Protein AF-0000000080555842 (afdb_homodimer)

Nearest PDB structures (foldseek):
  1mm8-assembly1_A-2  TM=4.479E-01  e=7.242E+00  Escherichia coli
  8h2i-assembly1_bQ  TM=2.595E-01  e=3.268E+00  Paramecium bursaria Chlorella virus 1
  8h2i-assembly1_bQ  TM=3.178E-01  e=3.030E+00  Paramecium bursaria Chlorella virus 1
  1mm8-assembly1_A-2  TM=4.463E-01  e=8.607E+00  Escherichia coli

Solvent-accessible surface area (backbone atoms only — not comparable to full-atom values): 22559 Å² total; per-residue (Å²): 128,82,80,62,69,77,60,73,41,86,70,40,44,77,84,39,88,85,54,68,79,60,83,76,50,80,63,49,80,80,63,62,57,77,89,54,52,70,67,51,39,48,52,50,49,36,51,32,29,26,42,34,75,48,58,54,71,73,66,73,76,49,76,52,40,48,51,63,38,78,50,60,45,87,33,53,86,64,34,86,49,91,89,39,26,24,40,54,50,52,41,52,54,48,47,54,42,48,53,52,41,20,64,74,67,71,51,72,67,38,82,72,47,71,75,48,37,25,31,29,74,40,72,32,33,34,36,31,36,33,28,37,26,36,34,74,89,78,70,42,82,42,55,30,39,34,37,33,38,40,26,92,90,65,42,79,42,80,73,48,60,42,64,74,81,59,64,84,43,87,45,63,70,64,43,54,61,53,49,57,31,45,61,71,57,72,84,65,73,64,26,52,56,58,36,81,50,82,127,82,81,62,73,76,64,74,41,87,69,40,43,76,84,39,89,84,54,67,79,59,82,77,50,82,62,50,80,79,62,62,55,77,88,56,52,72,68,51,38,48,51,50,50,36,51,30,26,24,38,35,76,48,57,56,68,72,65,73,74,48,73,54,40,50,52,63,40,79,50,58,46,88,33,52,86,64,34,87,50,92,90,38,25,24,41,56,49,52,41,54,52,47,48,54,42,47,52,51,44,20,64,74,67,70,51,71,66,38,79,71,47,70,75,49,35,23,32,28,74,40,72,31,35,34,35,30,38,34,28,35,26,38,35,74,87,79,70,42,80,43,55,32,38,34,36,33,37,41,28,91,89,63,42,78,42,77,73,48,59,44,61,75,82,57,64,84,44,88,47,63,69,61,40,54,59,58,47,55,36,46,59,71,40,72,84,64,71,62,24,53,60,60,39,74,68,67

Foldseek 3Di:
DLLLQDAKDFDDDPPDPPDDFDPVAPDDPVNPPQPDDPVVLRVQQRVQCVVVVLFDDDCNNDRTDIQKDWQDFQDCPPPPDPPDGNQNVVQVVVQVVVVVVCVVVVHDDDDDGDDTDMDGDDDWDWDWDKDWDQDPVVRDIFIKIWIWTDDVSRDTDTPDIGRDPDDPPPPPPVVVVVVVVVPVVPPDPCPPVPPVDD/DLLLQDAKDFDDDPPDPPDDFDPVAPDDPVNPPQPDDPVVLSVQQRVQCVVVVLFDDDCNNDRTDIQKDWQDQQDCPPPPDPPDGNQNVVQVVVQVVVVVVCVVVVHDDDDDGDDTDMDGDDDWDWDWDKDWDQDPVVRDIFIKIWIWTDDVSNDTDTPDIGGDPDPPPPPPPVVVVVVVVVPVVPPDPPPPVPPVPD

Radius of gyration: 22.82 Å; Cα contacts (8 Å, |Δi|>4): 708; chains: 2; bounding box: 54×64×50 Å

pLDDT: mean 74.49, std 24.09, range [15.51, 98.44]

Sequence (396 aa):
MARTRVSAILLWKPEDPGYERPAYRDWTEEEDEPKYSPEEELALLDKQILASDGFDIDYTQFRCVFNYHLAYLDSDEFAEEPTETTRDLLERLSRKALDDYNQESRTKFEFVKVVKANFHWCCAYMFLITFEVVDPYDNLIKLFQTRVRHETDIVTEYVFCRRNPIKKWNALELSRKMSRKISRNKGTDIYICKGFYIMARTRVSAILLWKPEDPGYERPAYRDWTEEEDEPKYSPEEELALLDKQILASDGFDIDYTQFRCVFNYHLAYLDSDEFAEEPTETTRDLLERLSRKALDDYNQESRTKFEFVKVVKANFHWCCAYMFLITFEVVDPYDNLIKLFQTRVRHETDIVTEYVFCRRNPIKKWNALELSRKMSRKISRNKGTDIYICKGFYI

Secondary structure (DSSP, 8-state):
----PPPP-EEE-TTSTT----TT----GGGGS-SS-HHHHHHHHHHHHHHHTTS---GGG-SSEESEEE--TTS-TT-SSTT--HHHHHHHHHHHHHHHHHHHHT---EEEEEEEEEEEEEEEEEEEEEEEEE-TTT--EEEEEEEEEEETTTEEEEEEEESS-------HHHHHHHHHHHHH--SS----S-TT--/----PPPP-EEE-TTSTT----TT----GGGGS-SS-HHHHHHHHHHHHHHHTTS---GGG-SSEESEEE--TTS-TT-SSTT--HHHHHHHHHHHHHHHHHHHHT---EEEEEEEEEEEEEEEEEEEEEEEEE-TTT--EEEEEEEEEEETTTEEEEEEEESS--S----HHHHHHHHHHHHH--SS----S-GGG-

InterPro domains:
  IPR006525 Cystatin-related, plant [TIGR01638] (76-150)
  IPR046350 Cystatin superfamily [SSF54403] (88-149)

Organism: Arabidopsis lyrata subsp. lyrata (NCBI:txid81972)

Structure (mmCIF, N/CA/C/O backbone):
data_AF-0000000080555842-model_v1
#
loop_
_entity.id
_entity.type
_entity.pdbx_description
1 polymer 'Cystatin domain-containing protein'
#
loop_
_atom_site.group_PDB
_atom_site.id
_atom_site.type_symbol
_atom_site.label_atom_id
_atom_site.label_alt_id
_atom_site.label_comp_id
_atom_site.label_asym_id
_atom_site.label_entity_id
_atom_site.label_seq_id
_atom_site.pdbx_PDB_ins_code
_atom_site.Cartn_x
_atom_site.Cartn_y
_atom_site.Cartn_z
_atom_site.occupancy
_atom_site.B_iso_or_equiv
_atom_site.auth_seq_id
_atom_site.auth_comp_id
_atom_site.auth_asym_id
_atom_site.auth_atom_id
_atom_site.pdbx_PDB_model_num
ATOM 1 N N . MET A 1 1 ? -15.922 -3.191 -11.547 1 25.14 1 MET A N 1
ATOM 2 C CA . MET A 1 1 ? -15.008 -3.871 -10.633 1 25.14 1 MET A CA 1
ATOM 3 C C . MET A 1 1 ? -13.555 -3.561 -10.977 1 25.14 1 MET A C 1
ATOM 5 O O . MET A 1 1 ? -13.078 -3.932 -12.047 1 25.14 1 MET A O 1
ATOM 9 N N . ALA A 1 2 ? -13.062 -2.465 -10.742 1 30.78 2 ALA A N 1
ATOM 10 C CA . ALA A 1 2 ? -11.883 -1.817 -11.32 1 30.78 2 ALA A CA 1
ATOM 11 C C . ALA A 1 2 ? -10.656 -2.709 -11.195 1 30.78 2 ALA A C 1
ATOM 13 O O . ALA A 1 2 ? -10.297 -3.143 -10.102 1 30.78 2 ALA A O 1
ATOM 14 N N . ARG A 1 3 ? -10.445 -3.605 -12.195 1 40.91 3 ARG A N 1
ATOM 15 C CA . ARG A 1 3 ? -9.352 -4.551 -12.383 1 40.91 3 ARG A CA 1
ATOM 16 C C . ARG A 1 3 ? -8 -3.877 -12.172 1 40.91 3 ARG A C 1
ATOM 18 O O . ARG A 1 3 ? -7.625 -2.979 -12.93 1 40.91 3 ARG A O 1
ATOM 25 N N . THR A 1 4 ? -7.59 -3.553 -10.828 1 50.97 4 THR A N 1
ATOM 26 C CA . THR A 1 4 ? -6.438 -2.799 -10.344 1 50.97 4 THR A CA 1
ATOM 27 C C . THR A 1 4 ? -5.137 -3.535 -10.664 1 50.97 4 THR A C 1
ATOM 29 O O . THR A 1 4 ? -4.484 -4.062 -9.758 1 50.97 4 THR A O 1
ATOM 32 N N . ARG A 1 5 ? -5.102 -3.879 -12.07 1 56.38 5 ARG A N 1
ATOM 33 C CA . ARG A 1 5 ? -3.842 -4.484 -12.484 1 56.38 5 ARG A CA 1
ATOM 34 C C . ARG A 1 5 ? -2.715 -3.457 -12.484 1 56.38 5 ARG A C 1
ATOM 36 O O . ARG A 1 5 ? -2.896 -2.332 -12.961 1 56.38 5 ARG A O 1
ATOM 43 N N . VAL A 1 6 ? -1.748 -3.826 -11.797 1 65.38 6 VAL A N 1
ATOM 44 C CA . VAL A 1 6 ? -0.556 -2.984 -11.781 1 65.38 6 VAL A CA 1
ATOM 45 C C . VAL A 1 6 ? 0.355 -3.357 -12.945 1 65.38 6 VAL A C 1
ATOM 47 O O . VAL A 1 6 ? 0.569 -4.539 -13.219 1 65.38 6 VAL A O 1
ATOM 50 N N . SER A 1 7 ? 0.761 -2.375 -13.672 1 69.12 7 SER A N 1
ATOM 51 C CA . SER A 1 7 ? 1.672 -2.594 -14.789 1 69.12 7 SER A CA 1
ATOM 52 C C . SER A 1 7 ? 3.072 -2.947 -14.305 1 69.12 7 SER A C 1
ATOM 54 O O . SER A 1 7 ? 3.42 -2.682 -13.148 1 69.12 7 SER A O 1
ATOM 56 N N . ALA A 1 8 ? 3.781 -3.57 -15.336 1 78.81 8 ALA A N 1
ATOM 57 C CA . ALA A 1 8 ? 5.176 -3.893 -15.039 1 78.81 8 ALA A CA 1
ATOM 58 C C . ALA A 1 8 ? 6.016 -2.625 -14.914 1 78.81 8 ALA A C 1
ATOM 60 O O . ALA A 1 8 ? 5.797 -1.653 -15.641 1 78.81 8 ALA A O 1
ATOM 61 N N . ILE A 1 9 ? 6.891 -2.744 -13.984 1 75.12 9 ILE A N 1
ATOM 62 C CA . ILE A 1 9 ? 7.852 -1.665 -13.781 1 75.12 9 ILE A CA 1
ATOM 63 C C . ILE A 1 9 ? 9.258 -2.24 -13.672 1 75.12 9 ILE A C 1
ATOM 65 O O . ILE A 1 9 ? 9.492 -3.199 -12.93 1 75.12 9 ILE A O 1
ATOM 69 N N . LEU A 1 10 ? 10.164 -1.682 -14.492 1 79.12 10 LEU A N 1
ATOM 70 C CA . LEU A 1 10 ? 11.562 -2.086 -14.398 1 79.12 10 LEU A CA 1
ATOM 71 C C . LEU A 1 10 ? 12.219 -1.49 -13.156 1 79.12 10 LEU A C 1
ATOM 73 O O . LEU A 1 10 ? 12.219 -0.271 -12.969 1 79.12 10 LEU 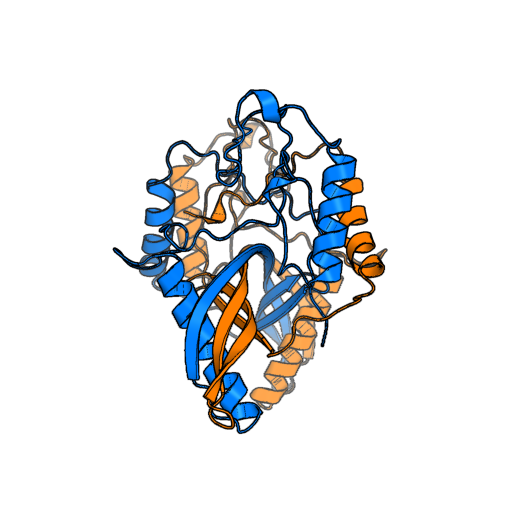A O 1
ATOM 77 N N . LEU A 1 11 ? 12.797 -2.387 -12.359 1 73.19 11 LEU A N 1
ATOM 78 C CA . LEU A 1 11 ? 13.398 -1.924 -11.117 1 73.19 11 LEU A CA 1
ATOM 79 C C . LEU A 1 11 ? 14.922 -1.924 -11.219 1 73.19 11 LEU A C 1
ATOM 81 O O . LEU A 1 11 ? 15.57 -0.95 -10.836 1 73.19 11 LEU A O 1
ATOM 85 N N . TRP A 1 12 ? 15.484 -3.092 -11.672 1 76.19 12 TRP A N 1
ATOM 86 C CA . TRP A 1 12 ? 16.938 -3.209 -11.766 1 76.19 12 TRP A CA 1
ATOM 87 C C . TRP A 1 12 ? 17.344 -3.943 -13.039 1 76.19 12 TRP A C 1
ATOM 89 O O . TRP A 1 12 ? 16.703 -4.922 -13.43 1 76.19 12 TRP A O 1
ATOM 99 N N . LYS A 1 13 ? 18.469 -3.381 -13.562 1 80.81 13 LYS A N 1
ATOM 100 C CA . LYS A 1 13 ? 19.188 -4.074 -14.633 1 80.81 13 LYS A CA 1
ATOM 101 C C . LYS A 1 13 ? 20.469 -4.73 -14.109 1 80.81 13 LYS A C 1
ATOM 103 O O . LYS A 1 13 ? 21.016 -4.305 -13.086 1 80.81 13 LYS A O 1
ATOM 108 N N . PRO A 1 14 ? 20.828 -5.719 -14.852 1 81.19 14 PRO A N 1
ATOM 109 C CA . PRO A 1 14 ? 22.031 -6.406 -14.383 1 81.19 14 PRO A CA 1
ATOM 110 C C . PRO A 1 14 ? 23.219 -5.465 -14.219 1 81.19 14 PRO A C 1
ATOM 112 O O . PRO A 1 14 ? 24.094 -5.695 -13.367 1 81.19 14 PRO A O 1
ATOM 115 N N . GLU A 1 15 ? 23.25 -4.398 -14.875 1 82.38 15 GLU A N 1
ATOM 116 C CA . GLU A 1 15 ? 24.391 -3.48 -14.836 1 82.38 15 GLU A CA 1
ATOM 117 C C . GLU A 1 15 ? 24.219 -2.447 -13.727 1 82.38 15 GLU A C 1
ATOM 119 O O . GLU A 1 15 ? 25.156 -1.699 -13.422 1 82.38 15 GLU A O 1
ATOM 124 N N . ASP A 1 16 ? 23.141 -2.434 -13.172 1 71.38 16 ASP A N 1
ATOM 125 C CA . ASP A 1 16 ? 22.875 -1.429 -12.141 1 71.38 16 ASP A CA 1
ATOM 126 C C . ASP A 1 16 ? 23.594 -1.769 -10.844 1 71.38 16 ASP A C 1
ATOM 128 O O . ASP A 1 16 ? 23.75 -2.943 -10.5 1 71.38 16 ASP A O 1
ATOM 132 N N . PRO A 1 17 ? 24.078 -0.793 -10.211 1 71.19 17 PRO A N 1
ATOM 133 C CA . PRO A 1 17 ? 24.656 -1.047 -8.891 1 71.19 17 PRO A CA 1
ATOM 134 C C . PRO A 1 17 ? 23.672 -1.684 -7.918 1 71.19 17 PRO A C 1
ATOM 136 O O . PRO A 1 17 ? 22.5 -1.284 -7.871 1 71.19 17 PRO A O 1
ATOM 139 N N . GLY A 1 18 ? 24.109 -2.773 -7.234 1 60.88 18 GLY A N 1
ATOM 140 C CA . GLY A 1 18 ? 23.25 -3.406 -6.242 1 60.88 18 GLY A CA 1
ATOM 141 C C . GLY A 1 18 ? 22.391 -4.516 -6.82 1 60.88 18 GLY A C 1
ATOM 142 O O . GLY A 1 18 ? 21.625 -5.156 -6.094 1 60.88 18 GLY A O 1
ATOM 143 N N . TYR A 1 19 ? 22.594 -4.648 -8.148 1 72.94 19 TYR A N 1
ATOM 144 C CA . TYR A 1 19 ? 21.844 -5.727 -8.789 1 72.94 19 TYR A CA 1
ATOM 145 C C . TYR A 1 19 ? 22.188 -7.074 -8.164 1 72.94 19 TYR A C 1
ATOM 147 O O . TYR A 1 19 ? 23.359 -7.387 -7.957 1 72.94 19 TYR A O 1
ATOM 155 N N . GLU A 1 20 ? 21 -7.746 -7.75 1 67.44 20 GLU A N 1
ATOM 156 C CA . GLU A 1 20 ? 21.109 -9.141 -7.34 1 67.44 20 GLU A CA 1
ATOM 157 C C . GLU A 1 20 ? 20.312 -10.055 -8.273 1 67.44 20 GLU A C 1
ATOM 159 O O . GLU A 1 20 ? 19.141 -9.789 -8.57 1 67.44 20 GLU A O 1
ATOM 164 N N . ARG A 1 21 ? 20.984 -10.984 -8.602 1 69.44 21 ARG A N 1
ATOM 165 C CA . ARG A 1 21 ? 20.328 -11.938 -9.492 1 69.44 21 ARG A CA 1
ATOM 166 C C . ARG A 1 21 ? 19.125 -12.586 -8.812 1 69.44 21 ARG A C 1
ATOM 168 O O . ARG A 1 21 ? 19.234 -13.039 -7.672 1 69.44 21 ARG A O 1
ATOM 175 N N . PRO A 1 22 ? 18.047 -12.516 -9.523 1 67.12 22 PRO A N 1
ATOM 176 C CA . PRO A 1 22 ? 16.875 -13.156 -8.922 1 67.12 22 PRO A CA 1
ATOM 177 C C . PRO A 1 22 ? 17.062 -14.664 -8.742 1 67.12 22 PRO A C 1
ATOM 179 O O . PRO A 1 22 ? 17.688 -15.32 -9.578 1 67.12 22 PRO A O 1
ATOM 182 N N . ALA A 1 23 ? 16.625 -15.148 -7.688 1 61.31 23 ALA A N 1
ATOM 183 C CA . ALA A 1 23 ? 16.812 -16.547 -7.289 1 61.31 23 ALA A CA 1
ATOM 184 C C . ALA A 1 23 ? 16.141 -17.484 -8.281 1 61.31 23 ALA A C 1
ATOM 186 O O . ALA A 1 23 ? 16.438 -18.688 -8.305 1 61.31 23 ALA A O 1
ATOM 187 N N . TYR A 1 24 ? 15.281 -17.031 -8.992 1 57.94 24 TYR A N 1
ATOM 188 C CA . TYR A 1 24 ? 14.539 -17.953 -9.836 1 57.94 24 TYR A CA 1
ATOM 189 C C . TYR A 1 24 ? 15.367 -18.375 -11.047 1 57.94 24 TYR A C 1
ATOM 191 O O . TYR A 1 24 ? 14.914 -19.188 -11.859 1 57.94 24 TYR A O 1
ATOM 199 N N . ARG A 1 25 ? 16.547 -17.828 -11.227 1 55.03 25 ARG A N 1
ATOM 200 C CA . ARG A 1 25 ? 17.281 -18.141 -12.445 1 55.03 25 ARG A CA 1
ATOM 201 C C . ARG A 1 25 ? 18.453 -19.078 -12.148 1 55.03 25 ARG A C 1
ATOM 203 O O . ARG A 1 25 ? 19.312 -18.766 -11.328 1 55.03 25 ARG A O 1
ATOM 210 N N . ASP A 1 26 ? 18.234 -20.297 -12.203 1 53.03 26 ASP A N 1
ATOM 211 C CA . ASP A 1 26 ? 19.344 -21.25 -12.219 1 53.03 26 ASP A CA 1
ATOM 212 C C . ASP A 1 26 ? 20.219 -21.031 -13.445 1 53.03 26 ASP A C 1
ATOM 214 O O . ASP A 1 26 ? 20.797 -22 -13.977 1 53.03 26 ASP A O 1
ATOM 218 N N . TRP A 1 27 ? 20.375 -19.828 -13.852 1 51.59 27 TRP A N 1
ATOM 219 C CA . TRP A 1 27 ? 21.047 -19.828 -15.156 1 51.59 27 TRP A CA 1
ATOM 220 C C . TRP A 1 27 ? 22.531 -20.172 -15.008 1 51.59 27 TRP A C 1
ATOM 222 O O . TRP A 1 27 ? 23.188 -19.688 -14.094 1 51.59 27 TRP A O 1
ATOM 232 N N . THR A 1 28 ? 22.844 -21.141 -15.648 1 51.12 28 THR A N 1
ATOM 233 C CA . THR A 1 28 ? 24.266 -21.391 -15.875 1 51.12 28 THR A CA 1
ATOM 234 C C . THR A 1 28 ? 24.938 -20.188 -16.516 1 51.12 28 THR A C 1
ATOM 236 O O . THR A 1 28 ? 24.281 -19.328 -17.094 1 51.12 28 THR A O 1
ATOM 239 N N . GLU A 1 29 ? 26.156 -19.969 -16.234 1 53.34 29 GLU A N 1
ATOM 240 C CA . GLU A 1 29 ? 27.016 -18.938 -16.812 1 53.34 29 GLU A CA 1
ATOM 241 C C . GLU A 1 29 ? 26.703 -18.734 -18.297 1 53.34 29 GLU A C 1
ATOM 243 O O . GLU A 1 29 ? 26.719 -17.609 -18.781 1 53.34 29 GLU A O 1
ATOM 248 N N . GLU A 1 30 ? 26.594 -19.703 -19 1 53.12 30 GLU A N 1
ATOM 249 C CA . GLU A 1 30 ? 26.406 -19.656 -20.438 1 53.12 30 GLU A CA 1
ATOM 250 C C . GLU A 1 30 ? 25.047 -19.062 -20.797 1 53.12 30 GLU A C 1
ATOM 252 O O . GLU A 1 30 ? 24.922 -18.375 -21.828 1 53.12 30 GLU A O 1
ATOM 257 N N . GLU A 1 31 ? 24.125 -19.266 -20 1 55.72 31 GLU A N 1
ATOM 258 C CA . GLU A 1 31 ? 22.766 -18.812 -20.25 1 55.72 31 GLU A CA 1
ATOM 259 C C . GLU A 1 31 ? 22.594 -17.344 -19.844 1 55.72 31 GLU A C 1
ATOM 261 O O . GLU A 1 31 ? 21.516 -16.766 -20 1 55.72 31 GLU A O 1
ATOM 266 N N . ASP A 1 32 ? 23.609 -16.938 -19.375 1 59.25 32 ASP A N 1
ATOM 267 C CA . ASP A 1 32 ? 23.578 -15.562 -18.875 1 59.25 32 ASP A CA 1
ATOM 268 C C . ASP A 1 32 ? 23.656 -14.555 -20.016 1 59.25 32 ASP A C 1
ATOM 270 O O . ASP A 1 32 ? 23.719 -13.344 -19.781 1 59.25 32 ASP A O 1
ATOM 274 N N . GLU A 1 33 ? 23.75 -15.109 -21.234 1 67.06 33 GLU A N 1
ATOM 275 C CA . GLU A 1 33 ? 23.656 -14.109 -22.281 1 67.06 33 GLU A CA 1
ATOM 276 C C . GLU A 1 33 ? 22.25 -13.539 -22.391 1 67.06 33 GLU A C 1
ATOM 278 O O . GLU A 1 33 ? 21.266 -14.281 -22.359 1 67.06 33 GLU A O 1
ATOM 283 N N . PRO A 1 34 ? 22.203 -12.242 -22.453 1 72.56 34 PRO A N 1
ATOM 284 C CA . PRO A 1 34 ? 20.875 -11.617 -22.5 1 72.56 34 PRO A CA 1
ATOM 285 C C . PRO A 1 34 ? 20.094 -11.992 -23.766 1 72.56 34 PRO A C 1
ATOM 287 O O . PRO A 1 34 ? 20.594 -11.82 -24.875 1 72.56 34 PRO A O 1
ATOM 290 N N . LYS A 1 35 ? 19.016 -12.711 -23.625 1 81.31 35 LYS A N 1
ATOM 291 C CA . LYS A 1 35 ? 18.094 -13.008 -24.719 1 81.31 35 LYS A CA 1
ATOM 292 C C . LYS A 1 35 ? 17.312 -11.766 -25.141 1 81.31 35 LYS A C 1
ATOM 294 O O . LYS A 1 35 ? 16.969 -11.609 -26.312 1 81.31 35 LYS A O 1
ATOM 299 N N . TYR A 1 36 ? 17.125 -10.859 -24.219 1 89.31 36 TYR A N 1
ATOM 300 C CA . TYR A 1 36 ? 16.312 -9.664 -24.438 1 89.31 36 TYR A CA 1
ATOM 301 C C . TYR A 1 36 ? 16.984 -8.43 -23.859 1 89.31 36 TYR A C 1
ATOM 303 O O . TYR A 1 36 ? 17.75 -8.539 -22.891 1 89.31 36 TYR A O 1
ATOM 311 N N . SER A 1 37 ? 16.703 -7.355 -24.578 1 91 37 SER A N 1
ATOM 312 C CA . SER A 1 37 ? 17.047 -6.094 -23.938 1 91 37 SER A CA 1
ATOM 313 C C . SER A 1 37 ? 16.109 -5.816 -22.75 1 91 37 SER A C 1
ATOM 315 O O . SER A 1 37 ? 15.055 -6.43 -22.641 1 91 37 SER A O 1
ATOM 317 N N . PRO A 1 38 ? 16.516 -4.934 -21.938 1 87.31 38 PRO A N 1
ATOM 318 C CA . PRO A 1 38 ? 15.633 -4.578 -20.812 1 87.31 38 PRO A CA 1
ATOM 319 C C . PRO A 1 38 ? 14.25 -4.117 -21.281 1 87.31 38 PRO A C 1
ATOM 321 O O . PRO A 1 38 ? 13.242 -4.449 -20.656 1 87.31 38 PRO A O 1
ATOM 324 N N . GLU A 1 39 ? 14.258 -3.414 -22.344 1 89.56 39 GLU A N 1
ATOM 325 C CA . GLU A 1 39 ? 12.984 -2.938 -22.875 1 89.56 39 GLU A CA 1
ATOM 326 C C . GLU A 1 39 ? 12.133 -4.094 -23.391 1 89.56 39 GLU A C 1
ATOM 328 O O . GLU A 1 39 ? 10.906 -4.098 -23.219 1 89.56 39 GLU A O 1
ATOM 333 N N . GLU A 1 40 ? 12.805 -4.938 -23.969 1 93.06 40 GLU A N 1
ATOM 334 C CA . GLU A 1 40 ? 12.094 -6.117 -24.453 1 93.06 40 GLU A CA 1
ATOM 335 C C . GLU A 1 40 ? 11.578 -6.977 -23.312 1 93.06 40 GLU A C 1
ATOM 337 O O . GLU A 1 40 ? 10.492 -7.539 -23.391 1 93.06 40 GLU A O 1
ATOM 342 N N . GLU A 1 41 ? 12.406 -7.125 -22.297 1 91.12 41 GLU A N 1
ATOM 343 C CA . GLU A 1 41 ? 11.961 -7.863 -21.109 1 91.12 41 GLU A CA 1
ATOM 344 C C . GLU A 1 41 ? 10.734 -7.215 -20.484 1 91.12 41 GLU A C 1
ATOM 346 O O . GLU A 1 41 ? 9.805 -7.906 -20.078 1 91.12 41 GLU A O 1
ATOM 351 N N . LEU A 1 42 ? 10.75 -5.969 -20.438 1 89.5 42 LEU A N 1
ATOM 352 C CA . LEU A 1 42 ? 9.609 -5.234 -19.891 1 89.5 42 LEU A CA 1
ATOM 353 C C . LEU A 1 42 ? 8.352 -5.492 -20.703 1 89.5 42 LEU A C 1
ATOM 355 O O . LEU A 1 42 ? 7.281 -5.738 -20.141 1 89.5 42 LEU A O 1
ATOM 359 N N . ALA A 1 43 ? 8.531 -5.395 -21.984 1 89.38 43 ALA A N 1
ATOM 360 C CA . ALA A 1 43 ? 7.402 -5.637 -22.875 1 89.38 43 ALA A CA 1
ATOM 361 C C . ALA A 1 43 ? 6.875 -7.059 -22.719 1 89.38 43 ALA A C 1
ATOM 363 O O . ALA A 1 43 ? 5.66 -7.281 -22.719 1 89.38 43 ALA A O 1
ATOM 364 N N . LEU A 1 44 ? 7.77 -7.938 -22.625 1 90.81 44 LEU A N 1
ATOM 365 C CA . LEU A 1 44 ? 7.395 -9.336 -22.469 1 90.81 44 LEU A CA 1
ATOM 366 C C . LEU A 1 44 ? 6.652 -9.547 -21.141 1 90.81 44 LEU A C 1
ATOM 368 O O . LEU A 1 44 ? 5.648 -10.266 -21.109 1 90.81 44 LEU A O 1
ATOM 372 N N . LEU A 1 45 ? 7.148 -9 -20.156 1 89.69 45 LEU A N 1
ATOM 373 C CA . LEU A 1 45 ? 6.48 -9.102 -18.859 1 89.69 45 LEU A CA 1
ATOM 374 C C . LEU A 1 45 ? 5.074 -8.508 -18.938 1 89.69 45 LEU A C 1
ATOM 376 O O . LEU A 1 45 ? 4.117 -9.117 -18.438 1 89.69 45 LEU A O 1
ATOM 380 N N . ASP A 1 46 ? 4.977 -7.41 -19.5 1 86.06 46 ASP A N 1
ATOM 381 C CA . ASP A 1 46 ? 3.668 -6.773 -19.641 1 86.06 46 ASP A CA 1
ATOM 382 C C . ASP A 1 46 ? 2.693 -7.68 -20.391 1 86.06 46 ASP A C 1
ATOM 384 O O . ASP A 1 46 ? 1.522 -7.781 -20.016 1 86.06 46 ASP A O 1
ATOM 388 N N . LYS A 1 47 ? 3.186 -8.203 -21.406 1 87.81 47 LYS A N 1
ATOM 389 C CA . LYS A 1 47 ? 2.355 -9.125 -22.188 1 87.81 47 LYS A CA 1
ATOM 390 C C . LYS A 1 47 ? 1.852 -10.273 -21.328 1 87.81 47 LYS A C 1
ATOM 392 O O . LYS A 1 47 ? 0.678 -10.641 -21.391 1 87.81 47 LYS A O 1
ATOM 397 N N . GLN A 1 48 ? 2.707 -10.805 -20.531 1 89.5 48 GLN A N 1
ATOM 398 C CA . GLN A 1 48 ? 2.332 -11.922 -19.672 1 89.5 48 GLN A CA 1
ATOM 399 C C . GLN A 1 48 ? 1.358 -11.484 -18.578 1 89.5 48 GLN A C 1
ATOM 401 O O . GLN A 1 48 ? 0.425 -12.211 -18.234 1 89.5 48 GLN A O 1
ATOM 406 N N . ILE A 1 49 ? 1.565 -10.359 -18.016 1 86.19 49 ILE A N 1
ATOM 407 C CA . ILE A 1 49 ? 0.666 -9.812 -17 1 86.19 49 ILE A CA 1
ATOM 408 C C . ILE A 1 49 ? -0.729 -9.633 -17.594 1 86.19 49 ILE A C 1
ATOM 410 O O . ILE A 1 49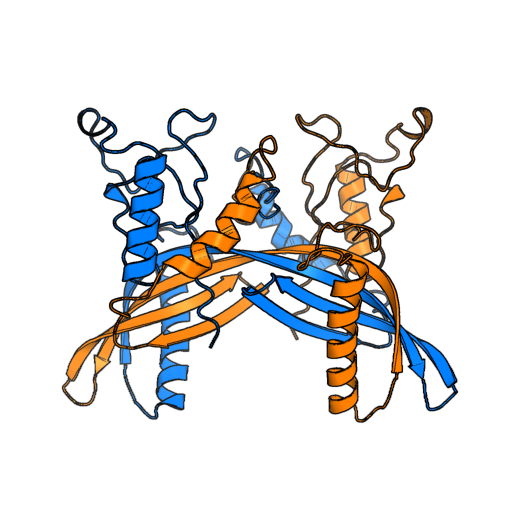 ? -1.725 -10.039 -17 1 86.19 49 ILE A O 1
ATOM 414 N N . LEU A 1 50 ? -0.752 -9.117 -18.75 1 81.69 50 LEU A N 1
ATOM 415 C CA . LEU A 1 50 ? -2.033 -8.852 -19.406 1 81.69 50 LEU A CA 1
ATOM 416 C C . LEU A 1 50 ? -2.756 -10.156 -19.734 1 81.69 50 LEU A C 1
ATOM 418 O O . LEU A 1 50 ? -3.973 -10.258 -19.547 1 81.69 50 LEU A O 1
ATOM 422 N N . ALA A 1 51 ? -2.043 -11.094 -20.203 1 83.62 51 ALA A N 1
ATOM 423 C CA . ALA A 1 51 ? -2.621 -12.359 -20.641 1 83.62 51 ALA A CA 1
ATOM 424 C C . ALA A 1 51 ? -3.166 -13.156 -19.469 1 83.62 51 ALA A C 1
ATOM 426 O O . ALA A 1 51 ? -4.098 -13.953 -19.625 1 83.62 51 ALA A O 1
ATOM 427 N N . SER A 1 52 ? -2.678 -12.922 -18.281 1 87.38 52 SER A N 1
ATOM 428 C CA . SER A 1 52 ? -3.012 -13.82 -17.172 1 87.38 52 SER A CA 1
ATOM 429 C C . SER A 1 52 ? -3.443 -13.039 -15.938 1 87.38 52 SER A C 1
ATOM 431 O O . SER A 1 52 ? -3.607 -13.609 -14.859 1 87.38 52 SER A O 1
ATOM 433 N N . ASP A 1 53 ? -3.463 -11.727 -16.078 1 83.69 53 ASP A N 1
ATOM 434 C CA . ASP A 1 53 ? -3.709 -10.852 -14.938 1 83.69 53 ASP A CA 1
ATOM 435 C C . ASP A 1 53 ? -2.592 -10.961 -13.906 1 83.69 53 ASP A C 1
ATOM 437 O O . ASP A 1 53 ? -2.836 -10.859 -12.703 1 83.69 53 ASP A O 1
ATOM 441 N N . GLY A 1 54 ? -1.455 -11.359 -14.398 1 89.12 54 GLY A N 1
ATOM 442 C CA . GLY A 1 54 ? -0.28 -11.383 -13.539 1 89.12 54 GLY A CA 1
ATOM 443 C C . GLY A 1 54 ? -0.044 -12.727 -12.883 1 89.12 54 GLY A C 1
ATOM 444 O O . GLY A 1 54 ? 0.973 -12.93 -12.219 1 89.12 54 GLY A O 1
ATOM 445 N N . PHE A 1 55 ? -0.89 -13.727 -13.164 1 91.62 55 PHE A N 1
ATOM 446 C CA . PHE A 1 55 ? -0.821 -14.992 -12.438 1 91.62 55 PHE A CA 1
ATOM 447 C C . PHE A 1 55 ? 0.205 -15.922 -13.062 1 91.62 55 PHE A C 1
ATOM 449 O O . PHE A 1 55 ? 0.776 -16.781 -12.383 1 91.62 55 PHE A O 1
ATOM 456 N N . ASP A 1 56 ? 0.378 -15.773 -14.336 1 90.69 56 ASP A N 1
ATOM 457 C CA . ASP A 1 56 ? 1.269 -16.672 -15.062 1 90.69 56 ASP A CA 1
ATOM 458 C C . ASP A 1 56 ? 2.424 -15.914 -15.703 1 90.69 56 ASP A C 1
ATOM 460 O O . ASP A 1 56 ? 2.303 -15.43 -16.828 1 90.69 56 ASP A O 1
ATOM 464 N N . ILE A 1 57 ? 3.498 -15.875 -14.961 1 90.94 57 ILE A N 1
ATOM 465 C CA . ILE A 1 57 ? 4.703 -15.195 -15.422 1 90.94 57 ILE A CA 1
ATOM 466 C C . ILE A 1 57 ? 5.867 -16.188 -15.453 1 90.94 57 ILE A C 1
ATOM 468 O O . ILE A 1 57 ? 6.082 -16.938 -14.5 1 90.94 57 ILE A O 1
ATOM 472 N N . ASP A 1 58 ? 6.504 -16.203 -16.547 1 88.69 58 ASP A N 1
ATOM 473 C CA . ASP A 1 58 ? 7.711 -17.016 -16.672 1 88.69 58 ASP A CA 1
ATOM 474 C C . ASP A 1 58 ? 8.961 -16.203 -16.328 1 88.69 58 ASP A C 1
ATOM 476 O O . ASP A 1 58 ? 9.602 -15.641 -17.219 1 88.69 58 ASP A O 1
ATOM 480 N N . TYR A 1 59 ? 9.32 -16.297 -15.109 1 87.81 59 TYR A N 1
ATOM 481 C CA . TYR A 1 59 ? 10.398 -15.461 -14.594 1 87.81 59 TYR A CA 1
ATOM 482 C C . TYR A 1 59 ? 11.742 -15.883 -15.164 1 87.81 59 TYR A C 1
ATOM 484 O O . TYR A 1 59 ? 12.727 -15.141 -15.086 1 87.81 59 TYR A O 1
ATOM 492 N N . THR A 1 60 ? 11.836 -17.031 -15.695 1 82.81 60 THR A N 1
ATOM 493 C CA . THR A 1 60 ? 13.102 -17.516 -16.234 1 82.81 60 THR A CA 1
ATOM 494 C C . THR A 1 60 ? 13.508 -16.719 -17.469 1 82.81 60 THR A C 1
ATOM 496 O O . THR A 1 60 ? 14.656 -16.781 -17.906 1 82.81 60 THR A O 1
ATOM 499 N N . GLN A 1 61 ? 12.633 -15.906 -17.984 1 85.19 61 GLN A N 1
ATOM 500 C CA . GLN A 1 61 ? 12.891 -15.148 -19.203 1 85.19 61 GLN A CA 1
ATOM 501 C C . GLN A 1 61 ? 13.508 -13.789 -18.875 1 85.19 61 GLN A C 1
ATOM 503 O O . GLN A 1 61 ? 13.891 -13.047 -19.781 1 85.19 61 GLN A O 1
ATOM 508 N N . PHE A 1 62 ? 13.641 -13.516 -17.625 1 86.94 62 PHE A N 1
ATOM 509 C CA . PHE A 1 62 ? 14 -12.148 -17.266 1 86.94 62 PHE A CA 1
ATOM 510 C C . PHE A 1 62 ? 15.312 -12.117 -16.5 1 86.94 62 PHE A C 1
ATOM 512 O O . PHE A 1 62 ? 15.492 -12.867 -15.539 1 86.94 62 PHE A O 1
ATOM 519 N N . ARG A 1 63 ? 16.141 -11.211 -16.906 1 85.88 63 ARG A N 1
ATOM 520 C CA . ARG A 1 63 ? 17.344 -10.906 -16.125 1 85.88 63 ARG A CA 1
ATOM 521 C C . ARG A 1 63 ? 17.125 -9.688 -15.234 1 85.88 63 ARG A C 1
ATOM 523 O O . ARG A 1 63 ? 17.719 -9.586 -14.164 1 85.88 63 ARG A O 1
ATOM 530 N N . CYS A 1 64 ? 16.297 -8.875 -15.773 1 83.62 64 CYS A N 1
ATOM 531 C CA . CYS A 1 64 ? 15.977 -7.664 -15.016 1 83.62 64 CYS A CA 1
ATOM 532 C C . CYS A 1 64 ? 15.062 -7.984 -13.844 1 83.62 64 CYS A C 1
ATOM 534 O O . CYS A 1 64 ? 14.422 -9.039 -13.82 1 83.62 64 CYS A O 1
ATOM 536 N N . VAL A 1 65 ? 15.125 -7.152 -12.891 1 81.19 65 VAL A N 1
ATOM 537 C CA . VAL A 1 65 ? 14.219 -7.223 -11.758 1 81.19 65 VAL A CA 1
ATOM 538 C C . VAL A 1 65 ? 13.055 -6.254 -11.961 1 81.19 65 VAL A C 1
ATOM 540 O O . VAL A 1 65 ? 13.266 -5.082 -12.281 1 81.19 65 VAL A O 1
ATOM 543 N N . PHE A 1 66 ? 11.867 -6.781 -11.805 1 81.75 66 PHE A N 1
ATOM 544 C CA . PHE A 1 66 ? 10.656 -5.98 -11.984 1 81.75 66 PHE A CA 1
ATOM 545 C C . PHE A 1 66 ? 9.828 -5.969 -10.703 1 81.75 66 PHE A C 1
ATOM 547 O O . PHE A 1 66 ? 10.266 -6.465 -9.664 1 81.75 66 PHE A O 1
ATOM 554 N N . ASN A 1 67 ? 8.633 -5.293 -10.781 1 76.88 67 ASN A N 1
ATOM 555 C CA . ASN A 1 67 ? 7.777 -5.156 -9.609 1 76.88 67 ASN A CA 1
ATOM 556 C C . ASN A 1 67 ? 7.008 -6.441 -9.32 1 76.88 67 ASN A C 1
ATOM 558 O O . ASN A 1 67 ? 6.473 -6.621 -8.227 1 76.88 67 ASN A O 1
ATOM 562 N N . TYR A 1 68 ? 6.973 -7.277 -10.305 1 85.94 68 TYR A N 1
ATOM 563 C CA . TYR A 1 68 ? 6.383 -8.586 -10.07 1 85.94 68 TYR A CA 1
ATOM 564 C C . TYR A 1 68 ? 7.449 -9.602 -9.68 1 85.94 68 TYR A C 1
ATOM 566 O O . TYR A 1 68 ? 8.516 -9.664 -10.297 1 85.94 68 TYR A O 1
ATOM 574 N N . HIS A 1 69 ? 7.078 -10.391 -8.633 1 87.44 69 HIS A N 1
ATOM 575 C CA . HIS A 1 69 ? 8.008 -11.398 -8.133 1 87.44 69 HIS A CA 1
ATOM 576 C C . HIS A 1 69 ? 7.301 -12.734 -7.895 1 87.44 69 HIS A C 1
ATOM 578 O O . HIS A 1 69 ? 6.105 -12.758 -7.59 1 87.44 69 HIS A O 1
ATOM 584 N N . LEU A 1 70 ? 8.133 -13.695 -8.078 1 89.62 70 LEU A N 1
ATOM 585 C CA . LEU A 1 70 ? 7.668 -15 -7.645 1 89.62 70 LEU A CA 1
ATOM 586 C C . LEU A 1 70 ? 7.66 -15.102 -6.121 1 89.62 70 LEU A C 1
ATOM 588 O O . LEU A 1 70 ? 8.609 -14.664 -5.465 1 89.62 70 LEU A O 1
ATOM 592 N N . ALA A 1 71 ? 6.594 -15.617 -5.617 1 91.5 71 ALA A N 1
ATOM 593 C CA . ALA A 1 71 ? 6.586 -15.938 -4.195 1 91.5 71 ALA A CA 1
ATOM 594 C C . ALA A 1 71 ? 7.125 -17.344 -3.945 1 91.5 71 ALA A C 1
ATOM 596 O O . ALA A 1 71 ? 6.484 -18.328 -4.305 1 91.5 71 ALA A O 1
ATOM 597 N N . TYR A 1 72 ? 8.242 -17.375 -3.318 1 89.31 72 TYR A N 1
ATOM 598 C CA . TYR A 1 72 ? 8.812 -18.688 -3.008 1 89.31 72 TYR A CA 1
ATOM 599 C C . TYR A 1 72 ? 8.07 -19.328 -1.84 1 89.31 72 TYR A C 1
ATOM 601 O O . TYR A 1 72 ? 8.227 -18.906 -0.691 1 89.31 72 TYR A O 1
ATOM 609 N N . LEU A 1 73 ? 7.387 -20.375 -2.127 1 93.38 73 LEU A N 1
ATOM 610 C CA . LEU A 1 73 ? 6.461 -20.984 -1.17 1 93.38 73 LEU A CA 1
ATOM 611 C C . LEU A 1 73 ? 7.211 -21.562 0.022 1 93.38 73 LEU A C 1
ATOM 613 O O . LEU A 1 73 ? 6.727 -21.516 1.154 1 93.38 73 LEU A O 1
ATOM 617 N N . ASP A 1 74 ? 8.391 -22.016 -0.219 1 90.75 74 ASP A N 1
ATOM 618 C CA . ASP A 1 74 ? 9.117 -22.688 0.849 1 90.75 74 ASP A CA 1
ATOM 619 C C . ASP A 1 74 ? 10.016 -21.719 1.606 1 90.75 74 ASP A C 1
ATOM 621 O O . ASP A 1 74 ? 10.703 -22.094 2.553 1 90.75 74 ASP A O 1
ATOM 625 N N . SER A 1 75 ? 9.922 -20.484 1.27 1 87.25 75 SER A N 1
ATOM 626 C CA . SER A 1 75 ? 10.695 -19.469 1.978 1 87.25 75 SER A CA 1
ATOM 627 C C . SER A 1 75 ? 9.93 -18.922 3.182 1 87.25 75 SER A C 1
ATOM 629 O O . SER A 1 75 ? 8.75 -19.234 3.361 1 87.25 75 SER A O 1
ATOM 631 N N . ASP A 1 76 ? 10.648 -18.188 3.961 1 87.81 76 ASP A N 1
ATOM 632 C CA . ASP A 1 76 ? 10 -17.531 5.09 1 87.81 76 ASP A CA 1
ATOM 633 C C . ASP A 1 76 ? 9.906 -16.016 4.863 1 87.81 76 ASP A C 1
ATOM 635 O O . ASP A 1 76 ? 9.758 -15.25 5.816 1 87.81 76 ASP A O 1
ATOM 639 N N . GLU A 1 77 ? 9.969 -15.688 3.639 1 82.88 77 GLU A N 1
ATOM 640 C CA . GLU A 1 77 ? 10 -14.273 3.266 1 82.88 77 GLU A CA 1
ATOM 641 C C . GLU A 1 77 ? 8.773 -13.539 3.787 1 82.88 77 GLU A C 1
ATOM 643 O O . GLU A 1 77 ? 8.859 -12.383 4.203 1 82.88 77 GLU A O 1
ATOM 648 N N . PHE A 1 78 ? 7.641 -14.242 3.805 1 86.19 78 PHE A N 1
ATOM 649 C CA . PHE A 1 78 ? 6.398 -13.586 4.191 1 86.19 78 PHE A CA 1
ATOM 650 C C . PHE A 1 78 ? 5.844 -14.188 5.477 1 86.19 78 PHE A C 1
ATOM 652 O O . PHE A 1 78 ? 4.668 -14 5.801 1 86.19 78 PHE A O 1
ATOM 659 N N . ALA A 1 79 ? 6.684 -14.93 6.078 1 84.5 79 ALA A N 1
ATOM 660 C CA . ALA A 1 79 ? 6.25 -15.57 7.312 1 84.5 79 ALA A CA 1
ATOM 661 C C . ALA A 1 79 ? 5.906 -14.539 8.383 1 84.5 79 ALA A C 1
ATOM 663 O O . ALA A 1 79 ? 6.613 -13.539 8.539 1 84.5 79 ALA A O 1
ATOM 664 N N . GLU A 1 80 ? 4.836 -14.695 9.102 1 81 80 GLU A N 1
ATOM 665 C CA . GLU A 1 80 ? 4.395 -13.797 10.164 1 81 80 GLU A CA 1
ATOM 666 C C . GLU A 1 80 ? 4.738 -14.359 11.539 1 81 80 GLU A C 1
ATOM 668 O O . GLU A 1 80 ? 4.746 -13.625 12.531 1 81 80 GLU A O 1
ATOM 673 N N . GLU A 1 81 ? 4.828 -15.57 11.633 1 81.19 81 GLU A N 1
ATOM 674 C CA . GLU A 1 81 ? 5.234 -16.266 12.852 1 81.19 81 GLU A CA 1
ATOM 675 C C . GLU A 1 81 ? 6.512 -17.062 12.625 1 81.19 81 GLU A C 1
ATOM 677 O O . GLU A 1 81 ? 6.82 -17.453 11.5 1 81.19 81 GLU A O 1
ATOM 682 N N . PRO A 1 82 ? 7.059 -17.359 13.867 1 82.88 82 PRO A N 1
ATOM 683 C CA . PRO A 1 82 ? 8.25 -18.203 13.727 1 82.88 82 PRO A CA 1
ATOM 684 C C . PRO A 1 82 ? 7.934 -19.594 13.164 1 82.88 82 PRO A C 1
ATOM 686 O O . PRO A 1 82 ? 6.859 -20.141 13.438 1 82.88 82 PRO A O 1
ATOM 689 N N . THR A 1 83 ? 8.5 -20.125 12.219 1 88.31 83 THR A N 1
ATOM 690 C CA . THR A 1 83 ? 8.398 -21.469 11.641 1 88.31 83 THR A CA 1
ATOM 691 C C . THR A 1 83 ? 7.418 -21.469 10.469 1 88.31 83 THR A C 1
ATOM 693 O O . THR A 1 83 ? 7.211 -22.5 9.828 1 88.31 83 THR A O 1
ATOM 696 N N . GLU A 1 84 ? 6.738 -20.359 10.422 1 91.88 84 GLU A N 1
ATOM 697 C CA . GLU A 1 84 ? 5.82 -20.234 9.289 1 91.88 84 GLU A CA 1
ATOM 698 C C . GLU A 1 84 ? 6.574 -20.031 7.98 1 91.88 84 GLU A C 1
ATOM 700 O O . GLU A 1 84 ? 7.637 -19.391 7.969 1 91.88 84 GLU A O 1
ATOM 705 N N . THR A 1 85 ? 5.988 -20.641 6.926 1 94 85 THR A N 1
ATOM 706 C CA . THR A 1 85 ? 6.516 -20.391 5.59 1 94 85 THR A CA 1
ATOM 707 C C . THR A 1 85 ? 5.57 -19.5 4.789 1 94 85 THR A C 1
ATOM 709 O O . THR A 1 85 ? 4.445 -19.234 5.219 1 94 85 THR A O 1
ATOM 712 N N . THR A 1 86 ? 6.055 -19.078 3.715 1 93.81 86 THR A N 1
ATOM 713 C CA . THR A 1 86 ? 5.215 -18.344 2.775 1 93.81 86 THR A CA 1
ATOM 714 C C . THR A 1 86 ? 4.012 -19.188 2.355 1 93.81 86 THR A C 1
ATOM 716 O O . THR A 1 86 ? 2.896 -18.672 2.242 1 93.81 86 THR A O 1
ATOM 719 N N . ARG A 1 87 ? 4.238 -20.406 2.242 1 96.06 87 ARG A N 1
ATOM 720 C CA . ARG A 1 87 ? 3.148 -21.312 1.898 1 96.06 87 ARG A CA 1
ATOM 721 C C . ARG A 1 87 ? 2.041 -21.266 2.945 1 96.06 87 ARG A C 1
ATOM 723 O O . ARG A 1 87 ? 0.86 -21.172 2.604 1 96.06 87 ARG A O 1
ATOM 730 N N . ASP A 1 88 ? 2.441 -21.281 4.148 1 97.19 88 ASP A N 1
ATOM 731 C CA . ASP A 1 88 ? 1.461 -21.266 5.23 1 97.19 88 ASP A CA 1
ATOM 732 C C . ASP A 1 88 ? 0.584 -20.016 5.168 1 97.19 88 ASP A C 1
ATOM 734 O O . ASP A 1 88 ? -0.639 -20.109 5.293 1 97.19 88 ASP A O 1
ATOM 738 N N . LEU A 1 89 ? 1.244 -18.938 4.984 1 96.69 89 LEU A N 1
ATOM 739 C CA . LEU A 1 89 ? 0.496 -17.688 4.887 1 96.69 89 LEU A CA 1
ATOM 740 C C . LEU A 1 89 ? -0.466 -17.734 3.703 1 96.69 89 LEU A C 1
ATOM 742 O O . LEU A 1 89 ? -1.649 -17.406 3.85 1 96.69 89 LEU A O 1
ATOM 746 N N . LEU A 1 90 ? 0.033 -18.141 2.588 1 97.81 90 LEU A N 1
ATOM 747 C CA . LEU A 1 90 ? -0.771 -18.078 1.371 1 97.81 90 LEU A CA 1
ATOM 748 C C . LEU A 1 90 ? -1.903 -19.094 1.417 1 97.81 90 LEU A C 1
ATOM 750 O O . LEU A 1 90 ? -2.98 -18.859 0.864 1 97.81 90 LEU A O 1
ATOM 754 N N . GLU A 1 91 ? -1.668 -20.188 2.076 1 97.94 91 GLU A N 1
ATOM 755 C CA . GLU A 1 91 ? -2.756 -21.141 2.242 1 97.94 91 GLU A CA 1
ATOM 756 C C . GLU A 1 91 ? -3.85 -20.578 3.15 1 97.94 91 GLU A C 1
ATOM 758 O O . GLU A 1 91 ? -5.039 -20.766 2.885 1 97.94 91 GLU A O 1
ATOM 763 N N . ARG A 1 92 ? -3.424 -19.891 4.184 1 97.56 92 ARG A N 1
ATOM 764 C CA . ARG A 1 92 ? -4.406 -19.25 5.059 1 97.56 92 ARG A CA 1
ATOM 765 C C . ARG A 1 92 ? -5.234 -18.219 4.289 1 97.56 92 ARG A C 1
ATOM 767 O O . ARG A 1 92 ? -6.461 -18.203 4.41 1 97.56 92 ARG A O 1
ATOM 774 N N . LEU A 1 93 ? -4.598 -17.484 3.533 1 97.19 93 LEU A N 1
ATOM 775 C CA . LEU A 1 93 ? -5.293 -16.469 2.744 1 97.19 93 LEU A CA 1
ATOM 776 C C . LEU A 1 93 ? -6.215 -17.125 1.72 1 97.19 93 LEU A C 1
ATOM 778 O O . LEU A 1 93 ? -7.348 -16.688 1.522 1 97.19 93 LEU A O 1
ATOM 782 N N . SER A 1 94 ? -5.758 -18.156 1.088 1 97.62 94 SER A N 1
ATOM 783 C CA . SER A 1 94 ? -6.531 -18.859 0.063 1 97.62 94 SER A CA 1
ATOM 784 C C . SER A 1 94 ? -7.77 -19.516 0.657 1 97.62 94 SER A C 1
ATOM 786 O O . SER A 1 94 ? -8.844 -19.484 0.056 1 97.62 94 SER A O 1
ATOM 788 N N . ARG A 1 95 ? -7.617 -20.094 1.797 1 98.44 95 ARG A N 1
ATOM 789 C CA . ARG A 1 95 ? -8.75 -20.734 2.455 1 98.44 95 ARG A CA 1
ATOM 790 C C . ARG A 1 95 ? -9.859 -19.734 2.756 1 98.44 95 ARG A C 1
ATOM 792 O O . ARG A 1 95 ? -11.031 -20 2.498 1 98.44 95 ARG A O 1
ATOM 799 N N . LYS A 1 96 ? -9.398 -18.625 3.279 1 97.94 96 LYS A N 1
ATOM 800 C CA . LYS A 1 96 ? -10.383 -17.594 3.58 1 97.94 96 LYS A CA 1
ATOM 801 C C . LYS A 1 96 ? -11.062 -17.094 2.307 1 97.94 96 LYS A C 1
ATOM 803 O O . LYS A 1 96 ? -12.273 -16.859 2.291 1 97.94 96 LYS A O 1
ATOM 808 N N . ALA A 1 97 ? -10.312 -16.938 1.293 1 95.69 97 ALA A N 1
ATOM 809 C CA . ALA A 1 97 ? -10.867 -16.5 0.014 1 95.69 97 ALA A CA 1
ATOM 810 C C . ALA A 1 97 ? -11.883 -17.516 -0.514 1 95.69 97 ALA A C 1
ATOM 812 O O . ALA A 1 97 ? -12.953 -17.141 -1.003 1 95.69 97 ALA A O 1
ATOM 813 N N . LEU A 1 98 ? -11.531 -18.703 -0.427 1 97.12 98 LEU A N 1
ATOM 814 C CA . LEU A 1 98 ? -12.406 -19.766 -0.913 1 97.12 98 LEU A CA 1
ATOM 815 C C . LEU A 1 98 ? -13.695 -19.828 -0.091 1 97.12 98 LEU A C 1
ATOM 817 O O . LEU A 1 98 ? -14.781 -20.031 -0.64 1 97.12 98 LEU A O 1
ATOM 821 N N . ASP A 1 99 ? -13.531 -19.719 1.227 1 97.62 99 ASP A N 1
ATOM 822 C CA . ASP A 1 99 ? -14.703 -19.703 2.094 1 97.62 99 ASP A CA 1
ATOM 823 C C . ASP A 1 99 ? -15.68 -18.594 1.683 1 97.62 99 ASP A C 1
ATOM 825 O O . ASP A 1 99 ? -16.891 -18.828 1.6 1 97.62 99 ASP A O 1
ATOM 829 N N . ASP A 1 100 ? -15.125 -17.453 1.436 1 94.44 100 ASP A N 1
ATOM 830 C CA . ASP A 1 100 ? -15.961 -16.328 0.999 1 94.44 100 ASP A CA 1
ATOM 831 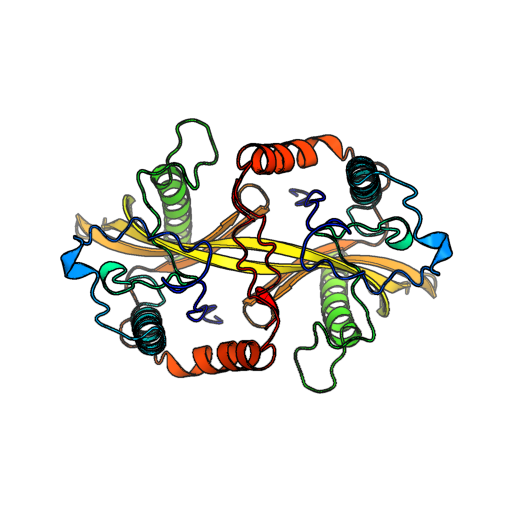C C . ASP A 1 100 ? -16.625 -16.641 -0.342 1 94.44 100 ASP A C 1
ATOM 833 O O . ASP A 1 100 ? -17.812 -16.344 -0.536 1 94.44 100 ASP A O 1
ATOM 837 N N . TYR A 1 101 ? -15.883 -17.203 -1.222 1 92.31 101 TYR A N 1
ATOM 838 C CA . TYR A 1 101 ? -16.422 -17.578 -2.523 1 92.31 101 TYR A CA 1
ATOM 839 C C . TYR A 1 101 ? -17.562 -18.562 -2.371 1 92.31 101 TYR A C 1
ATOM 841 O O . TYR A 1 101 ? -18.625 -18.406 -2.994 1 92.31 101 TYR A O 1
ATOM 849 N N . ASN A 1 102 ? -17.297 -19.547 -1.586 1 96.88 102 ASN A N 1
ATOM 850 C CA . ASN A 1 102 ? -18.312 -20.562 -1.348 1 96.88 102 ASN A CA 1
ATOM 851 C C . ASN A 1 102 ? -19.594 -19.953 -0.786 1 96.88 102 ASN A C 1
ATOM 853 O O . ASN A 1 102 ? -20.688 -20.344 -1.18 1 96.88 102 ASN A O 1
ATOM 857 N N . GLN A 1 103 ? -19.391 -19.125 0.147 1 95.88 103 GLN A N 1
ATOM 858 C CA . GLN A 1 103 ? -20.547 -18.469 0.758 1 95.88 103 GLN A CA 1
ATOM 859 C C . GLN A 1 103 ? -21.312 -17.641 -0.265 1 95.88 103 GLN A C 1
ATOM 861 O O . GLN A 1 103 ? -22.547 -17.734 -0.357 1 95.88 103 GLN A O 1
ATOM 866 N N . GLU A 1 104 ? -20.641 -16.938 -1.02 1 91.75 104 GLU A N 1
ATOM 867 C CA . GLU A 1 104 ? -21.25 -16.031 -1.988 1 91.75 104 GLU A CA 1
ATOM 868 C C . GLU A 1 104 ? -21.891 -16.812 -3.139 1 91.75 104 GLU A C 1
ATOM 870 O O . GLU A 1 104 ? -22.953 -16.438 -3.633 1 91.75 104 GLU A O 1
ATOM 875 N N . SER A 1 105 ? -21.234 -17.859 -3.545 1 92.19 105 SER A N 1
ATOM 876 C CA . SER A 1 105 ? -21.656 -18.594 -4.723 1 92.19 105 SER A CA 1
ATOM 877 C C . SER A 1 105 ? -22.484 -19.828 -4.332 1 92.19 105 SER A C 1
ATOM 879 O O . SER A 1 105 ? -22.953 -20.562 -5.199 1 92.19 105 SER A O 1
ATOM 881 N N . ARG A 1 106 ? -22.641 -19.969 -3.006 1 94.81 106 ARG A N 1
ATOM 882 C CA . ARG A 1 106 ? -23.375 -21.109 -2.494 1 94.81 106 ARG A CA 1
ATOM 883 C C . ARG A 1 106 ? -22.797 -22.422 -3.029 1 94.81 106 ARG A C 1
ATOM 885 O O . ARG A 1 106 ? -23.531 -23.266 -3.545 1 94.81 106 ARG A O 1
ATOM 892 N N . THR A 1 107 ? -21.562 -22.469 -3.061 1 95.88 107 THR A N 1
ATOM 893 C CA . THR A 1 107 ? -20.797 -23.672 -3.43 1 95.88 107 THR A CA 1
ATOM 894 C C . THR A 1 107 ? -20.109 -24.266 -2.213 1 95.88 107 THR A C 1
ATOM 896 O O . THR A 1 107 ? -20.203 -23.734 -1.106 1 95.88 107 THR A O 1
ATOM 899 N N . LYS A 1 108 ? -19.453 -25.422 -2.383 1 96.5 108 LYS A N 1
ATOM 900 C CA . LYS A 1 108 ? -18.797 -26.094 -1.265 1 96.5 108 LYS A CA 1
ATOM 901 C C . LYS A 1 108 ? -17.438 -26.641 -1.673 1 96.5 108 LYS A C 1
ATOM 903 O O . LYS A 1 108 ? -17.094 -27.781 -1.346 1 96.5 108 LYS A O 1
ATOM 908 N N . PHE A 1 109 ? -16.75 -25.953 -2.479 1 96.69 109 PHE A N 1
ATOM 909 C CA . PHE A 1 109 ? -15.414 -26.359 -2.869 1 96.69 109 PHE A CA 1
ATOM 910 C C . PHE A 1 109 ? -14.523 -26.531 -1.645 1 96.69 109 PHE A C 1
ATOM 912 O O . PHE A 1 109 ? -14.68 -25.812 -0.652 1 96.69 109 PHE A O 1
ATOM 919 N N . GLU A 1 110 ? -13.625 -27.484 -1.732 1 97.75 110 GLU A N 1
ATOM 920 C CA . GLU A 1 110 ? -12.703 -27.734 -0.63 1 97.75 110 GLU A CA 1
ATOM 921 C C . GLU A 1 110 ? -11.266 -27.422 -1.027 1 97.75 110 GLU A C 1
ATOM 923 O O . GLU A 1 110 ? -10.797 -27.844 -2.082 1 97.75 110 GLU A O 1
ATOM 928 N N . PHE A 1 111 ? -10.625 -26.719 -0.131 1 98.31 111 PHE A N 1
ATOM 929 C CA . PHE A 1 111 ? -9.25 -26.312 -0.379 1 98.31 111 PHE A CA 1
ATOM 930 C C . PHE A 1 111 ? -8.312 -27.5 -0.349 1 98.31 111 PHE A C 1
ATOM 932 O O . PHE A 1 111 ? -8.453 -28.391 0.495 1 98.31 111 PHE A O 1
ATOM 939 N N . VAL A 1 112 ? -7.328 -27.516 -1.268 1 97.5 112 VAL A N 1
ATOM 940 C CA . VAL A 1 112 ? -6.332 -28.578 -1.293 1 97.5 112 VAL A CA 1
ATOM 941 C C . VAL A 1 112 ? -4.957 -28.016 -0.96 1 97.5 112 VAL A C 1
ATOM 943 O O . VAL A 1 112 ? -4.43 -28.234 0.132 1 97.5 112 VAL A O 1
ATOM 946 N N . LYS A 1 113 ? -4.371 -27.172 -1.868 1 96.81 113 LYS A N 1
ATOM 947 C CA . LYS A 1 113 ? -3.045 -26.609 -1.659 1 96.81 113 LYS A CA 1
ATOM 948 C C . LYS A 1 113 ? -2.811 -25.406 -2.58 1 96.81 113 LYS A C 1
ATOM 950 O O . LYS A 1 113 ? -3.477 -25.266 -3.609 1 96.81 113 LYS A O 1
ATOM 955 N N . VAL A 1 114 ? -1.847 -24.609 -2.186 1 97.5 114 VAL A N 1
ATOM 956 C CA . VAL A 1 114 ? -1.347 -23.562 -3.072 1 97.5 114 VAL A CA 1
ATOM 957 C C . VAL A 1 114 ? -0.377 -24.172 -4.086 1 97.5 114 VAL A C 1
ATOM 959 O O . VAL A 1 114 ? 0.522 -24.938 -3.719 1 97.5 114 VAL A O 1
ATOM 962 N N . VAL A 1 115 ? -0.579 -23.844 -5.391 1 95.81 115 VAL A N 1
ATOM 963 C CA . VAL A 1 115 ? 0.262 -24.359 -6.465 1 95.81 115 VAL A CA 1
ATOM 964 C C . VAL A 1 115 ? 1.383 -23.359 -6.766 1 95.81 115 VAL A C 1
ATOM 966 O O . VAL A 1 115 ? 2.543 -23.75 -6.91 1 95.81 115 VAL A O 1
ATOM 969 N N . LYS A 1 116 ? 1.055 -22.125 -6.902 1 94.31 116 LYS A N 1
ATOM 970 C CA . LYS A 1 116 ? 2.014 -21.062 -7.207 1 94.31 116 LYS A CA 1
ATOM 971 C C . LYS A 1 116 ? 1.464 -19.703 -6.809 1 94.31 116 LYS A C 1
ATOM 973 O O . LYS A 1 116 ? 0.258 -19.547 -6.609 1 94.31 116 LYS A O 1
ATOM 978 N N . ALA A 1 117 ? 2.395 -18.828 -6.68 1 96 117 ALA A N 1
ATOM 979 C CA . ALA A 1 117 ? 1.979 -17.453 -6.363 1 96 117 ALA A CA 1
ATOM 980 C C . ALA A 1 117 ? 3.014 -16.438 -6.84 1 96 117 ALA A C 1
ATOM 982 O O . ALA A 1 117 ? 4.219 -16.703 -6.801 1 96 117 ALA A O 1
ATOM 983 N N . ASN A 1 118 ? 2.486 -15.367 -7.336 1 93.31 118 ASN A N 1
ATOM 984 C CA . ASN A 1 118 ? 3.256 -14.148 -7.57 1 93.31 118 ASN A CA 1
ATOM 985 C C . ASN A 1 118 ? 2.889 -13.055 -6.574 1 93.31 118 ASN A C 1
ATOM 987 O O . ASN A 1 118 ? 1.896 -13.164 -5.855 1 93.31 118 ASN A O 1
ATOM 991 N N . PHE A 1 119 ? 3.715 -12.078 -6.508 1 89.75 119 PHE A N 1
ATOM 992 C CA . PHE A 1 119 ? 3.332 -10.906 -5.727 1 89.75 119 PHE A CA 1
ATOM 993 C C . PHE A 1 119 ? 3.967 -9.648 -6.293 1 89.75 119 PHE A C 1
ATOM 995 O O . PHE A 1 119 ? 4.957 -9.719 -7.027 1 89.75 119 PHE A O 1
ATOM 1002 N N . HIS A 1 120 ? 3.314 -8.562 -6.074 1 82.75 120 HIS A N 1
ATOM 1003 C CA . HIS A 1 120 ? 3.887 -7.234 -6.285 1 82.75 120 HIS A CA 1
ATOM 1004 C C . HIS A 1 120 ? 3.5 -6.281 -5.156 1 82.75 120 HIS A C 1
ATOM 1006 O O . HIS A 1 120 ? 2.533 -6.531 -4.434 1 82.75 120 HIS A O 1
ATOM 1012 N N . TRP A 1 121 ? 4.258 -5.398 -5.031 1 76.38 121 TRP A N 1
ATOM 1013 C CA . TRP A 1 121 ? 3.984 -4.402 -3.996 1 76.38 121 TRP A CA 1
ATOM 1014 C C . TRP A 1 121 ? 2.848 -3.48 -4.418 1 76.38 121 TRP A C 1
ATOM 1016 O O . TRP A 1 121 ? 2.67 -3.203 -5.605 1 76.38 121 TRP A O 1
ATOM 1026 N N . CYS A 1 122 ? 2.107 -3.174 -3.562 1 71.38 122 CYS A N 1
ATOM 1027 C CA . CYS A 1 122 ? 1.095 -2.139 -3.736 1 71.38 122 CYS A CA 1
ATOM 1028 C C . CYS A 1 122 ? 1.273 -1.024 -2.711 1 71.38 122 CYS A C 1
ATOM 1030 O O . CYS A 1 122 ? 1.367 -1.288 -1.511 1 71.38 122 CYS A O 1
ATOM 1032 N N . CYS A 1 123 ? 1.556 0.076 -3.332 1 69 123 CYS A N 1
ATOM 1033 C CA . CYS A 1 123 ? 1.793 1.211 -2.447 1 69 123 CYS A CA 1
ATOM 1034 C C . CYS A 1 123 ? 0.66 2.225 -2.545 1 69 123 CYS A C 1
ATOM 1036 O O . CYS A 1 123 ? 0.11 2.445 -3.625 1 69 123 CYS A O 1
ATOM 1038 N N . ALA A 1 124 ? 0.193 2.652 -1.504 1 75.81 124 ALA A N 1
ATOM 1039 C CA . ALA A 1 124 ? -0.765 3.75 -1.397 1 75.81 124 ALA A CA 1
ATOM 1040 C C . ALA A 1 124 ? -0.317 4.77 -0.355 1 75.81 124 ALA A C 1
ATOM 1042 O O . ALA A 1 124 ? 0.745 4.617 0.255 1 75.81 124 ALA A O 1
ATOM 1043 N N . TYR A 1 125 ? -1.04 5.848 -0.439 1 83.81 125 TYR A N 1
ATOM 1044 C CA . TYR A 1 125 ? -0.811 6.867 0.582 1 83.81 125 TYR A CA 1
ATOM 1045 C C . TYR A 1 125 ? -1.863 6.781 1.681 1 83.81 125 TYR A C 1
ATOM 1047 O O . TYR A 1 125 ? -3.047 6.586 1.4 1 83.81 125 TYR A O 1
ATOM 1055 N N . MET A 1 126 ? -1.327 6.801 2.826 1 85.19 126 MET A N 1
ATOM 1056 C CA . MET A 1 126 ? -2.219 7.086 3.947 1 85.19 126 MET A CA 1
ATOM 1057 C C . MET A 1 126 ? -2.244 8.578 4.258 1 85.19 126 MET A C 1
ATOM 1059 O O . MET A 1 126 ? -1.254 9.133 4.738 1 85.19 126 MET A O 1
ATOM 1063 N N . PHE A 1 127 ? -3.389 9.188 3.994 1 93 127 PHE A N 1
ATOM 1064 C CA . PHE A 1 127 ? -3.551 10.602 4.305 1 93 127 PHE A CA 1
ATOM 1065 C C . PHE A 1 127 ? -4.18 10.789 5.684 1 93 127 PHE A C 1
ATOM 1067 O O . PHE A 1 127 ? -5.145 10.102 6.027 1 93 127 PHE A O 1
ATOM 1074 N N . LEU A 1 128 ? -3.568 11.602 6.465 1 93.81 128 LEU A N 1
ATOM 1075 C CA . LEU A 1 128 ? -4.109 12.086 7.73 1 93.81 128 LEU A CA 1
ATOM 1076 C C . LEU A 1 128 ? -4.57 13.531 7.609 1 93.81 128 LEU A C 1
ATOM 1078 O O . LEU A 1 128 ? -3.754 14.453 7.633 1 93.81 128 LEU A O 1
ATOM 1082 N N . ILE A 1 129 ? -5.859 13.711 7.484 1 96.69 129 ILE A N 1
ATOM 1083 C CA . ILE A 1 129 ? -6.406 15 7.066 1 96.69 129 ILE A CA 1
ATOM 1084 C C . ILE A 1 129 ? -7.176 15.633 8.227 1 96.69 129 ILE A C 1
ATOM 1086 O O . ILE A 1 129 ? -7.996 14.977 8.867 1 96.69 129 ILE A O 1
ATOM 1090 N N . THR A 1 130 ? -6.855 16.797 8.562 1 95.38 130 THR A N 1
ATOM 1091 C CA . THR A 1 130 ? -7.645 17.625 9.461 1 95.38 130 THR A CA 1
ATOM 1092 C C . THR A 1 130 ? -8.422 18.688 8.68 1 95.38 130 THR A C 1
ATOM 1094 O O . THR A 1 130 ? -7.852 19.391 7.848 1 95.38 130 THR A O 1
ATOM 1097 N N . PHE A 1 131 ? -9.734 18.703 8.93 1 96.19 131 PHE A N 1
ATOM 1098 C CA . PHE A 1 131 ? -10.547 19.641 8.164 1 96.19 131 PHE A CA 1
ATOM 1099 C C . PHE A 1 131 ? -11.617 20.266 9.047 1 96.19 131 PHE A C 1
ATOM 1101 O O . PHE A 1 131 ? -11.914 19.766 10.133 1 96.19 131 PHE A O 1
ATOM 1108 N N . GLU A 1 132 ? -12.156 21.344 8.617 1 94.88 132 GLU A N 1
ATOM 1109 C CA . GLU A 1 132 ? -13.18 22.109 9.328 1 94.88 132 GLU A CA 1
ATOM 1110 C C . GLU A 1 132 ? -14.578 21.766 8.82 1 94.88 132 GLU A C 1
ATOM 1112 O O . GLU A 1 132 ? -14.773 21.562 7.621 1 94.88 132 GLU A O 1
ATOM 1117 N N . VAL A 1 133 ? -15.453 21.734 9.773 1 96.19 133 VAL A N 1
ATOM 1118 C CA . VAL A 1 133 ? -16.859 21.562 9.445 1 96.19 133 VAL A CA 1
ATOM 1119 C C . VAL A 1 133 ? -17.703 22.594 10.188 1 96.19 133 VAL A C 1
ATOM 1121 O O . VAL A 1 133 ? -17.266 23.156 11.203 1 96.19 133 VAL A O 1
ATOM 1124 N N . VAL A 1 134 ? -18.906 22.875 9.656 1 95.88 134 VAL A N 1
ATOM 1125 C CA . VAL A 1 134 ? -19.906 23.656 10.391 1 95.88 134 VAL A CA 1
ATOM 1126 C C . VAL A 1 134 ? -20.875 22.703 11.094 1 95.88 134 VAL A C 1
ATOM 1128 O O . VAL A 1 134 ? -21.438 21.797 10.469 1 95.88 134 VAL A O 1
ATOM 1131 N N . ASP A 1 135 ? -20.891 22.891 12.391 1 90.19 135 ASP A N 1
ATOM 1132 C CA . ASP A 1 135 ? -21.891 22.172 13.164 1 90.19 135 ASP A CA 1
ATOM 1133 C C . ASP A 1 135 ? -23.266 22.844 13.055 1 90.19 135 ASP A C 1
ATOM 1135 O O . ASP A 1 135 ? -23.438 23.984 13.5 1 90.19 135 ASP A O 1
ATOM 1139 N N . PRO A 1 136 ? -24.203 22.125 12.492 1 92.19 136 PRO A N 1
ATOM 1140 C CA . PRO A 1 136 ? -25.5 22.781 12.289 1 92.19 136 PRO A CA 1
ATOM 1141 C C . PRO A 1 136 ? -26.25 23.016 13.586 1 92.19 136 PRO A C 1
ATOM 1143 O O . PRO A 1 136 ? -27.203 23.797 13.625 1 92.19 136 PRO A O 1
ATOM 1146 N N . TYR A 1 137 ? -25.922 22.328 14.547 1 90.62 137 TYR A N 1
ATOM 1147 C CA . TYR A 1 137 ? -26.656 22.422 15.797 1 90.62 137 TYR A CA 1
ATOM 1148 C C . TYR A 1 137 ? -26.281 23.688 16.562 1 90.62 137 TYR A C 1
ATOM 1150 O O . TYR A 1 137 ? -27.109 24.266 17.281 1 90.62 137 TYR A O 1
ATOM 1158 N N . ASP A 1 138 ? -25.062 24.234 16.516 1 91.44 138 ASP A N 1
ATOM 1159 C CA . ASP A 1 138 ? -24.656 25.453 17.219 1 91.44 138 ASP A CA 1
ATOM 1160 C C . ASP A 1 138 ? -24.016 26.453 16.266 1 91.44 138 ASP A C 1
ATOM 1162 O O . ASP A 1 138 ? -23.641 27.547 16.672 1 91.44 138 ASP A O 1
ATOM 1166 N N . ASN A 1 139 ? -23.875 26.125 15.039 1 92.06 139 ASN A N 1
ATOM 1167 C CA . ASN A 1 139 ? -23.359 26.953 13.961 1 92.06 139 ASN A CA 1
ATOM 1168 C C . ASN A 1 139 ? -21.891 27.312 14.18 1 92.06 139 ASN A C 1
ATOM 1170 O O . ASN A 1 139 ? -21.422 28.359 13.734 1 92.06 139 ASN A O 1
ATOM 1174 N N . LEU A 1 140 ? -21.172 26.5 14.938 1 91.56 140 LEU A N 1
ATOM 1175 C CA . LEU A 1 140 ? -19.766 26.734 15.188 1 91.56 140 LEU A CA 1
ATOM 1176 C C . LEU A 1 140 ? -18.906 25.859 14.273 1 91.56 140 LEU A C 1
ATOM 1178 O O . LEU A 1 140 ? -19.344 24.797 13.82 1 91.56 140 LEU A O 1
ATOM 1182 N N . ILE A 1 141 ? -17.719 26.438 14 1 91.06 141 ILE A N 1
ATOM 1183 C CA . ILE A 1 141 ? -16.75 25.672 13.234 1 91.06 141 ILE A CA 1
ATOM 1184 C C . ILE A 1 141 ? -16.031 24.672 14.156 1 91.06 141 ILE A C 1
ATOM 1186 O O . ILE A 1 141 ? -15.609 25.047 15.258 1 91.06 141 ILE A O 1
ATOM 1190 N N . LYS A 1 142 ? -16 23.391 13.758 1 91.69 142 LYS A N 1
ATOM 1191 C CA . LYS A 1 142 ? -15.32 22.328 14.492 1 91.69 142 LYS A CA 1
ATOM 1192 C C . LYS A 1 142 ? -14.328 21.578 13.602 1 91.69 142 LYS A C 1
ATOM 1194 O O . LYS A 1 142 ? -14.422 21.656 12.375 1 91.69 142 LYS A O 1
ATOM 1199 N N . LEU A 1 143 ? -13.391 20.953 14.312 1 93.5 143 LEU A N 1
ATOM 1200 C CA . LEU A 1 143 ? -12.375 20.203 13.57 1 93.5 143 LEU A CA 1
ATOM 1201 C C . LEU A 1 143 ? -12.719 18.719 13.523 1 93.5 143 LEU A C 1
ATOM 1203 O O . LEU A 1 143 ? -13.156 18.141 14.523 1 93.5 143 LEU A O 1
ATOM 1207 N N . PHE A 1 144 ? -12.586 18.203 12.367 1 95.75 144 PHE A N 1
ATOM 1208 C CA . PHE A 1 144 ? -12.688 16.766 12.141 1 95.75 144 PHE A CA 1
ATOM 1209 C C . PHE A 1 144 ? -11.367 16.219 11.617 1 95.75 144 PHE A C 1
ATOM 1211 O O . PHE A 1 144 ? -10.547 16.969 11.07 1 95.75 144 PHE A O 1
ATOM 1218 N N . GLN A 1 145 ? -11.164 14.961 11.852 1 94.5 145 GLN A N 1
ATOM 1219 C CA . GLN A 1 145 ? -10.031 14.227 11.297 1 94.5 145 GLN A CA 1
ATOM 1220 C C . GLN A 1 145 ? -10.5 12.984 10.547 1 94.5 145 GLN A C 1
ATOM 1222 O O . GLN A 1 145 ? -11.438 12.312 10.961 1 94.5 145 GLN A O 1
ATOM 1227 N N . THR A 1 146 ? -9.828 12.75 9.445 1 95.31 146 THR A N 1
ATOM 1228 C CA . THR A 1 146 ? -10.078 11.5 8.727 1 95.31 146 THR A CA 1
ATOM 1229 C C . THR A 1 146 ? -8.766 10.875 8.266 1 95.31 146 THR A C 1
ATOM 1231 O O . THR A 1 146 ? -7.805 11.578 7.969 1 95.31 146 THR A O 1
ATOM 1234 N N . ARG A 1 147 ? -8.758 9.641 8.344 1 91.06 147 ARG A N 1
ATOM 1235 C CA . ARG A 1 147 ? -7.676 8.828 7.789 1 91.06 147 ARG A CA 1
ATOM 1236 C C . ARG A 1 147 ? -8.141 8.078 6.543 1 91.06 147 ARG A C 1
ATOM 1238 O O . ARG A 1 147 ? -9.133 7.348 6.586 1 91.06 147 ARG A O 1
ATOM 1245 N N . VAL A 1 148 ? -7.391 8.367 5.438 1 92.19 148 VAL A N 1
ATOM 1246 C CA . VAL A 1 148 ? -7.82 7.805 4.164 1 92.19 148 VAL A CA 1
ATOM 1247 C C . VAL A 1 148 ? -6.633 7.152 3.457 1 92.19 148 VAL A C 1
ATOM 1249 O O . VAL A 1 148 ? -5.598 7.789 3.258 1 92.19 148 VAL A O 1
ATOM 1252 N N . ARG A 1 149 ? -6.734 5.91 3.152 1 84.44 149 ARG A N 1
ATOM 1253 C CA . ARG A 1 149 ? -5.793 5.25 2.252 1 84.44 149 ARG A CA 1
ATOM 1254 C C . ARG A 1 149 ? -6.184 5.469 0.795 1 84.44 149 ARG A C 1
ATOM 1256 O O . ARG A 1 149 ? -7.309 5.16 0.395 1 84.44 149 ARG A O 1
ATOM 1263 N N . HIS A 1 150 ? -5.211 6.047 0.039 1 85.88 150 HIS A N 1
ATOM 1264 C CA . HIS A 1 150 ? -5.629 6.434 -1.303 1 85.88 150 HIS A CA 1
ATOM 1265 C C . HIS A 1 150 ? -4.492 6.281 -2.305 1 85.88 150 HIS A C 1
ATOM 1267 O O . HIS A 1 150 ? -3.357 6.684 -2.029 1 85.88 150 HIS A O 1
ATOM 1273 N N . GLU A 1 151 ? -4.758 5.645 -3.297 1 76.31 151 GLU A N 1
ATOM 1274 C CA . GLU A 1 151 ? -3.984 5.66 -4.535 1 76.31 151 GLU A CA 1
ATOM 1275 C C . GLU A 1 151 ? -4.898 5.684 -5.754 1 76.31 151 GLU A C 1
ATOM 1277 O O . GLU A 1 151 ? -5.766 4.82 -5.906 1 76.31 151 GLU A O 1
ATOM 1282 N N . THR A 1 152 ? -4.645 6.738 -6.488 1 73.5 152 THR A N 1
ATOM 1283 C CA . THR A 1 152 ? -5.523 6.969 -7.625 1 73.5 152 THR A CA 1
ATOM 1284 C C . THR A 1 152 ? -5.695 5.691 -8.445 1 73.5 152 THR A C 1
ATOM 1286 O O . THR A 1 152 ? -4.711 5.031 -8.789 1 73.5 152 THR A O 1
ATOM 1289 N N . ASP A 1 153 ? -6.973 5.324 -8.641 1 61.16 153 ASP A N 1
ATOM 1290 C CA . ASP A 1 153 ? -7.406 4.215 -9.484 1 61.16 153 ASP A CA 1
ATOM 1291 C C . ASP A 1 153 ? -6.992 2.873 -8.883 1 61.16 153 ASP A C 1
ATOM 1293 O O . ASP A 1 153 ? -7.062 1.84 -9.547 1 61.16 153 ASP A O 1
ATOM 1297 N N . ILE A 1 154 ? -6.438 2.912 -7.727 1 64.06 154 ILE A N 1
ATOM 1298 C CA . ILE A 1 154 ? -6 1.668 -7.102 1 64.06 154 ILE A CA 1
ATOM 1299 C C . ILE A 1 154 ? -6.828 1.396 -5.852 1 64.06 154 ILE A C 1
ATOM 1301 O O . ILE A 1 154 ? -7.484 0.356 -5.746 1 64.06 154 ILE A O 1
ATOM 1305 N N . VAL A 1 155 ? -6.77 2.262 -5.012 1 69.38 155 VAL A N 1
ATOM 1306 C CA . VAL A 1 155 ? -7.461 2.004 -3.752 1 69.38 155 VAL A CA 1
ATOM 1307 C C . VAL A 1 155 ? -7.871 3.326 -3.107 1 69.38 155 VAL A C 1
ATOM 1309 O O . VAL A 1 155 ? -7.121 4.305 -3.156 1 69.38 155 VAL A O 1
ATOM 1312 N N . THR A 1 156 ? -9.117 3.4 -2.717 1 81.12 156 THR A N 1
ATOM 1313 C CA . THR A 1 156 ? -9.562 4.418 -1.77 1 81.12 156 THR A CA 1
ATOM 1314 C C . THR A 1 156 ? -10.328 3.781 -0.614 1 81.12 156 THR A C 1
ATOM 1316 O O . THR A 1 156 ? -11.352 3.127 -0.828 1 81.12 156 THR A O 1
ATOM 1319 N N . GLU A 1 157 ? -9.711 3.854 0.474 1 79.56 157 GLU A N 1
ATOM 1320 C CA . GLU A 1 157 ? -10.32 3.316 1.687 1 79.56 157 GLU A CA 1
ATOM 1321 C C . GLU A 1 157 ? -10.406 4.379 2.777 1 79.56 157 GLU A C 1
ATOM 1323 O O . GLU A 1 157 ? -9.398 4.973 3.156 1 79.56 157 GLU A O 1
ATOM 1328 N N . TYR A 1 158 ? -11.648 4.625 3.152 1 88.44 158 TYR A N 1
ATOM 1329 C CA . TYR A 1 158 ? -11.883 5.543 4.266 1 88.44 158 TYR A CA 1
ATOM 1330 C C . TYR A 1 158 ? -11.82 4.805 5.598 1 88.44 158 TYR A C 1
ATOM 1332 O O . TYR A 1 158 ? -12.773 4.129 5.984 1 88.44 158 TYR A O 1
ATOM 1340 N N . VAL A 1 159 ? -10.719 5.016 6.305 1 81.62 159 VAL A N 1
ATOM 1341 C CA . VAL A 1 159 ? -10.438 4.246 7.508 1 81.62 159 VAL A CA 1
ATOM 1342 C C . VAL A 1 159 ? -11.32 4.734 8.656 1 81.62 159 VAL A C 1
ATOM 1344 O O . VAL A 1 159 ? -11.969 3.936 9.336 1 81.62 159 VAL A O 1
ATOM 1347 N N . PHE A 1 160 ? -11.273 6.023 8.891 1 84.94 160 PHE A N 1
ATOM 1348 C CA . PHE A 1 160 ? -12.195 6.594 9.859 1 84.94 160 PHE A CA 1
ATOM 1349 C C . PHE A 1 160 ? -12.414 8.078 9.602 1 84.94 160 PHE A C 1
ATOM 1351 O O . PHE A 1 160 ? -11.68 8.688 8.82 1 84.94 160 PHE A O 1
ATOM 1358 N N . CYS A 1 161 ? -13.391 8.617 10.133 1 93.31 161 CYS A N 1
ATOM 1359 C CA . CYS A 1 161 ? -13.688 10.039 10.266 1 93.31 161 CYS A CA 1
ATOM 1360 C C . CYS A 1 161 ? -14.18 10.367 11.672 1 93.31 161 CYS A C 1
ATOM 1362 O O . CYS A 1 161 ? -15.078 9.703 12.195 1 93.31 161 CYS A O 1
ATOM 1364 N N . ARG A 1 162 ? -13.461 11.328 12.289 1 91.81 162 ARG A N 1
ATOM 1365 C CA . ARG A 1 162 ? -13.82 11.562 13.68 1 91.81 162 ARG A CA 1
ATOM 1366 C C . ARG A 1 162 ? -13.805 13.055 14.008 1 91.81 162 ARG A C 1
ATOM 1368 O O . ARG A 1 162 ? -13.102 13.828 13.367 1 91.81 162 ARG A O 1
ATOM 1375 N N . ARG A 1 163 ? -14.609 13.484 14.938 1 85.25 163 ARG A N 1
ATOM 1376 C CA . ARG A 1 163 ? -14.703 14.859 15.406 1 85.25 163 ARG A CA 1
ATOM 1377 C C . ARG A 1 163 ? -13.516 15.234 16.281 1 85.25 163 ARG A C 1
ATOM 1379 O O . ARG A 1 163 ? -13.016 16.359 16.219 1 85.25 163 ARG A O 1
ATOM 1386 N N . ASN A 1 164 ? -13.086 14.266 17.391 1 63.94 164 ASN A N 1
ATOM 1387 C CA . ASN A 1 164 ? -12.211 14.641 18.5 1 63.94 164 ASN A CA 1
ATOM 1388 C C . ASN A 1 164 ? -10.859 13.945 18.406 1 63.94 164 ASN A C 1
ATOM 1390 O O . ASN A 1 164 ? -10.766 12.734 18.609 1 63.94 164 ASN A O 1
ATOM 1394 N N . PRO A 1 165 ? -9.875 14.602 17.797 1 59.72 165 PRO A N 1
ATOM 1395 C CA . PRO A 1 165 ? -8.516 14.039 17.75 1 59.72 165 PRO A CA 1
ATOM 1396 C C . PRO A 1 165 ? -8.078 13.477 19.094 1 59.72 165 PRO A C 1
ATOM 1398 O O . PRO A 1 165 ? -8.469 13.984 20.156 1 59.72 165 PRO A O 1
ATOM 1401 N N . ILE A 1 166 ? -7.66 12.055 19.141 1 52.66 166 ILE A N 1
ATOM 1402 C CA . ILE A 1 166 ? -7.219 11.297 20.312 1 52.66 166 ILE A CA 1
ATOM 1403 C C . ILE A 1 166 ? -6.18 12.102 21.094 1 52.66 166 ILE A C 1
ATOM 1405 O O . ILE A 1 166 ? -5.273 12.688 20.5 1 52.66 166 ILE A O 1
ATOM 1409 N N . LYS A 1 167 ? -6.438 12.523 22.453 1 46.72 167 LYS A N 1
ATOM 1410 C CA . LYS A 1 167 ? -5.371 12.844 23.391 1 46.72 167 LYS A CA 1
ATOM 1411 C C . LYS A 1 167 ? -4.332 11.727 23.438 1 46.72 167 LYS A C 1
ATOM 1413 O O . LYS A 1 167 ? -4.43 10.742 22.703 1 46.72 167 LYS A O 1
ATOM 1418 N N . LYS A 1 168 ? -4 11.07 24.688 1 37.31 168 LYS A N 1
ATOM 1419 C CA . LYS A 1 168 ? -2.814 10.375 25.188 1 37.31 168 LYS A CA 1
ATOM 1420 C C . LYS A 1 168 ? -2.754 8.945 24.656 1 37.31 168 LYS A C 1
ATOM 1422 O O . LYS A 1 168 ? -3.5 8.078 25.125 1 37.31 168 LYS A O 1
ATOM 1427 N N . TRP A 1 169 ? -2.68 8.719 23.5 1 33.53 169 TRP A N 1
ATOM 1428 C CA . TRP A 1 169 ? -2.697 7.289 23.203 1 33.53 169 TRP A CA 1
ATOM 1429 C C . TRP A 1 169 ? -1.38 6.633 23.609 1 33.53 169 TRP A C 1
ATOM 1431 O O . TRP A 1 169 ? -0.317 7.25 23.5 1 33.53 169 TRP A O 1
ATOM 1441 N N . ASN A 1 170 ? -1.429 5.625 24.391 1 29.97 170 ASN A N 1
ATOM 1442 C CA . ASN A 1 170 ? -0.315 4.762 24.766 1 29.97 170 ASN A CA 1
ATOM 1443 C C . ASN A 1 170 ? 0.395 4.195 23.531 1 29.97 170 ASN A C 1
ATOM 1445 O O . ASN A 1 170 ? -0.141 3.32 22.859 1 29.97 170 ASN A O 1
ATOM 1449 N N . ALA A 1 171 ? 1.119 4.914 22.812 1 29.75 171 ALA A N 1
ATOM 1450 C CA . ALA A 1 171 ? 1.993 4.844 21.641 1 29.75 171 ALA A CA 1
ATOM 1451 C C . ALA A 1 171 ? 2.9 3.617 21.703 1 29.75 171 ALA A C 1
ATOM 1453 O O . ALA A 1 171 ? 3.531 3.25 20.719 1 29.75 171 ALA A O 1
ATOM 1454 N N . LEU A 1 172 ? 3.236 3.129 22.797 1 28.19 172 LEU A N 1
ATOM 1455 C CA . LEU A 1 172 ? 4.371 2.242 23.047 1 28.19 172 LEU A CA 1
ATOM 1456 C C . LEU A 1 172 ? 4.203 0.927 22.297 1 28.19 172 LEU A C 1
ATOM 1458 O O . LEU A 1 172 ? 5.172 0.387 21.75 1 28.19 172 LEU A O 1
ATOM 1462 N N . GLU A 1 173 ? 3.092 0.362 22.344 1 30.83 173 GLU A N 1
ATOM 1463 C CA . GLU A 1 173 ? 3.098 -1.053 21.984 1 30.83 173 GLU A CA 1
ATOM 1464 C C . GLU A 1 173 ? 3.318 -1.241 20.484 1 30.83 173 GLU A C 1
ATOM 1466 O O . GLU A 1 173 ? 4.008 -2.174 20.062 1 30.83 173 GLU A O 1
ATOM 1471 N N . LEU A 1 174 ? 2.854 -0.387 19.688 1 28.28 174 LEU A N 1
ATOM 1472 C CA . LEU A 1 174 ? 2.904 -0.662 18.25 1 28.28 174 LEU A CA 1
ATOM 1473 C C . LEU A 1 174 ? 4.301 -0.399 17.703 1 28.28 174 LEU A C 1
ATOM 1475 O O . LEU A 1 174 ? 4.75 -1.094 16.781 1 28.28 174 LEU A O 1
ATOM 1479 N N . SER A 1 175 ? 5.016 0.59 18.203 1 29.92 175 SER A N 1
ATOM 1480 C CA . SER A 1 175 ? 6.375 0.896 17.781 1 29.92 175 SER A CA 1
ATOM 1481 C C . SER A 1 175 ? 7.27 -0.337 17.859 1 29.92 175 SER A C 1
ATOM 1483 O O . SER A 1 175 ? 8.172 -0.509 17.031 1 29.92 175 SER A O 1
ATOM 1485 N N . ARG A 1 176 ? 7.098 -1.055 18.969 1 30.12 176 ARG A N 1
ATOM 1486 C CA . ARG A 1 176 ? 8.008 -2.174 19.188 1 30.12 176 ARG A CA 1
ATOM 1487 C C . ARG A 1 176 ? 7.969 -3.158 18.031 1 30.12 176 ARG A C 1
ATOM 1489 O O . ARG A 1 176 ? 8.984 -3.768 17.688 1 30.12 176 ARG A O 1
ATOM 1496 N N . LYS A 1 177 ? 6.84 -3.387 17.594 1 30.48 177 LYS A N 1
ATOM 1497 C CA . LYS A 1 177 ? 6.805 -4.496 16.641 1 30.48 177 LYS A CA 1
ATOM 1498 C C . LYS A 1 177 ? 7.426 -4.094 15.305 1 30.48 177 LYS A C 1
ATOM 1500 O O . LYS A 1 177 ? 8.125 -4.887 14.672 1 30.48 177 LYS A O 1
ATOM 1505 N N . MET A 1 178 ? 7.266 -2.869 14.938 1 28.83 178 MET A N 1
ATOM 1506 C CA . MET A 1 178 ? 7.816 -2.463 13.648 1 28.83 178 MET A CA 1
ATOM 1507 C C . MET A 1 178 ? 9.336 -2.344 13.719 1 28.83 178 MET A C 1
ATOM 1509 O O . MET A 1 178 ? 10.031 -2.674 12.758 1 28.83 178 MET A O 1
ATOM 1513 N N . SER A 1 179 ? 9.914 -1.897 14.906 1 30.27 179 SER A N 1
ATOM 1514 C CA . SER A 1 179 ? 11.367 -1.791 15.039 1 30.27 179 SER A CA 1
ATOM 1515 C C . SER A 1 179 ? 12.039 -3.146 14.844 1 30.27 179 SER A C 1
ATOM 1517 O O . SER A 1 179 ? 13.164 -3.221 14.336 1 30.27 179 SER A O 1
ATOM 1519 N N . ARG A 1 180 ? 11.531 -4.145 15.5 1 30.16 180 ARG A N 1
ATOM 1520 C CA . ARG A 1 180 ? 12.219 -5.43 15.43 1 30.16 180 ARG A CA 1
ATOM 1521 C C . ARG A 1 180 ? 12.391 -5.875 13.977 1 30.16 180 ARG A C 1
ATOM 1523 O O . ARG A 1 180 ? 13.398 -6.5 13.633 1 30.16 180 ARG A O 1
ATOM 1530 N N . LYS A 1 181 ? 11.383 -5.602 13.344 1 30 181 LYS A N 1
ATOM 1531 C CA . LYS A 1 181 ? 11.547 -6.102 11.977 1 30 181 LYS A CA 1
ATOM 1532 C C . LYS A 1 181 ? 12.594 -5.301 11.219 1 30 181 LYS A C 1
ATOM 1534 O O . LYS A 1 181 ? 13.336 -5.855 10.406 1 30 181 LYS A O 1
ATOM 1539 N N . ILE A 1 182 ? 12.789 -3.977 11.578 1 29.17 182 ILE A N 1
ATOM 1540 C CA . ILE A 1 182 ? 13.805 -3.191 10.883 1 29.17 182 ILE A CA 1
ATOM 1541 C C . ILE A 1 182 ? 15.195 -3.635 11.336 1 29.17 182 ILE A C 1
ATOM 1543 O O . ILE A 1 182 ? 16.141 -3.643 10.539 1 29.17 182 ILE A O 1
ATOM 1547 N N . SER A 1 183 ? 15.453 -3.984 12.641 1 26.38 183 SER A N 1
ATOM 1548 C CA . SER A 1 183 ? 16.812 -4.305 13.078 1 26.38 183 SER A CA 1
ATOM 1549 C C . SER A 1 183 ? 17.359 -5.5 12.312 1 26.38 183 SER A C 1
ATOM 1551 O O . SER A 1 183 ? 18.578 -5.648 12.195 1 26.38 183 SER A O 1
ATOM 1553 N N . ARG A 1 184 ? 16.703 -6.48 12.172 1 29.47 184 ARG A N 1
ATOM 1554 C CA . ARG A 1 184 ? 17.422 -7.621 11.625 1 29.47 184 ARG A CA 1
ATOM 1555 C C . ARG A 1 184 ? 18.031 -7.281 10.273 1 29.47 184 ARG A C 1
ATOM 1557 O O . ARG A 1 184 ? 18.891 -8.016 9.773 1 29.47 184 ARG A O 1
ATOM 1564 N N . ASN A 1 185 ? 17.344 -6.645 9.375 1 26.09 185 ASN A N 1
ATOM 1565 C CA . ASN A 1 185 ? 18.031 -6.496 8.102 1 26.09 185 ASN A CA 1
ATOM 1566 C C . ASN A 1 185 ? 19 -5.309 8.117 1 26.09 185 ASN A C 1
ATOM 1568 O O . ASN A 1 185 ? 18.578 -4.164 7.961 1 26.09 185 ASN A O 1
ATOM 1572 N N . LYS A 1 186 ? 20.125 -5.227 8.906 1 29.56 186 LYS A N 1
ATOM 1573 C CA . LYS A 1 186 ? 21.312 -4.379 8.867 1 29.56 186 LYS A CA 1
ATOM 1574 C C . LYS A 1 186 ? 21.578 -3.885 7.453 1 29.56 186 LYS A C 1
ATOM 1576 O O . LYS A 1 186 ? 21.906 -2.711 7.25 1 29.56 186 LYS A O 1
ATOM 1581 N N . GLY A 1 187 ? 22.281 -4.68 6.602 1 24.89 187 GLY A N 1
ATOM 1582 C CA . GLY A 1 187 ? 23 -4.324 5.383 1 24.89 187 GLY A CA 1
ATOM 1583 C C . GLY A 1 187 ? 22.094 -3.701 4.332 1 24.89 187 GLY A C 1
ATOM 1584 O O . GLY A 1 187 ? 22.562 -3.336 3.25 1 24.89 187 GLY A O 1
ATOM 1585 N N . THR A 1 188 ? 20.859 -4.172 4.207 1 26.38 188 THR A N 1
ATOM 1586 C CA . THR A 1 188 ? 20.156 -3.846 2.971 1 26.38 188 THR A CA 1
ATOM 1587 C C . THR A 1 188 ? 19.516 -2.465 3.061 1 26.38 188 THR A C 1
ATOM 1589 O O . THR A 1 188 ? 18.984 -2.088 4.109 1 26.38 188 THR A O 1
ATOM 1592 N N . ASP A 1 189 ? 20.094 -1.461 2.379 1 25.61 189 ASP A N 1
ATOM 1593 C CA . ASP A 1 189 ? 19.719 -0.088 2.059 1 25.61 189 ASP A CA 1
ATOM 1594 C C . ASP A 1 189 ? 18.203 0.057 1.951 1 25.61 189 ASP A C 1
ATOM 1596 O O . ASP A 1 189 ? 17.531 -0.775 1.333 1 25.61 189 ASP A O 1
ATOM 1600 N N . ILE A 1 190 ? 17.703 0.448 2.959 1 25.73 190 ILE A N 1
ATOM 1601 C CA . ILE A 1 190 ? 16.297 0.864 3.014 1 25.73 190 ILE A CA 1
ATOM 1602 C C . ILE A 1 190 ? 15.945 1.645 1.75 1 25.73 190 ILE A C 1
ATOM 1604 O O . ILE A 1 190 ? 16.516 2.703 1.484 1 25.73 190 ILE A O 1
ATOM 1608 N N . TYR A 1 191 ? 15.891 0.992 0.708 1 26.09 191 TYR A N 1
ATOM 1609 C CA . TYR A 1 191 ? 15.398 1.713 -0.46 1 26.09 191 TYR A CA 1
ATOM 1610 C C . TYR A 1 191 ? 13.969 2.199 -0.239 1 26.09 191 TYR A C 1
ATOM 1612 O O . TYR A 1 191 ? 13.086 1.415 0.116 1 26.09 191 TYR A O 1
ATOM 1620 N N . ILE A 1 192 ? 13.852 3.145 0.588 1 26.03 192 ILE A N 1
ATOM 1621 C CA . ILE A 1 192 ? 12.625 3.922 0.725 1 26.03 192 ILE A CA 1
ATOM 1622 C C . ILE A 1 192 ? 11.945 4.055 -0.636 1 26.03 192 ILE A C 1
ATOM 1624 O O . ILE A 1 192 ? 12.617 4.242 -1.655 1 26.03 192 ILE A O 1
ATOM 1628 N N . CYS A 1 193 ? 10.68 3.514 -0.574 1 25.31 193 CYS A N 1
ATOM 1629 C CA . CYS A 1 193 ? 9.758 3.625 -1.703 1 25.31 193 CYS A CA 1
ATOM 1630 C C . CYS A 1 193 ? 9.75 5.043 -2.264 1 25.31 193 CYS A C 1
ATOM 1632 O O . CYS A 1 193 ? 9.086 5.926 -1.717 1 25.31 193 CYS A O 1
ATOM 1634 N N . LYS A 1 194 ? 10.789 5.727 -2.301 1 25.53 194 LYS A N 1
ATOM 1635 C CA . LYS A 1 194 ? 10.703 6.969 -3.061 1 25.53 194 LYS A CA 1
ATOM 1636 C C . LYS A 1 194 ? 9.898 6.781 -4.34 1 25.53 194 LYS A C 1
ATOM 1638 O O . LYS A 1 194 ? 9.336 7.742 -4.871 1 25.53 194 LYS A O 1
ATOM 1643 N N . GLY A 1 195 ? 10.172 5.695 -5.094 1 24.19 195 GLY A N 1
ATOM 1644 C CA . GLY A 1 195 ? 9.758 5.602 -6.484 1 24.19 195 GLY A CA 1
ATOM 1645 C C . GLY A 1 195 ? 8.258 5.488 -6.652 1 24.19 195 GLY A C 1
ATOM 1646 O O . GLY A 1 195 ? 7.77 5.168 -7.738 1 24.19 195 GLY A O 1
ATOM 1647 N N . PHE A 1 196 ? 7.512 5.227 -5.727 1 23.02 196 PHE A N 1
ATOM 1648 C CA . PHE A 1 196 ? 6.133 5.234 -6.195 1 23.02 196 PHE A CA 1
ATOM 1649 C C . PHE A 1 196 ? 5.715 6.637 -6.621 1 23.02 196 PHE A C 1
ATOM 1651 O O . PHE A 1 196 ? 4.523 6.91 -6.793 1 23.02 196 PHE A O 1
ATOM 1658 N N . TYR A 1 197 ? 6.48 7.727 -6.551 1 19.69 197 TYR A N 1
ATOM 1659 C CA . TYR A 1 197 ? 5.926 8.883 -7.25 1 19.69 197 TYR A CA 1
ATOM 1660 C C . TYR A 1 197 ? 5.715 8.578 -8.727 1 19.69 197 TYR A C 1
ATOM 1662 O O . TYR A 1 197 ? 6.309 7.637 -9.266 1 19.69 197 TYR A O 1
ATOM 1670 N N . ILE A 1 198 ? 5.215 9.688 -9.602 1 15.51 198 ILE A N 1
ATOM 1671 C CA . ILE A 1 198 ? 5.871 10.289 -10.758 1 15.51 198 ILE A CA 1
ATOM 1672 C C . ILE A 1 198 ? 7.348 10.523 -10.453 1 15.51 198 ILE A C 1
ATOM 1674 O O . ILE A 1 198 ? 7.695 10.977 -9.359 1 15.51 198 ILE A O 1
ATOM 1678 N N . MET B 1 1 ? -10.969 -2.582 16.281 1 25.28 1 MET B N 1
ATOM 1679 C CA . MET B 1 1 ? -10.734 -1.717 15.125 1 25.28 1 MET B CA 1
ATOM 1680 C C . MET B 1 1 ? -9.25 -1.41 14.961 1 25.28 1 MET B C 1
ATOM 1682 O O . MET B 1 1 ? -8.648 -0.773 15.828 1 25.28 1 MET B O 1
ATOM 1686 N N . ALA B 1 2 ? -8.477 -2.264 14.523 1 31.39 2 ALA B N 1
ATOM 1687 C CA . ALA B 1 2 ? -7.027 -2.365 14.656 1 31.39 2 ALA B CA 1
ATOM 1688 C C . ALA B 1 2 ? -6.344 -1.078 14.203 1 31.39 2 ALA B C 1
ATOM 1690 O O . ALA B 1 2 ? -6.586 -0.596 13.094 1 31.39 2 ALA B O 1
ATOM 1691 N N . ARG B 1 3 ? -6.117 -0.146 15.156 1 40.59 3 ARG B N 1
ATOM 1692 C CA . ARG B 1 3 ? -5.461 1.152 15.039 1 40.59 3 ARG B CA 1
ATOM 1693 C C . ARG B 1 3 ? -4.156 1.037 14.258 1 40.59 3 ARG B C 1
ATOM 1695 O O . ARG B 1 3 ? -3.236 0.327 14.672 1 40.59 3 ARG B O 1
ATOM 1702 N N . THR B 1 4 ? -4.23 0.942 12.812 1 51.25 4 THR B N 1
ATOM 1703 C CA . THR B 1 4 ? -3.211 0.71 11.797 1 51.25 4 THR B CA 1
ATOM 1704 C C . THR B 1 4 ? -2.219 1.869 11.758 1 51.25 4 THR B C 1
ATOM 1706 O O . THR B 1 4 ? -1.93 2.404 10.688 1 51.25 4 THR B O 1
ATOM 1709 N N . ARG B 1 5 ? -1.792 2.211 13.094 1 56.59 5 ARG B N 1
ATOM 1710 C CA . ARG B 1 5 ? -0.785 3.268 13.117 1 56.59 5 ARG B CA 1
ATOM 1711 C C . ARG B 1 5 ? 0.573 2.738 12.664 1 56.59 5 ARG B C 1
ATOM 1713 O O . ARG B 1 5 ? 0.989 1.653 13.078 1 56.59 5 ARG B O 1
ATOM 1720 N N . VAL B 1 6 ? 1.047 3.396 11.719 1 65.69 6 VAL B N 1
ATOM 1721 C CA . VAL B 1 6 ? 2.389 3.07 11.242 1 65.69 6 VAL B CA 1
ATOM 1722 C C . VAL B 1 6 ? 3.426 3.836 12.062 1 65.69 6 VAL B C 1
ATOM 1724 O O . VAL B 1 6 ? 3.264 5.031 12.32 1 65.69 6 VAL B O 1
ATOM 1727 N N . SER B 1 7 ? 4.383 3.131 12.547 1 70.31 7 SER B N 1
ATOM 1728 C CA . SER B 1 7 ? 5.461 3.75 13.312 1 70.31 7 SER B CA 1
ATOM 1729 C C . SER B 1 7 ? 6.379 4.566 12.406 1 70.31 7 SER B C 1
ATOM 1731 O O . SER B 1 7 ? 6.395 4.371 11.188 1 70.31 7 SER B O 1
ATOM 1733 N N . ALA B 1 8 ? 7.113 5.477 13.172 1 79.69 8 ALA B N 1
ATOM 1734 C CA . ALA B 1 8 ? 8.102 6.273 12.453 1 79.69 8 ALA B CA 1
ATOM 1735 C C . ALA B 1 8 ? 9.258 5.406 11.969 1 79.69 8 ALA B C 1
ATOM 1737 O O . ALA B 1 8 ? 9.672 4.473 12.656 1 79.69 8 ALA B O 1
ATOM 1738 N N . ILE B 1 9 ? 9.648 5.781 10.797 1 75.56 9 ILE B N 1
ATOM 1739 C CA . ILE B 1 9 ? 10.812 5.129 10.203 1 75.56 9 ILE B CA 1
ATOM 1740 C C . ILE B 1 9 ? 11.781 6.18 9.672 1 75.56 9 ILE B C 1
ATOM 1742 O O . ILE B 1 9 ? 11.375 7.109 8.977 1 75.56 9 ILE B O 1
ATOM 1746 N N . LEU B 1 10 ? 13.047 6.043 10.094 1 80 10 LEU B N 1
ATOM 1747 C CA . LEU B 1 10 ? 14.078 6.934 9.562 1 80 10 LEU B CA 1
ATOM 1748 C C . LEU B 1 10 ? 14.445 6.547 8.133 1 80 10 LEU B C 1
ATOM 1750 O O . LEU B 1 10 ? 14.836 5.406 7.879 1 80 10 LEU B O 1
ATOM 1754 N N . LEU B 1 11 ? 14.336 7.543 7.242 1 73.62 11 LEU B N 1
ATOM 1755 C CA . LEU B 1 11 ? 14.617 7.262 5.84 1 73.62 11 LEU B CA 1
ATOM 1756 C C . LEU B 1 11 ? 15.969 7.832 5.43 1 73.62 11 LEU B C 1
ATOM 1758 O O . LEU B 1 11 ? 16.781 7.137 4.816 1 73.62 11 LEU B O 1
ATOM 1762 N N . TRP B 1 12 ? 16.156 9.172 5.738 1 76 12 TRP B N 1
ATOM 1763 C CA . TRP B 1 12 ? 17.422 9.812 5.359 1 76 12 TRP B CA 1
ATOM 1764 C C . TRP B 1 12 ? 17.922 10.734 6.469 1 76 12 TRP B C 1
ATOM 1766 O O . TRP B 1 12 ? 17.125 11.445 7.098 1 76 12 TRP B O 1
ATOM 1776 N N . LYS B 1 13 ? 19.281 10.68 6.551 1 81.44 13 LYS B N 1
ATOM 1777 C CA . LYS B 1 13 ? 20 11.664 7.352 1 81.44 13 LYS B CA 1
ATOM 1778 C C . LYS B 1 13 ? 20.672 12.711 6.465 1 81.44 13 LYS B C 1
ATOM 1780 O O . LYS B 1 13 ? 20.953 12.461 5.293 1 81.44 13 LYS B O 1
ATOM 1785 N N . PRO B 1 14 ? 20.875 13.797 7.098 1 81.62 14 PRO B N 1
ATOM 1786 C CA . PRO B 1 14 ? 21.5 14.852 6.289 1 81.62 14 PRO B CA 1
ATOM 1787 C C . PRO B 1 14 ? 22.828 14.414 5.668 1 81.62 14 PRO B C 1
ATOM 1789 O O . PRO B 1 14 ? 23.188 14.891 4.59 1 81.62 14 PRO B O 1
ATOM 1792 N N . GLU B 1 15 ? 23.469 13.484 6.207 1 82.62 15 GLU B N 1
ATOM 1793 C CA . GLU B 1 15 ? 24.781 13.055 5.727 1 82.62 15 GLU B CA 1
ATOM 1794 C C . GLU B 1 15 ? 24.641 11.969 4.664 1 82.62 15 GLU B C 1
ATOM 1796 O O . GLU B 1 15 ? 25.625 11.602 4.012 1 82.62 15 GLU B O 1
ATOM 1801 N N . ASP B 1 16 ? 23.516 11.516 4.516 1 71.5 16 ASP B N 1
ATOM 1802 C CA . ASP B 1 16 ? 23.328 10.422 3.572 1 71.5 16 ASP B CA 1
ATOM 1803 C C . ASP B 1 16 ? 23.391 10.914 2.129 1 71.5 16 ASP B C 1
ATOM 1805 O O . ASP B 1 16 ? 22.969 12.031 1.832 1 71.5 16 ASP B O 1
ATOM 1809 N N . PRO B 1 17 ? 23.969 10.148 1.321 1 71.5 17 PRO B N 1
ATOM 1810 C CA . PRO B 1 17 ? 23.953 10.516 -0.097 1 71.5 17 PRO B CA 1
ATOM 1811 C C . PRO B 1 17 ? 22.531 10.664 -0.641 1 71.5 17 PRO B C 1
ATOM 1813 O O . PRO B 1 17 ? 21.656 9.852 -0.333 1 71.5 17 PRO B O 1
ATOM 1816 N N . GLY B 1 18 ? 22.266 11.789 -1.349 1 60.53 18 GLY B N 1
ATOM 1817 C CA . GLY B 1 18 ? 20.953 11.977 -1.952 1 60.53 18 GLY B CA 1
ATOM 1818 C C . GLY B 1 18 ? 19.984 12.719 -1.05 1 60.53 18 GLY B C 1
ATOM 1819 O O . GLY B 1 18 ? 18.844 12.977 -1.436 1 60.53 18 GLY B O 1
ATOM 1820 N N . TYR B 1 19 ? 20.547 13 0.13 1 73.19 19 TYR B N 1
ATOM 1821 C CA . TYR B 1 19 ? 19.703 13.75 1.055 1 73.19 19 TYR B CA 1
ATOM 1822 C C . TYR B 1 19 ? 19.281 15.086 0.446 1 73.19 19 TYR B C 1
ATOM 1824 O O . TYR B 1 19 ? 20.109 15.805 -0.124 1 73.19 19 TYR B O 1
ATOM 1832 N N . GLU B 1 20 ? 17.859 15.219 0.498 1 67.75 20 GLU B N 1
ATOM 1833 C CA . GLU B 1 20 ? 17.281 16.516 0.163 1 67.75 20 GLU B CA 1
ATOM 1834 C C . GLU B 1 20 ? 16.578 17.141 1.366 1 67.75 20 GLU B C 1
ATOM 1836 O O . GLU B 1 20 ? 15.773 16.484 2.025 1 67.75 20 GLU B O 1
ATOM 1841 N N . ARG B 1 21 ? 16.938 18.281 1.5 1 69.81 21 ARG B N 1
ATOM 1842 C CA . ARG B 1 21 ? 16.312 18.984 2.619 1 69.81 21 ARG B CA 1
ATOM 1843 C C . ARG B 1 21 ? 14.812 19.078 2.438 1 69.81 21 ARG B C 1
ATOM 1845 O O . ARG B 1 21 ? 14.328 19.453 1.363 1 69.81 21 ARG B O 1
ATOM 1852 N N . PRO B 1 22 ? 14.148 18.672 3.479 1 67.44 22 PRO B N 1
ATOM 1853 C CA . PRO B 1 22 ? 12.695 18.766 3.365 1 67.44 22 PRO B CA 1
ATOM 1854 C C . PRO B 1 22 ? 12.219 20.219 3.23 1 67.44 22 PRO B C 1
ATOM 1856 O O . PRO B 1 22 ? 12.805 21.125 3.836 1 67.44 22 PRO B O 1
ATOM 1859 N N . ALA B 1 23 ? 11.289 20.422 2.426 1 61.81 23 ALA B N 1
ATOM 1860 C CA . ALA B 1 23 ? 10.789 21.75 2.076 1 61.81 23 ALA B CA 1
ATOM 1861 C C . ALA B 1 23 ? 10.195 22.453 3.295 1 61.81 23 ALA B C 1
ATOM 1863 O O . ALA B 1 23 ? 10.031 23.672 3.295 1 61.81 23 ALA B O 1
ATOM 1864 N N . TYR B 1 24 ? 9.883 21.75 4.242 1 58.84 24 TYR B N 1
ATOM 1865 C CA . TYR B 1 24 ? 9.188 22.375 5.355 1 58.84 24 TYR B CA 1
ATOM 1866 C C . TYR B 1 24 ? 10.164 23.156 6.238 1 58.84 24 TYR B C 1
ATOM 1868 O O . TYR B 1 24 ? 9.758 23.781 7.215 1 58.84 24 TYR B O 1
ATOM 1876 N N . ARG B 1 25 ? 11.438 23.078 5.953 1 55.94 25 ARG B N 1
ATOM 1877 C CA . ARG B 1 25 ? 12.383 23.734 6.852 1 55.94 25 ARG B CA 1
ATOM 1878 C C . ARG B 1 25 ? 12.93 25.016 6.238 1 55.94 25 ARG B C 1
ATOM 1880 O O . ARG B 1 25 ? 13.477 25 5.129 1 55.94 25 ARG B O 1
ATOM 1887 N N . ASP B 1 26 ? 12.328 26.078 6.5 1 54.53 26 ASP B N 1
ATOM 1888 C CA . ASP B 1 26 ? 12.898 27.375 6.168 1 54.53 26 ASP B CA 1
ATOM 1889 C C . ASP B 1 26 ? 14.164 27.641 6.98 1 54.53 26 ASP B C 1
ATOM 1891 O O . ASP B 1 26 ? 14.562 28.797 7.16 1 54.53 26 ASP B O 1
ATOM 1895 N N . TRP B 1 27 ? 14.875 26.594 7.27 1 52.59 27 TRP B N 1
ATOM 1896 C CA . TRP B 1 27 ? 15.898 26.953 8.25 1 52.59 27 TRP B CA 1
ATOM 1897 C C . TRP B 1 27 ? 17.016 27.75 7.598 1 52.59 27 TRP B C 1
ATOM 1899 O O . TRP B 1 27 ? 17.453 27.438 6.488 1 52.59 27 TRP B O 1
ATOM 1909 N N . THR B 1 28 ? 17.219 28.828 8.141 1 52.16 28 THR B N 1
ATOM 1910 C CA . THR B 1 28 ? 18.422 29.578 7.848 1 52.16 28 THR B CA 1
ATOM 1911 C C . THR B 1 28 ? 19.672 28.734 8.133 1 52.16 28 THR B C 1
ATOM 1913 O O . THR B 1 28 ? 19.594 27.734 8.844 1 52.16 28 THR B O 1
ATOM 1916 N N . GLU B 1 29 ? 20.719 28.938 7.449 1 54.09 29 GLU B N 1
ATOM 1917 C CA . GLU B 1 29 ? 22.031 28.328 7.648 1 54.09 29 GLU B CA 1
ATOM 1918 C C . GLU B 1 29 ? 22.328 28.141 9.133 1 54.09 29 GLU B C 1
ATOM 1920 O O . GLU B 1 29 ? 22.891 27.125 9.531 1 54.09 29 GLU B O 1
ATOM 1925 N N . GLU B 1 30 ? 22.109 29.078 9.891 1 53.94 30 GLU B N 1
ATOM 1926 C CA . GLU B 1 30 ? 22.438 29.062 11.32 1 53.94 30 GLU B CA 1
ATOM 1927 C C . GLU B 1 30 ? 21.578 28.062 12.07 1 53.94 30 GLU B C 1
ATOM 1929 O O . GLU B 1 30 ? 22.031 27.453 13.047 1 53.94 30 GLU B O 1
ATOM 1934 N N . GLU B 1 31 ? 20.422 27.891 11.641 1 56.25 31 GLU B N 1
ATOM 1935 C CA . GLU B 1 31 ? 19.469 27 12.305 1 56.25 31 GLU B CA 1
ATOM 1936 C C . GLU B 1 31 ? 19.703 25.547 11.898 1 56.25 31 GLU B C 1
ATOM 1938 O O . GLU B 1 31 ? 19.031 24.641 12.414 1 56.25 31 GLU B O 1
ATOM 1943 N N . ASP B 1 32 ? 20.578 25.484 11.062 1 60.09 32 ASP B N 1
ATOM 1944 C CA . ASP B 1 32 ? 20.859 24.156 10.539 1 60.09 32 ASP B CA 1
ATOM 1945 C C . ASP B 1 32 ? 21.703 23.344 11.523 1 60.09 32 ASP B C 1
ATOM 1947 O O . ASP B 1 32 ? 22.141 22.234 11.211 1 60.09 32 ASP B O 1
ATOM 1951 N N . GLU B 1 33 ? 21.969 24 12.664 1 67.44 33 GLU B N 1
ATOM 1952 C CA . GLU B 1 33 ? 22.641 23.125 13.625 1 67.44 33 GLU B CA 1
ATOM 1953 C C . GLU B 1 33 ? 21.672 22.078 14.164 1 67.44 33 GLU B C 1
ATOM 1955 O O . GLU B 1 33 ? 20.531 22.375 14.508 1 67.44 33 GLU B O 1
ATOM 1960 N N . PRO B 1 34 ? 22.172 20.875 14.18 1 72.5 34 PRO B N 1
ATOM 1961 C CA . PRO B 1 34 ? 21.281 19.797 14.633 1 72.5 34 PRO B CA 1
ATOM 1962 C C . PRO B 1 34 ? 20.891 19.938 16.109 1 72.5 34 PRO B C 1
ATOM 1964 O O . PRO B 1 34 ? 21.766 20.047 16.969 1 72.5 34 PRO B O 1
ATOM 1967 N N . LYS B 1 35 ? 19.641 20.172 16.391 1 81.25 35 LYS B N 1
ATOM 1968 C CA . LYS B 1 35 ? 19.109 20.188 17.75 1 81.25 35 LYS B CA 1
ATOM 1969 C C .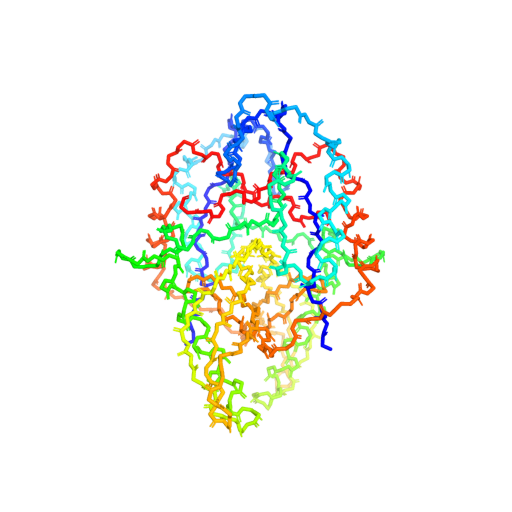 LYS B 1 35 ? 19.047 18.781 18.328 1 81.25 35 LYS B C 1
ATOM 1971 O O . LYS B 1 35 ? 19.203 18.594 19.531 1 81.25 35 LYS B O 1
ATOM 1976 N N . TYR B 1 36 ? 18.906 17.812 17.469 1 89.31 36 TYR B N 1
ATOM 1977 C CA . TYR B 1 36 ? 18.734 16.422 17.875 1 89.31 36 TYR B CA 1
ATOM 1978 C C . TYR B 1 36 ? 19.578 15.484 17.016 1 89.31 36 TYR B C 1
ATOM 1980 O O . TYR B 1 36 ? 19.859 15.797 15.852 1 89.31 36 TYR B O 1
ATOM 1988 N N . SER B 1 37 ? 19.984 14.445 17.719 1 91.25 37 SER B N 1
ATOM 1989 C CA . SER B 1 37 ? 20.531 13.352 16.922 1 91.25 37 SER B CA 1
ATOM 1990 C C . SER B 1 37 ? 19.438 12.664 16.109 1 91.25 37 SER B C 1
ATOM 1992 O O . SER B 1 37 ? 18.25 12.828 16.406 1 91.25 37 SER B O 1
ATOM 1994 N N . PRO B 1 38 ? 19.828 11.953 15.133 1 87.94 38 PRO B N 1
ATOM 1995 C CA . PRO B 1 38 ? 18.828 11.211 14.367 1 87.94 38 PRO B CA 1
ATOM 1996 C C . PRO B 1 38 ? 17.969 10.297 15.242 1 87.94 38 PRO B C 1
ATOM 1998 O O . PRO B 1 38 ? 16.766 10.18 15.016 1 87.94 38 PRO B O 1
ATOM 2001 N N . GLU B 1 39 ? 18.609 9.719 16.172 1 90.25 39 GLU B N 1
ATOM 2002 C CA . GLU B 1 39 ? 17.859 8.836 17.078 1 90.25 39 GLU B CA 1
ATOM 2003 C C . GLU B 1 39 ? 16.875 9.625 17.922 1 90.25 39 GLU B C 1
ATOM 2005 O O . GLU B 1 39 ? 15.758 9.156 18.172 1 90.25 39 GLU B O 1
ATOM 2010 N N . GLU B 1 40 ? 17.328 10.688 18.297 1 93.5 40 GLU B N 1
ATOM 2011 C CA . GLU B 1 40 ? 16.438 11.547 19.078 1 93.5 40 GLU B CA 1
ATOM 2012 C C . GLU B 1 40 ? 15.289 12.07 18.234 1 93.5 40 GLU B C 1
ATOM 2014 O O . GLU B 1 40 ? 14.164 12.188 18.719 1 93.5 40 GLU B O 1
ATOM 2019 N N . GLU B 1 41 ? 15.602 12.453 17.016 1 91.56 41 GLU B N 1
ATOM 2020 C CA . GLU B 1 41 ? 14.539 12.891 16.109 1 91.56 41 GLU B CA 1
ATOM 2021 C C . GLU B 1 41 ? 13.508 11.789 15.891 1 91.56 41 GLU B C 1
ATOM 2023 O O . GLU B 1 41 ? 12.305 12.047 15.867 1 91.56 41 GLU B O 1
ATOM 2028 N N . LEU B 1 42 ? 13.969 10.641 15.75 1 90.06 42 LEU B N 1
ATOM 2029 C CA . LEU B 1 42 ? 13.078 9.5 15.57 1 90.06 42 LEU B CA 1
ATOM 2030 C C . LEU B 1 42 ? 12.172 9.32 16.781 1 90.06 42 LEU B C 1
ATOM 2032 O O . LEU B 1 42 ? 10.961 9.109 16.641 1 90.06 42 LEU B O 1
ATOM 2036 N N . ALA B 1 43 ? 12.797 9.391 17.906 1 90.31 43 ALA B N 1
ATOM 2037 C CA . ALA B 1 43 ? 12.031 9.25 19.156 1 90.31 43 ALA B CA 1
ATOM 2038 C C . ALA B 1 43 ? 10.992 10.352 19.281 1 90.31 43 ALA B C 1
ATOM 2040 O O . ALA B 1 43 ? 9.859 10.109 19.703 1 90.31 43 ALA B O 1
ATOM 2041 N N . LEU B 1 44 ? 11.398 11.492 18.953 1 91.44 44 LEU B N 1
ATOM 2042 C CA . LEU B 1 44 ? 10.492 12.641 19.016 1 91.44 44 LEU B CA 1
ATOM 2043 C C . LEU B 1 44 ? 9.328 12.469 18.047 1 91.44 44 LEU B C 1
ATOM 2045 O O . LEU B 1 44 ? 8.18 12.758 18.391 1 91.44 44 LEU B O 1
ATOM 2049 N N . LEU B 1 45 ? 9.625 12.078 16.906 1 89.94 45 LEU B N 1
ATOM 2050 C CA . LEU B 1 45 ? 8.578 11.836 15.922 1 89.94 45 LEU B CA 1
ATOM 2051 C C . LEU B 1 45 ? 7.605 10.766 16.422 1 89.94 45 LEU B C 1
ATOM 2053 O O . LEU B 1 45 ? 6.391 10.938 16.328 1 89.94 45 LEU B O 1
ATOM 2057 N N . ASP B 1 46 ? 8.117 9.75 16.922 1 86.62 46 ASP B N 1
ATOM 2058 C CA . ASP B 1 46 ? 7.273 8.68 17.438 1 86.62 46 ASP B CA 1
ATOM 2059 C C . ASP B 1 46 ? 6.348 9.203 18.531 1 86.62 46 ASP B C 1
ATOM 2061 O O . ASP B 1 46 ? 5.172 8.836 18.594 1 86.62 46 ASP B O 1
ATOM 2065 N N . LYS B 1 47 ? 6.93 9.953 19.375 1 88.44 47 LYS B N 1
ATOM 2066 C CA . LYS B 1 47 ? 6.129 10.539 20.438 1 88.44 47 LYS B CA 1
ATOM 2067 C C . LYS B 1 47 ? 4.973 11.359 19.875 1 88.44 47 LYS B C 1
ATOM 2069 O O . LYS B 1 47 ? 3.846 11.266 20.359 1 88.44 47 LYS B O 1
ATOM 2074 N N . GLN B 1 48 ? 5.242 12.117 18.875 1 89.75 48 GLN B N 1
ATOM 2075 C CA . GLN B 1 48 ? 4.211 12.953 18.266 1 89.75 48 GLN B CA 1
ATOM 2076 C C . GLN B 1 48 ? 3.168 12.102 17.547 1 89.75 48 GLN B C 1
ATOM 2078 O O . GLN B 1 48 ? 1.973 12.406 17.594 1 89.75 48 GLN B O 1
ATOM 2083 N N . ILE B 1 49 ? 3.566 11.102 16.875 1 86.62 49 ILE B N 1
ATOM 2084 C CA . ILE B 1 49 ? 2.654 10.188 16.203 1 86.62 49 ILE B CA 1
ATOM 2085 C C . ILE B 1 49 ? 1.719 9.547 17.219 1 86.62 49 ILE B C 1
ATOM 2087 O O . ILE B 1 49 ? 0.502 9.508 17.016 1 86.62 49 ILE B O 1
ATOM 2091 N N . LEU B 1 50 ? 2.289 9.133 18.266 1 82.12 50 LEU B N 1
ATOM 2092 C CA . LEU B 1 50 ? 1.504 8.453 19.297 1 82.12 50 LEU B CA 1
ATOM 2093 C C . LEU B 1 50 ? 0.503 9.406 19.938 1 82.12 50 LEU B C 1
ATOM 2095 O O . LEU B 1 50 ? -0.642 9.031 20.203 1 82.12 50 LEU B O 1
ATOM 2099 N N . ALA B 1 51 ? 0.933 10.57 20.188 1 83.81 51 ALA B N 1
ATOM 2100 C CA . ALA B 1 51 ? 0.11 11.555 20.891 1 83.81 51 ALA B CA 1
ATOM 2101 C C . ALA B 1 51 ? -1.062 12 20.031 1 83.81 51 ALA B C 1
ATOM 2103 O O . ALA B 1 51 ? -2.113 12.391 20.547 1 83.81 51 ALA B O 1
ATOM 2104 N N . SER B 1 52 ? -0.964 11.898 18.734 1 87.69 52 SER B N 1
ATOM 2105 C CA . SER B 1 52 ? -1.966 12.516 17.875 1 87.69 52 SER B CA 1
ATOM 2106 C C . SER B 1 52 ? -2.459 11.547 16.797 1 87.69 52 SER B C 1
ATOM 2108 O O . SER B 1 52 ? -3.182 11.945 15.883 1 87.69 52 SER B O 1
ATOM 2110 N N . ASP B 1 53 ? -1.94 10.344 16.859 1 83.81 53 ASP B N 1
ATOM 2111 C CA . ASP B 1 53 ? -2.203 9.359 15.805 1 83.81 53 ASP B CA 1
ATOM 2112 C C . ASP B 1 53 ? -1.626 9.812 14.469 1 83.81 53 ASP B C 1
ATOM 2114 O O . ASP B 1 53 ? -2.199 9.531 13.414 1 83.81 53 ASP B O 1
ATOM 2118 N N . GLY B 1 54 ? -0.63 10.641 14.57 1 89.25 54 GLY B N 1
ATOM 2119 C CA . GLY B 1 54 ? 0.088 11.039 13.375 1 89.25 54 GLY B CA 1
ATOM 2120 C C . GLY B 1 54 ? -0.439 12.328 12.766 1 89.25 54 GLY B C 1
ATOM 2121 O O . GLY B 1 54 ? 0.136 12.852 11.805 1 89.25 54 GLY B O 1
ATOM 2122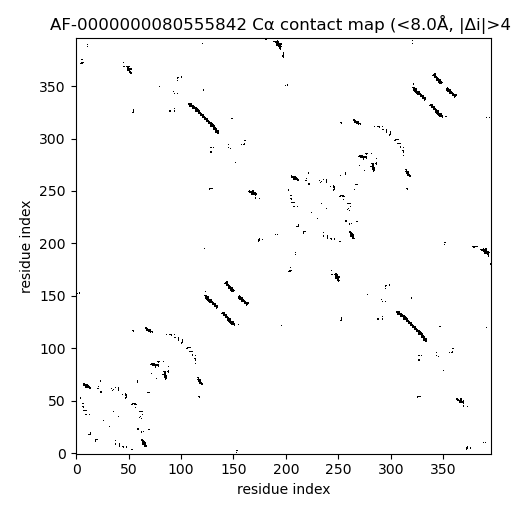 N N . PHE B 1 55 ? -1.45 12.961 13.391 1 91.75 55 PHE B N 1
ATOM 2123 C CA . PHE B 1 55 ? -2.107 14.102 12.766 1 91.75 55 PHE B CA 1
ATOM 2124 C C . PHE B 1 55 ? -1.356 15.391 13.078 1 91.75 55 PHE B C 1
ATOM 2126 O O . PHE B 1 55 ? -1.405 16.344 12.297 1 91.75 55 PHE B O 1
ATOM 2133 N N . ASP B 1 56 ? -0.725 15.406 14.195 1 90.69 56 ASP B N 1
ATOM 2134 C CA . ASP B 1 56 ? -0.052 16.625 14.641 1 90.69 56 ASP B CA 1
ATOM 2135 C C . ASP B 1 56 ? 1.449 16.391 14.797 1 90.69 56 ASP B C 1
ATOM 2137 O O . ASP B 1 56 ? 1.906 15.961 15.859 1 90.69 56 ASP B O 1
ATOM 2141 N N . ILE B 1 57 ? 2.139 16.719 13.734 1 91.06 57 ILE B N 1
ATOM 2142 C CA . ILE B 1 57 ? 3.592 16.578 13.711 1 91.06 57 ILE B CA 1
ATOM 2143 C C . ILE B 1 57 ? 4.238 17.922 13.422 1 91.06 57 ILE B C 1
ATOM 2145 O O . ILE B 1 57 ? 3.814 18.641 12.516 1 91.06 57 ILE B O 1
ATOM 2149 N N . ASP B 1 58 ? 5.145 18.25 14.219 1 88.69 58 ASP B N 1
ATOM 2150 C CA . ASP B 1 58 ? 5.926 19.469 14 1 88.69 58 ASP B CA 1
ATOM 2151 C C . ASP B 1 58 ? 7.191 19.156 13.195 1 88.69 58 ASP B C 1
ATOM 2153 O O . ASP B 1 58 ? 8.258 18.938 13.773 1 88.69 58 ASP B O 1
ATOM 2157 N N . TYR B 1 59 ? 7.062 19.297 11.938 1 87.69 59 TYR B N 1
ATOM 2158 C CA . TYR B 1 59 ? 8.133 18.891 11.031 1 87.69 59 TYR B CA 1
ATOM 2159 C C . TYR B 1 59 ? 9.328 19.828 11.141 1 87.69 59 TYR B C 1
ATOM 2161 O O . TYR B 1 59 ? 10.43 19.5 10.688 1 87.69 59 TYR B O 1
ATOM 2169 N N . THR B 1 60 ? 9.164 20.953 11.688 1 82.62 60 THR B N 1
ATOM 2170 C CA . THR B 1 60 ? 10.258 21.922 11.805 1 82.62 60 THR B CA 1
ATOM 2171 C C . THR B 1 60 ? 11.328 21.406 12.773 1 82.62 60 THR B C 1
ATOM 2173 O O . THR B 1 60 ? 12.445 21.922 12.805 1 82.62 60 THR B O 1
ATOM 2176 N N . GLN B 1 61 ? 11.039 20.359 13.484 1 85.12 61 GLN B N 1
ATOM 2177 C CA . GLN B 1 61 ? 11.961 19.844 14.492 1 85.12 61 GLN B CA 1
ATOM 2178 C C . GLN B 1 61 ? 12.883 18.781 13.891 1 85.12 61 GLN B C 1
ATOM 2180 O O . GLN B 1 61 ? 13.805 18.312 14.562 1 85.12 61 GLN B O 1
ATOM 2185 N N . PHE B 1 62 ? 12.68 18.5 12.641 1 87.06 62 PHE B N 1
ATOM 2186 C CA . PHE B 1 62 ? 13.383 17.344 12.094 1 87.06 62 PHE B CA 1
ATOM 2187 C C . PHE B 1 62 ? 14.266 17.766 10.922 1 87.06 62 PHE B C 1
ATOM 2189 O O . PHE B 1 62 ? 13.812 18.453 10 1 87.06 62 PHE B O 1
ATOM 2196 N N . ARG B 1 63 ? 15.453 17.266 10.977 1 86.19 63 ARG B N 1
ATOM 2197 C CA . ARG B 1 63 ? 16.344 17.391 9.828 1 86.19 63 ARG B CA 1
ATOM 2198 C C . ARG B 1 63 ? 16.312 16.125 8.977 1 86.19 63 ARG B C 1
ATOM 2200 O O . ARG B 1 63 ? 16.516 16.172 7.766 1 86.19 63 ARG B O 1
ATOM 2207 N N . CYS B 1 64 ? 16.078 15.086 9.695 1 84.06 64 CYS B N 1
ATOM 2208 C CA . CYS B 1 64 ? 16 13.805 9.016 1 84.06 64 CYS B CA 1
ATOM 2209 C C . CYS B 1 64 ? 14.703 13.672 8.242 1 84.06 64 CYS B C 1
ATOM 2211 O O . CYS B 1 64 ? 13.742 14.406 8.5 1 84.06 64 CYS B O 1
ATOM 2213 N N . VAL B 1 65 ? 14.758 12.875 7.266 1 81.5 65 VAL B N 1
ATOM 2214 C CA . VAL B 1 65 ? 13.562 12.516 6.508 1 81.5 65 VAL B CA 1
ATOM 2215 C C . VAL B 1 65 ? 12.984 11.203 7.027 1 81.5 65 VAL B C 1
ATOM 2217 O O . VAL B 1 65 ? 13.711 10.219 7.168 1 81.5 65 VAL B O 1
ATOM 2220 N N . PHE B 1 66 ? 11.703 11.242 7.34 1 82.06 66 PHE B N 1
ATOM 2221 C CA . PHE B 1 66 ? 11.016 10.07 7.859 1 82.06 66 PHE B CA 1
ATOM 2222 C C . PHE B 1 66 ? 9.875 9.656 6.941 1 82.06 66 PHE B C 1
ATOM 2224 O O . PHE B 1 66 ? 9.719 10.203 5.848 1 82.06 66 PHE B O 1
ATOM 2231 N N . ASN B 1 67 ? 9.125 8.586 7.379 1 77 67 ASN B N 1
ATOM 2232 C CA . ASN B 1 67 ? 8.039 8.062 6.555 1 77 67 ASN B CA 1
ATOM 2233 C C . ASN B 1 67 ? 6.797 8.945 6.629 1 77 67 ASN B C 1
ATOM 2235 O O . ASN B 1 67 ? 5.902 8.836 5.789 1 77 67 ASN B O 1
ATOM 2239 N N . TYR B 1 68 ? 6.781 9.773 7.613 1 85.94 68 TYR B N 1
ATOM 2240 C CA . TYR B 1 68 ? 5.699 10.75 7.684 1 85.94 68 TYR B CA 1
ATOM 2241 C C . TYR B 1 68 ? 6.109 12.062 7.027 1 85.94 68 TYR B C 1
ATOM 2243 O O . TYR B 1 68 ? 7.219 12.562 7.254 1 85.94 68 TYR B O 1
ATOM 2251 N N . HIS B 1 69 ? 5.137 12.586 6.215 1 87.38 69 HIS B N 1
ATOM 2252 C CA . HIS B 1 69 ? 5.395 13.828 5.504 1 87.38 69 HIS B CA 1
ATOM 2253 C C . HIS B 1 69 ? 4.207 14.773 5.602 1 87.38 69 HIS B C 1
ATOM 2255 O O . HIS B 1 69 ? 3.061 14.336 5.719 1 87.38 69 HIS B O 1
ATOM 2261 N N . LEU B 1 70 ? 4.633 15.984 5.566 1 89.69 70 LEU B N 1
ATOM 2262 C CA . LEU B 1 70 ? 3.594 17 5.402 1 89.69 70 LEU B CA 1
ATOM 2263 C C . LEU B 1 70 ? 3.039 16.969 3.982 1 89.69 70 LEU B C 1
ATOM 2265 O O . LEU B 1 70 ? 3.799 16.875 3.016 1 89.69 70 LEU B O 1
ATOM 2269 N N . ALA B 1 71 ? 1.751 17.016 3.908 1 91.44 71 ALA B N 1
ATOM 2270 C CA . ALA B 1 71 ? 1.146 17.219 2.594 1 91.44 71 ALA B CA 1
ATOM 2271 C C . ALA B 1 71 ? 1.005 18.703 2.275 1 91.44 71 ALA B C 1
ATOM 2273 O O . ALA B 1 71 ? 0.205 19.406 2.898 1 91.44 71 ALA B O 1
ATOM 2274 N N . TYR B 1 72 ? 1.743 19.125 1.306 1 89.31 72 TYR B N 1
ATOM 2275 C CA . TYR B 1 72 ? 1.636 20.516 0.912 1 89.31 72 TYR B CA 1
ATOM 2276 C C . TYR B 1 72 ? 0.363 20.766 0.11 1 89.31 72 TYR B C 1
ATOM 2278 O O . TYR B 1 72 ? 0.268 20.375 -1.053 1 89.31 72 TYR B O 1
ATOM 2286 N N . LEU B 1 73 ? -0.53 21.484 0.695 1 93.25 73 LEU B N 1
ATOM 2287 C CA . LEU B 1 73 ? -1.876 21.625 0.151 1 93.25 73 LEU B CA 1
ATOM 2288 C C . LEU B 1 73 ? -1.851 22.359 -1.181 1 93.25 73 LEU B C 1
ATOM 2290 O O . LEU B 1 73 ? -2.637 22.062 -2.08 1 93.25 73 LEU B O 1
ATOM 2294 N N . ASP B 1 74 ? -0.922 23.234 -1.324 1 90.75 74 ASP B N 1
ATOM 2295 C CA . ASP B 1 74 ? -0.905 24.062 -2.527 1 90.75 74 ASP B CA 1
ATOM 2296 C C . ASP B 1 74 ? -0.031 23.438 -3.611 1 90.75 74 ASP B C 1
ATOM 2298 O O . ASP B 1 74 ? 0.089 23.984 -4.711 1 90.75 74 ASP B O 1
ATOM 2302 N N . SER B 1 75 ? 0.477 22.297 -3.342 1 87 75 SER B N 1
ATOM 2303 C CA . SER B 1 75 ? 1.282 21.594 -4.34 1 87 75 SER B CA 1
ATOM 2304 C C . SER B 1 75 ? 0.412 20.75 -5.254 1 87 75 SER B C 1
ATOM 2306 O O . SER B 1 75 ? -0.783 20.578 -5.004 1 87 75 SER B O 1
ATOM 2308 N N . ASP B 1 76 ? 1.041 20.281 -6.289 1 87.88 76 ASP B N 1
ATOM 2309 C CA . ASP B 1 76 ? 0.352 19.344 -7.18 1 87.88 76 ASP B CA 1
ATOM 2310 C C . ASP B 1 76 ? 0.918 17.938 -7.047 1 87.88 76 ASP B C 1
ATOM 2312 O O . ASP B 1 76 ? 0.748 17.109 -7.945 1 87.88 76 ASP B O 1
ATOM 2316 N N . GLU B 1 77 ? 1.506 17.734 -5.93 1 82.69 77 GLU B N 1
ATOM 2317 C CA . GLU B 1 77 ? 2.191 16.469 -5.691 1 82.69 77 GLU B CA 1
ATOM 2318 C C . GLU B 1 77 ? 1.229 15.281 -5.816 1 82.69 77 GLU B C 1
ATOM 2320 O O . GLU B 1 77 ? 1.603 14.219 -6.324 1 82.69 77 GLU B O 1
ATOM 2325 N N . PHE B 1 78 ? -0.009 15.5 -5.398 1 85.81 78 PHE B N 1
ATOM 2326 C CA . PHE B 1 78 ? -0.964 14.398 -5.383 1 85.81 78 PHE B CA 1
ATOM 2327 C C . PHE B 1 78 ? -2.104 14.648 -6.359 1 85.81 78 PHE B C 1
ATOM 2329 O O . PHE B 1 78 ? -3.15 14.008 -6.285 1 85.81 78 PHE B O 1
ATOM 2336 N N . ALA B 1 79 ? -1.86 15.617 -7.152 1 84.06 79 ALA B N 1
ATOM 2337 C CA . ALA B 1 79 ? -2.895 15.961 -8.125 1 84.06 79 ALA B CA 1
ATOM 2338 C C . ALA B 1 79 ? -3.166 14.805 -9.078 1 84.06 79 ALA B C 1
ATOM 2340 O O . ALA B 1 79 ? -2.234 14.133 -9.531 1 84.06 79 ALA B O 1
ATOM 2341 N N . GLU B 1 80 ? -4.395 14.492 -9.367 1 80.94 80 GLU B N 1
ATOM 2342 C CA . GLU B 1 80 ? -4.797 13.422 -10.273 1 80.94 80 GLU B CA 1
ATOM 2343 C C . GLU B 1 80 ? -5.18 13.969 -11.648 1 80.94 80 GLU B C 1
ATOM 2345 O O . GLU B 1 80 ? -5.238 13.227 -12.625 1 80.94 80 GLU B O 1
ATOM 2350 N N . GLU B 1 81 ? -5.586 15.125 -11.688 1 80.75 81 GLU B N 1
ATOM 2351 C CA . GLU B 1 81 ? -5.906 15.836 -12.914 1 80.75 81 GLU B CA 1
ATOM 2352 C C . GLU B 1 81 ? -5.023 17.062 -13.094 1 80.75 81 GLU B C 1
ATOM 2354 O O . GLU B 1 81 ? -4.516 17.609 -12.109 1 80.75 81 GLU B O 1
ATOM 2359 N N . PRO B 1 82 ? -5.105 17.469 -14.422 1 82.69 82 PRO B N 1
ATOM 2360 C CA . PRO B 1 82 ? -4.34 18.688 -14.648 1 82.69 82 PRO B CA 1
ATOM 2361 C C . PRO B 1 82 ? -4.934 19.906 -13.922 1 82.69 82 PRO B C 1
ATOM 2363 O O . PRO B 1 82 ? -6.156 20 -13.781 1 82.69 82 PRO B O 1
ATOM 2366 N N . THR B 1 83 ? -4.328 20.656 -13.172 1 88.38 83 THR B N 1
ATOM 2367 C CA . THR B 1 83 ? -4.715 21.891 -12.508 1 88.38 83 THR B CA 1
ATOM 2368 C C . THR B 1 83 ? -5.164 21.625 -11.07 1 88.38 83 THR B C 1
ATOM 2370 O O . THR B 1 83 ? -5.508 22.547 -10.336 1 88.38 83 THR B O 1
ATOM 2373 N N . GLU B 1 84 ? -5.309 20.328 -10.875 1 91.81 84 GLU B N 1
ATOM 2374 C CA . GLU B 1 84 ? -5.684 19.969 -9.508 1 91.81 84 GLU B CA 1
ATOM 2375 C C . GLU B 1 84 ? -4.508 20.141 -8.555 1 91.81 84 GLU B C 1
ATOM 2377 O O . GLU B 1 84 ? -3.354 19.953 -8.938 1 91.81 84 GLU B O 1
ATOM 2382 N N . THR B 1 85 ? -4.895 20.578 -7.344 1 94.12 85 THR B N 1
ATOM 2383 C CA . THR B 1 85 ? -3.898 20.641 -6.281 1 94.12 85 THR B CA 1
ATOM 2384 C C . THR B 1 85 ? -4.109 19.516 -5.27 1 94.12 85 THR B C 1
ATOM 2386 O O . THR B 1 85 ? -5.125 18.812 -5.312 1 94.12 85 THR B O 1
ATOM 2389 N N . THR B 1 86 ? -3.164 19.391 -4.449 1 93.69 86 THR B N 1
ATOM 2390 C CA . THR B 1 86 ? -3.297 18.453 -3.332 1 93.69 86 THR B CA 1
ATOM 2391 C C . THR B 1 86 ? -4.508 18.812 -2.477 1 93.69 86 THR B C 1
ATOM 2393 O O . THR B 1 86 ? -5.238 17.922 -2.027 1 93.69 86 THR B O 1
ATOM 2396 N N . ARG B 1 87 ? -4.738 20.031 -2.365 1 96.06 87 ARG B N 1
ATOM 2397 C CA . ARG B 1 87 ? -5.906 20.484 -1.611 1 96.06 87 ARG B CA 1
ATOM 2398 C C . ARG B 1 87 ? -7.195 19.953 -2.223 1 96.06 87 ARG B C 1
ATOM 2400 O O . ARG B 1 87 ? -8.062 19.438 -1.51 1 96.06 87 ARG B O 1
ATOM 2407 N N . ASP B 1 88 ? -7.262 20.031 -3.492 1 97.19 88 ASP B N 1
ATOM 2408 C CA . ASP B 1 88 ? -8.469 19.578 -4.176 1 97.19 88 ASP B CA 1
ATOM 2409 C C . ASP B 1 88 ? -8.734 18.094 -3.906 1 97.19 88 ASP B C 1
ATOM 2411 O O . ASP B 1 88 ? -9.867 17.703 -3.604 1 97.19 88 ASP B O 1
ATOM 2415 N N . LEU B 1 89 ? -7.695 17.359 -4.027 1 96.62 89 LEU B N 1
ATOM 2416 C CA . LEU B 1 89 ? -7.84 15.938 -3.768 1 96.62 89 LEU B CA 1
ATOM 2417 C C . LEU B 1 89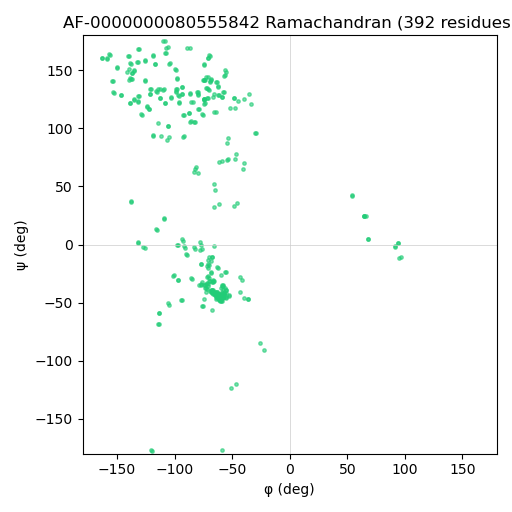 ? -8.281 15.688 -2.33 1 96.62 89 LEU B C 1
ATOM 2419 O O . LEU B 1 89 ? -9.242 14.945 -2.09 1 96.62 89 LEU B O 1
ATOM 2423 N N . LEU B 1 90 ? -7.629 16.328 -1.417 1 97.69 90 LEU B N 1
ATOM 2424 C CA . LEU B 1 90 ? -7.891 16.062 -0.008 1 97.69 90 LEU B CA 1
ATOM 2425 C C . LEU B 1 90 ? -9.266 16.562 0.399 1 97.69 90 LEU B C 1
ATOM 2427 O O . LEU B 1 90 ? -9.922 15.984 1.266 1 97.69 90 LEU B O 1
ATOM 2431 N N . GLU B 1 91 ? -9.695 17.609 -0.231 1 97.88 91 GLU B N 1
ATOM 2432 C CA . GLU B 1 91 ? -11.047 18.078 0.047 1 97.88 91 GLU B CA 1
ATOM 2433 C C . GLU B 1 91 ? -12.086 17.094 -0.477 1 97.88 91 GLU B C 1
ATOM 2435 O O . GLU B 1 91 ? -13.102 16.844 0.181 1 97.88 91 GLU B O 1
ATOM 2440 N N . ARG B 1 92 ? -11.805 16.531 -1.645 1 97.56 92 ARG B N 1
ATOM 2441 C CA . ARG B 1 92 ? -12.703 15.516 -2.174 1 97.56 92 ARG B CA 1
ATOM 2442 C C . ARG B 1 92 ? -12.781 14.312 -1.244 1 97.56 92 ARG B C 1
ATOM 2444 O O . ARG B 1 92 ? -13.867 13.82 -0.942 1 97.56 92 ARG B O 1
ATOM 2451 N N . LEU B 1 93 ? -11.703 13.914 -0.789 1 97.25 93 LEU B N 1
ATOM 2452 C CA . LEU B 1 93 ? -11.664 12.773 0.119 1 97.25 93 LEU B CA 1
ATOM 2453 C C . LEU B 1 93 ? -12.352 13.102 1.438 1 97.25 93 LEU B C 1
ATOM 2455 O O . LEU B 1 93 ? -13.094 12.281 1.976 1 97.25 93 LEU B O 1
ATOM 2459 N N . SER B 1 94 ? -12.125 14.281 1.942 1 97.62 94 SER B N 1
ATOM 2460 C CA . SER B 1 94 ? -12.711 14.711 3.211 1 97.62 94 SER B CA 1
ATOM 2461 C C . SER B 1 94 ? -14.227 14.812 3.117 1 97.62 94 SER B C 1
ATOM 2463 O O . SER B 1 94 ? -14.938 14.422 4.043 1 97.62 94 SER B O 1
ATOM 2465 N N . ARG B 1 95 ? -14.711 15.32 2.035 1 98.44 95 ARG B N 1
ATOM 2466 C CA . ARG B 1 95 ? -16.156 15.445 1.843 1 98.44 95 ARG B CA 1
ATOM 2467 C C . ARG B 1 95 ? -16.828 14.078 1.865 1 98.44 95 ARG B C 1
ATOM 2469 O O . ARG B 1 95 ? -17.859 13.906 2.523 1 98.44 95 ARG B O 1
ATOM 2476 N N . LYS B 1 96 ? -16.203 13.195 1.141 1 98 96 LYS B N 1
ATOM 2477 C CA . LYS B 1 96 ? -16.766 11.852 1.123 1 98 96 LYS B CA 1
ATOM 2478 C C . LYS B 1 96 ? -16.734 11.227 2.512 1 98 96 LYS B C 1
ATOM 2480 O O . LYS B 1 96 ? -17.688 10.555 2.918 1 98 96 LYS B O 1
ATOM 2485 N N . ALA B 1 97 ? -15.68 11.43 3.207 1 95.88 97 ALA B N 1
ATOM 2486 C CA . ALA B 1 97 ? -15.562 10.906 4.566 1 95.88 97 ALA B CA 1
ATOM 2487 C C . ALA B 1 97 ? -16.641 11.5 5.473 1 95.88 97 ALA B C 1
ATOM 2489 O O . ALA B 1 97 ? -17.266 10.781 6.266 1 95.88 97 ALA B O 1
ATOM 2490 N N . LEU B 1 98 ? -16.812 12.727 5.355 1 97.12 98 LEU B N 1
ATOM 2491 C CA . LEU B 1 98 ? -17.797 13.414 6.18 1 97.12 98 LEU B CA 1
ATOM 2492 C C . LEU B 1 98 ? -19.203 12.938 5.844 1 97.12 98 LEU B C 1
ATOM 2494 O O . LEU B 1 98 ? -20.031 12.758 6.738 1 97.12 98 LEU B O 1
ATOM 2498 N N . ASP B 1 99 ? -19.484 12.797 4.539 1 97.56 99 ASP B N 1
ATOM 2499 C CA . ASP B 1 99 ? -20.781 12.281 4.117 1 97.56 99 ASP B CA 1
ATOM 2500 C C . ASP B 1 99 ? -21.078 10.922 4.754 1 97.56 99 ASP B C 1
ATOM 2502 O O . ASP B 1 99 ? -22.172 10.688 5.254 1 97.56 99 ASP B O 1
ATOM 2506 N N . ASP B 1 100 ? -20.094 10.086 4.711 1 94.56 100 ASP B N 1
ATOM 2507 C CA . ASP B 1 100 ? -20.25 8.766 5.32 1 94.56 100 ASP B CA 1
ATOM 2508 C C . ASP B 1 100 ? -20.484 8.883 6.828 1 94.56 100 ASP B C 1
ATOM 2510 O O . ASP B 1 100 ? -21.328 8.188 7.387 1 94.56 100 ASP B O 1
ATOM 2514 N N . TYR B 1 101 ? -19.75 9.734 7.449 1 92.5 101 TYR B N 1
ATOM 2515 C CA . TYR B 1 101 ? -19.906 9.969 8.875 1 92.5 101 TYR B CA 1
ATOM 2516 C C . TYR B 1 101 ? -21.328 10.445 9.195 1 92.5 101 TYR B C 1
ATOM 2518 O O . TYR B 1 101 ? -21.953 9.945 10.117 1 92.5 101 TYR B O 1
ATOM 2526 N N . ASN B 1 102 ? -21.719 11.406 8.43 1 96.88 102 ASN B N 1
ATOM 2527 C CA . ASN B 1 102 ? -23.047 11.953 8.625 1 96.88 102 ASN B CA 1
ATOM 2528 C C . ASN B 1 102 ? -24.125 10.875 8.484 1 96.88 102 ASN B C 1
ATOM 2530 O O . ASN B 1 102 ? -25.094 10.844 9.25 1 96.88 102 ASN B O 1
ATOM 2534 N N . GLN B 1 103 ? -23.969 10.102 7.484 1 96 103 GLN B N 1
ATOM 2535 C CA . GLN B 1 103 ? -24.922 9.023 7.25 1 96 103 GLN B CA 1
ATOM 2536 C C . GLN B 1 103 ? -24.938 8.031 8.414 1 96 103 GLN B C 1
ATOM 2538 O O . GLN B 1 103 ? -26 7.668 8.914 1 96 103 GLN B O 1
ATOM 2543 N N . GLU B 1 104 ? -23.828 7.691 8.844 1 92.12 104 GLU B N 1
ATOM 2544 C CA . GLU B 1 104 ? -23.703 6.688 9.898 1 92.12 104 GLU B CA 1
ATOM 2545 C C . GLU B 1 104 ? -24.141 7.246 11.25 1 92.12 104 GLU B C 1
ATOM 2547 O O . GLU B 1 104 ? -24.766 6.539 12.047 1 92.12 104 GLU B O 1
ATOM 2552 N N . SER B 1 105 ? -23.828 8.469 11.484 1 92.25 105 SER B N 1
ATOM 2553 C CA . SER B 1 105 ? -24.078 9.078 12.789 1 92.25 105 SER B CA 1
ATOM 2554 C C . SER B 1 105 ? -25.375 9.875 12.789 1 92.25 105 SER B C 1
ATOM 2556 O O . SER B 1 105 ? -25.781 10.43 13.82 1 92.25 105 SER B O 1
ATOM 2558 N N . ARG B 1 106 ? -26 9.867 11.609 1 94.94 106 ARG B N 1
ATOM 2559 C CA . ARG B 1 106 ? -27.234 10.617 11.453 1 94.94 106 ARG B CA 1
ATOM 2560 C C . ARG B 1 106 ? -27.047 12.078 11.859 1 94.94 106 ARG B C 1
ATOM 2562 O O . ARG B 1 106 ? -27.828 12.617 12.648 1 94.94 106 ARG B O 1
ATOM 2569 N N . THR B 1 107 ? -26 12.594 11.461 1 95.81 107 THR B N 1
ATOM 2570 C CA . THR B 1 107 ? -25.672 14 11.641 1 95.81 107 THR B CA 1
ATOM 2571 C C . THR B 1 107 ? -25.703 14.742 10.305 1 95.81 107 THR B C 1
ATOM 2573 O O . THR B 1 107 ? -25.953 14.133 9.258 1 95.81 107 THR B O 1
ATOM 2576 N N . LYS B 1 108 ? -25.516 16.062 10.328 1 96.5 108 LYS B N 1
ATOM 2577 C CA . LYS B 1 108 ? -25.578 16.859 9.102 1 96.5 108 LYS B CA 1
ATOM 2578 C C . LYS B 1 108 ? -24.469 17.906 9.07 1 96.5 108 LYS B C 1
ATOM 2580 O O . LYS B 1 108 ? -24.719 19.078 8.742 1 96.5 108 LYS B O 1
ATOM 2585 N N . PHE B 1 109 ? -23.344 17.578 9.539 1 96.62 109 PHE B N 1
ATOM 2586 C CA . PHE B 1 109 ? -22.203 18.484 9.477 1 96.62 109 PHE B CA 1
ATOM 2587 C C . PHE B 1 109 ? -21.906 18.891 8.039 1 96.62 109 PHE B C 1
ATOM 2589 O O . PHE B 1 109 ? -22.125 18.109 7.109 1 96.62 109 PHE B O 1
ATOM 2596 N N . GLU B 1 110 ? -21.469 20.141 7.875 1 97.69 110 GLU B N 1
ATOM 2597 C CA . GLU B 1 110 ? -21.141 20.641 6.547 1 97.69 110 GLU B CA 1
ATOM 2598 C C . GLU B 1 110 ? -19.641 20.906 6.41 1 97.69 110 GLU B C 1
ATOM 2600 O O . GLU B 1 110 ? -19.031 21.562 7.27 1 97.69 110 GLU B O 1
ATOM 2605 N N . PHE B 1 111 ? -19.125 20.438 5.309 1 98.25 111 PHE B N 1
ATOM 2606 C CA . PHE B 1 111 ? -17.703 20.594 5.051 1 98.25 111 PHE B CA 1
ATOM 2607 C C . PHE B 1 111 ? -17.344 22.047 4.781 1 98.25 111 PHE B C 1
ATOM 2609 O O . PHE B 1 111 ? -18.094 22.75 4.094 1 98.25 111 PHE B O 1
ATOM 2616 N N . VAL B 1 112 ? -16.188 22.5 5.324 1 97.19 112 VAL B N 1
ATOM 2617 C CA . VAL B 1 112 ? -15.727 23.859 5.078 1 97.19 112 VAL B CA 1
ATOM 2618 C C . VAL B 1 112 ? -14.438 23.812 4.262 1 97.19 112 VAL B C 1
ATOM 2620 O O . VAL B 1 112 ? -14.438 24.141 3.072 1 97.19 112 VAL B O 1
ATOM 2623 N N . LYS B 1 113 ? -13.32 23.312 4.863 1 96.5 113 LYS B N 1
ATOM 2624 C CA . LYS B 1 113 ? -12.031 23.266 4.18 1 96.5 113 LYS B CA 1
ATOM 2625 C C . LYS B 1 113 ? -11.062 22.312 4.887 1 96.5 113 LYS B C 1
ATOM 2627 O O . LYS B 1 113 ? -11.242 22.016 6.07 1 96.5 113 LYS B O 1
ATOM 2632 N N . VAL B 1 114 ? -10.07 21.922 4.137 1 97.38 114 VAL B N 1
ATOM 2633 C CA . VAL B 1 114 ? -8.945 21.203 4.734 1 97.38 114 VAL B CA 1
ATOM 2634 C C . VAL B 1 114 ? -7.992 22.188 5.395 1 97.38 114 VAL B C 1
ATOM 2636 O O . VAL B 1 114 ? -7.621 23.203 4.793 1 97.38 114 VAL B O 1
ATOM 2639 N N . VAL B 1 115 ? -7.613 21.891 6.66 1 95.69 115 VAL B N 1
ATOM 2640 C CA . VAL B 1 115 ? -6.719 22.766 7.418 1 95.69 115 VAL B CA 1
ATOM 2641 C C . VAL B 1 115 ? -5.277 22.297 7.254 1 95.69 115 VAL B C 1
ATOM 2643 O O . VAL B 1 115 ? -4.375 23.094 7.023 1 95.69 115 VAL B O 1
ATOM 2646 N N . LYS B 1 116 ? -5.055 21.031 7.422 1 94.38 116 LYS B N 1
ATOM 2647 C CA . LYS B 1 116 ? -3.727 20.438 7.312 1 94.38 116 LYS B CA 1
ATOM 2648 C C . LYS B 1 116 ? -3.82 18.938 7.035 1 94.38 116 LYS B C 1
ATOM 2650 O O . LYS B 1 116 ? -4.871 18.328 7.25 1 94.38 116 LYS B O 1
ATOM 2655 N N . ALA B 1 117 ? -2.723 18.469 6.52 1 96.06 117 ALA B N 1
ATOM 2656 C CA . ALA B 1 117 ? -2.676 17.031 6.273 1 96.06 117 ALA B CA 1
ATOM 2657 C C . ALA B 1 117 ? -1.239 16.516 6.305 1 96.06 117 ALA B C 1
ATOM 2659 O O . ALA B 1 117 ? -0.315 17.219 5.875 1 96.06 117 ALA B O 1
ATOM 2660 N N . ASN B 1 118 ? -1.118 15.359 6.887 1 93.44 118 ASN B N 1
ATOM 2661 C CA . ASN B 1 118 ? 0.082 14.539 6.762 1 93.44 118 ASN B CA 1
ATOM 2662 C C . ASN B 1 118 ? -0.159 13.328 5.867 1 93.44 118 ASN B C 1
ATOM 2664 O O . ASN B 1 118 ? -1.303 13.016 5.531 1 93.44 118 ASN B O 1
ATOM 2668 N N . PHE B 1 119 ? 0.899 12.734 5.465 1 89.69 119 PHE B N 1
ATOM 2669 C CA . PHE B 1 119 ? 0.745 11.453 4.781 1 89.69 119 PHE B CA 1
ATOM 2670 C C . PHE B 1 119 ? 1.958 10.562 5.02 1 89.69 119 PHE B C 1
ATOM 2672 O O . PHE B 1 119 ? 3.033 11.055 5.375 1 89.69 119 PHE B O 1
ATOM 2679 N N . HIS B 1 120 ? 1.722 9.305 4.969 1 82.88 120 HIS B N 1
ATOM 2680 C CA . HIS B 1 120 ? 2.781 8.305 4.883 1 82.88 120 HIS B CA 1
ATOM 2681 C C . HIS B 1 120 ? 2.424 7.203 3.893 1 82.88 120 HIS B C 1
ATOM 2683 O O . HIS B 1 120 ? 1.25 7.023 3.555 1 82.88 120 HIS B O 1
ATOM 2689 N N . TRP B 1 121 ? 3.373 6.652 3.445 1 76.12 121 TRP B N 1
ATOM 2690 C CA . TRP B 1 121 ? 3.16 5.559 2.506 1 76.12 121 TRP B CA 1
ATOM 2691 C C . TRP B 1 121 ? 2.662 4.309 3.23 1 76.12 121 TRP B C 1
ATOM 2693 O O . TRP B 1 121 ? 3.006 4.078 4.391 1 76.12 121 TRP B O 1
ATOM 2703 N N . CYS B 1 122 ? 1.849 3.693 2.666 1 71.5 122 CYS B N 1
ATOM 2704 C CA . CYS B 1 122 ? 1.429 2.369 3.109 1 71.5 122 CYS B CA 1
ATOM 2705 C C . CYS B 1 122 ? 1.635 1.335 2.008 1 71.5 122 CYS B C 1
ATOM 2707 O O . CYS B 1 122 ? 1.194 1.532 0.875 1 71.5 122 CYS B O 1
ATOM 2709 N N . CYS B 1 123 ? 2.512 0.466 2.402 1 69.19 123 CYS B N 1
ATOM 2710 C CA . CYS B 1 123 ? 2.84 -0.556 1.415 1 69.19 123 CYS B CA 1
ATOM 2711 C C . CYS B 1 123 ? 2.277 -1.911 1.826 1 69.19 123 CYS B C 1
ATOM 2713 O O . CYS B 1 123 ? 2.25 -2.244 3.012 1 69.19 123 CYS B O 1
ATOM 2715 N N . ALA B 1 124 ? 1.697 -2.561 0.977 1 75.88 124 ALA B N 1
ATOM 2716 C CA . ALA B 1 124 ? 1.249 -3.941 1.129 1 75.88 124 ALA B CA 1
ATOM 2717 C C . ALA B 1 124 ? 1.66 -4.789 -0.073 1 75.88 124 ALA B C 1
ATOM 2719 O O . ALA B 1 124 ? 2.311 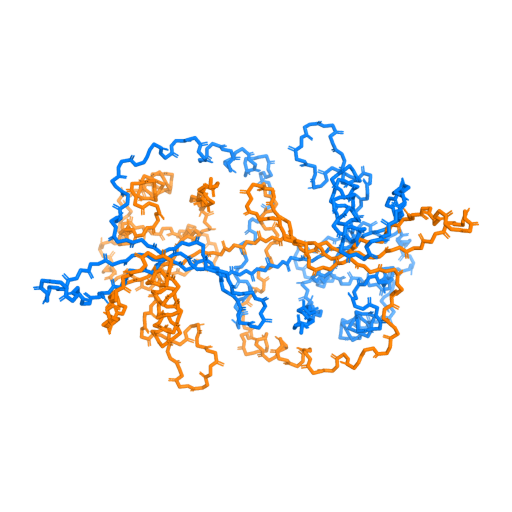-4.293 -0.996 1 75.88 124 ALA B O 1
ATOM 2720 N N . TYR B 1 125 ? 1.472 -6.059 0.174 1 83.81 125 TYR B N 1
ATOM 2721 C CA . TYR B 1 125 ? 1.708 -6.98 -0.93 1 83.81 125 TYR B CA 1
ATOM 2722 C C . TYR B 1 125 ? 0.398 -7.371 -1.603 1 83.81 125 TYR B C 1
ATOM 2724 O O . TYR B 1 125 ? -0.604 -7.625 -0.928 1 83.81 125 TYR B O 1
ATOM 2732 N N . MET B 1 126 ? 0.474 -7.246 -2.869 1 85.19 126 MET B N 1
ATOM 2733 C CA . MET B 1 126 ? -0.566 -7.918 -3.645 1 85.19 126 MET B CA 1
ATOM 2734 C C . MET B 1 126 ? -0.132 -9.328 -4.035 1 85.19 126 MET B C 1
ATOM 2736 O O . MET B 1 126 ? 0.765 -9.5 -4.859 1 85.19 126 MET B O 1
ATOM 2740 N N . PHE B 1 127 ? -0.804 -10.305 -3.439 1 93 127 PHE B N 1
ATOM 2741 C CA . PHE B 1 127 ? -0.518 -11.695 -3.775 1 93 127 PHE B CA 1
ATOM 2742 C C . PHE B 1 127 ? -1.459 -12.195 -4.867 1 93 127 PHE B C 1
ATOM 2744 O O . PHE B 1 127 ? -2.666 -11.945 -4.812 1 93 127 PHE B O 1
ATOM 2751 N N . LEU B 1 128 ? -0.896 -12.773 -5.871 1 93.81 128 LEU B N 1
ATOM 2752 C CA . LEU B 1 128 ? -1.61 -13.508 -6.91 1 93.81 128 LEU B CA 1
ATOM 2753 C C . LEU B 1 128 ? -1.424 -15.008 -6.734 1 93.81 128 LEU B C 1
ATOM 2755 O O . LEU B 1 128 ? -0.38 -15.555 -7.098 1 93.81 128 LEU B O 1
ATOM 2759 N N . ILE B 1 129 ? -2.422 -15.664 -6.195 1 96.62 129 ILE B N 1
ATOM 2760 C CA . ILE B 1 129 ? -2.268 -17.031 -5.707 1 96.62 129 ILE B CA 1
ATOM 2761 C C . ILE B 1 129 ? -3.086 -17.984 -6.574 1 96.62 129 ILE B C 1
ATOM 2763 O O . ILE B 1 129 ? -4.262 -17.734 -6.852 1 96.62 129 ILE B O 1
ATOM 2767 N N . THR B 1 130 ? -2.484 -18.969 -7.082 1 95.5 130 THR B N 1
ATOM 2768 C CA . THR B 1 130 ? -3.158 -20.094 -7.719 1 95.5 130 THR B CA 1
ATOM 2769 C C . THR B 1 130 ? -3.17 -21.312 -6.793 1 95.5 130 THR B C 1
ATOM 2771 O O . THR B 1 130 ? -2.131 -21.688 -6.246 1 95.5 130 THR B O 1
ATOM 2774 N N . PHE B 1 131 ? -4.379 -21.828 -6.574 1 96.38 131 PHE B N 1
ATOM 2775 C CA . PHE B 1 131 ? -4.473 -22.953 -5.648 1 96.38 131 PHE B CA 1
ATOM 2776 C C . PHE B 1 131 ? -5.461 -24 -6.156 1 96.38 131 PHE B C 1
ATOM 2778 O O . PHE B 1 131 ? -6.27 -23.703 -7.043 1 96.38 131 PHE B O 1
ATOM 2785 N N . GLU B 1 132 ? -5.375 -25.172 -5.641 1 95.31 132 GLU B N 1
ATOM 2786 C CA . GLU B 1 132 ? -6.215 -26.297 -6.02 1 95.31 132 GLU B CA 1
ATOM 2787 C C . GLU B 1 132 ? -7.379 -26.469 -5.047 1 95.31 132 GLU B C 1
ATOM 2789 O O . GLU B 1 132 ? -7.223 -26.281 -3.84 1 95.31 132 GLU B O 1
ATOM 2794 N N . VAL B 1 133 ? -8.461 -26.844 -5.645 1 96.44 133 VAL B N 1
ATOM 2795 C CA . VAL B 1 133 ? -9.633 -27.188 -4.848 1 96.44 133 VAL B CA 1
ATOM 2796 C C . VAL B 1 133 ? -10.219 -28.516 -5.34 1 96.44 133 VAL B C 1
ATOM 2798 O O . VAL B 1 133 ? -9.969 -28.922 -6.473 1 96.44 133 VAL B O 1
ATOM 2801 N N . VAL B 1 134 ? -10.969 -29.188 -4.457 1 96.38 134 VAL B N 1
ATOM 2802 C CA . VAL B 1 134 ? -11.789 -30.328 -4.863 1 96.38 134 VAL B CA 1
ATOM 2803 C C . VAL B 1 134 ? -13.219 -29.859 -5.125 1 96.38 134 VAL B C 1
ATOM 2805 O O . VAL B 1 134 ? -13.828 -29.188 -4.289 1 96.38 134 VAL B O 1
ATOM 2808 N N . ASP B 1 135 ? -13.617 -30.141 -6.34 1 90.62 135 ASP B N 1
ATOM 2809 C CA . ASP B 1 135 ? -15.016 -29.906 -6.672 1 90.62 135 ASP B CA 1
ATOM 2810 C C . ASP B 1 135 ? -15.898 -31.031 -6.152 1 90.62 135 ASP B C 1
ATOM 2812 O O . ASP B 1 135 ? -15.773 -32.188 -6.594 1 90.62 135 ASP B O 1
ATOM 2816 N N . PRO B 1 136 ? -16.781 -30.688 -5.258 1 92.38 136 PRO B N 1
ATOM 2817 C CA . PRO B 1 136 ? -17.578 -31.766 -4.664 1 92.38 136 PRO B CA 1
ATOM 2818 C C . PRO B 1 136 ? -18.594 -32.344 -5.645 1 92.38 136 PRO B C 1
ATOM 2820 O O . PRO B 1 136 ? -19.125 -33.438 -5.41 1 92.38 136 PRO B O 1
ATOM 2823 N N . TYR B 1 137 ? -18.875 -31.672 -6.605 1 90.81 137 TYR B N 1
ATOM 2824 C CA . TYR B 1 137 ? -19.906 -32.125 -7.531 1 90.81 137 TYR B CA 1
ATOM 2825 C C . TYR B 1 137 ? -19.359 -33.219 -8.453 1 90.81 137 TYR B C 1
ATOM 2827 O O . TYR B 1 137 ? -20.109 -34.094 -8.883 1 90.81 137 TYR B O 1
ATOM 2835 N N . ASP B 1 138 ? -18.094 -33.25 -8.883 1 91.81 138 ASP B N 1
ATOM 2836 C CA . ASP B 1 138 ? -17.531 -34.281 -9.758 1 91.81 138 ASP B CA 1
ATOM 2837 C C . ASP B 1 138 ? -16.281 -34.906 -9.148 1 91.81 138 ASP B C 1
ATOM 2839 O O . ASP B 1 138 ? -15.672 -35.781 -9.734 1 91.81 138 ASP B O 1
ATOM 2843 N N . ASN B 1 139 ? -15.859 -34.438 -8.047 1 92.5 139 ASN B N 1
ATOM 2844 C CA . ASN B 1 139 ? -14.734 -34.938 -7.273 1 92.5 139 ASN B CA 1
ATOM 2845 C C . ASN B 1 139 ? -13.406 -34.75 -8 1 92.5 139 ASN B C 1
ATOM 2847 O O . ASN B 1 139 ? -12.469 -35.5 -7.82 1 92.5 139 ASN B O 1
ATOM 2851 N N . LEU B 1 140 ? -13.352 -33.781 -8.891 1 92.31 140 LEU B N 1
ATOM 2852 C CA . LEU B 1 140 ? -12.133 -33.469 -9.625 1 92.31 140 LEU B CA 1
ATOM 2853 C C . LEU B 1 140 ? -11.406 -32.281 -9 1 92.31 140 LEU B C 1
ATOM 2855 O O . LEU B 1 140 ? -12.039 -31.438 -8.352 1 92.31 140 LEU B O 1
ATOM 2859 N N . ILE B 1 141 ? -10.102 -32.344 -9.18 1 91.88 141 ILE B N 1
ATOM 2860 C CA . ILE B 1 141 ? -9.289 -31.203 -8.742 1 91.88 141 ILE B CA 1
ATOM 2861 C C . ILE B 1 141 ? -9.359 -30.094 -9.781 1 91.88 141 ILE B C 1
ATOM 2863 O O . ILE B 1 141 ? -9.234 -30.344 -10.984 1 91.88 141 ILE B O 1
ATOM 2867 N N . LYS B 1 142 ? -9.672 -28.859 -9.32 1 92.19 142 LYS B N 1
ATOM 2868 C CA . LYS B 1 142 ? -9.727 -27.672 -10.164 1 92.19 142 LYS B CA 1
ATOM 2869 C C . LYS B 1 142 ? -8.844 -26.547 -9.617 1 92.19 142 LYS B C 1
ATOM 2871 O O . LYS B 1 142 ? -8.484 -26.562 -8.438 1 92.19 142 LYS B O 1
ATOM 2876 N N . LEU B 1 143 ? -8.508 -25.656 -10.547 1 93.81 143 LEU B N 1
ATOM 2877 C CA . LEU B 1 143 ? -7.66 -24.531 -10.148 1 93.81 143 LEU B CA 1
ATOM 2878 C C . LEU B 1 143 ? -8.492 -23.281 -9.891 1 93.81 143 LEU B C 1
ATOM 2880 O O . LEU B 1 143 ? -9.422 -22.984 -10.641 1 93.81 143 LEU B O 1
ATOM 2884 N N . PHE B 1 144 ? -8.18 -22.688 -8.82 1 95.88 144 PHE B N 1
ATOM 2885 C CA . PHE B 1 144 ? -8.727 -21.375 -8.477 1 95.88 144 PHE B CA 1
ATOM 2886 C C . PHE B 1 144 ? -7.617 -20.344 -8.383 1 95.88 144 PHE B C 1
ATOM 2888 O O . PHE B 1 144 ? -6.449 -20.688 -8.203 1 95.88 144 PHE B O 1
ATOM 2895 N N . GLN B 1 145 ? -8.008 -19.109 -8.594 1 94.44 145 GLN B N 1
ATOM 2896 C CA . GLN B 1 145 ? -7.113 -17.969 -8.406 1 94.44 145 GLN B CA 1
ATOM 2897 C C . GLN B 1 145 ? -7.727 -16.953 -7.453 1 94.44 145 GLN B C 1
ATOM 2899 O O . GLN B 1 145 ? -8.938 -16.703 -7.484 1 94.44 145 GLN B O 1
ATOM 2904 N N . THR B 1 146 ? -6.871 -16.391 -6.641 1 95.19 146 THR B N 1
ATOM 2905 C CA . THR B 1 146 ? -7.32 -15.289 -5.801 1 95.19 146 THR B CA 1
ATOM 2906 C C . THR B 1 146 ? -6.27 -14.188 -5.758 1 95.19 146 THR B C 1
ATOM 2908 O O . THR B 1 146 ? -5.07 -14.453 -5.848 1 95.19 146 THR B O 1
ATOM 2911 N N . ARG B 1 147 ? -6.746 -13.047 -5.742 1 90.62 147 ARG B N 1
ATOM 2912 C CA . ARG B 1 147 ? -5.938 -11.852 -5.531 1 90.62 147 ARG B CA 1
ATOM 2913 C C . ARG B 1 147 ? -6.191 -11.25 -4.156 1 90.62 147 ARG B C 1
ATOM 2915 O O . ARG B 1 147 ? -7.336 -10.945 -3.809 1 90.62 147 ARG B O 1
ATOM 2922 N N . VAL B 1 148 ? -5.066 -11.156 -3.396 1 92 148 VAL B N 1
ATOM 2923 C CA . VAL B 1 148 ? -5.219 -10.711 -2.016 1 92 148 VAL B CA 1
ATOM 2924 C C . VAL B 1 148 ? -4.195 -9.617 -1.709 1 92 148 VAL B C 1
ATOM 2926 O O . VAL B 1 148 ? -2.994 -9.805 -1.92 1 92 148 VAL B O 1
ATOM 2929 N N . ARG B 1 149 ? -4.637 -8.484 -1.277 1 84.25 149 ARG B N 1
ATOM 2930 C CA . ARG B 1 149 ? -3.766 -7.461 -0.708 1 84.25 149 ARG B CA 1
ATOM 2931 C C . ARG B 1 149 ? -3.529 -7.707 0.778 1 84.25 149 ARG B C 1
ATOM 2933 O O . ARG B 1 149 ? -4.48 -7.812 1.555 1 84.25 149 ARG B O 1
ATOM 2940 N N . HIS B 1 150 ? -2.211 -7.828 1.114 1 85.94 150 HIS B N 1
ATOM 2941 C CA . HIS B 1 150 ? -1.978 -8.25 2.49 1 85.94 150 HIS B CA 1
ATOM 2942 C C . HIS B 1 150 ? -0.711 -7.613 3.055 1 85.94 150 HIS B C 1
ATOM 2944 O O . HIS B 1 150 ? 0.325 -7.586 2.387 1 85.94 150 HIS B O 1
ATOM 2950 N N . GLU B 1 151 ? -0.836 -7.062 4.121 1 76.44 151 GLU B N 1
ATOM 2951 C CA . GLU B 1 151 ? 0.256 -6.707 5.023 1 76.44 151 GLU B CA 1
ATOM 2952 C C . GLU B 1 151 ? -0.114 -6.992 6.477 1 76.44 151 GLU B C 1
ATOM 2954 O O . GLU B 1 151 ? -1.132 -6.5 6.969 1 76.44 151 GLU B O 1
ATOM 2959 N N . THR B 1 152 ? 0.745 -7.816 6.992 1 73.88 152 THR B N 1
ATOM 2960 C CA . THR B 1 152 ? 0.453 -8.273 8.344 1 73.88 152 THR B CA 1
ATOM 2961 C C . THR B 1 152 ? 0.112 -7.098 9.258 1 73.88 152 THR B C 1
ATOM 2963 O O . THR B 1 152 ? 0.837 -6.102 9.289 1 73.88 152 THR B O 1
ATOM 2966 N N . ASP B 1 153 ? -1.065 -7.207 9.906 1 61.81 153 ASP B N 1
ATOM 2967 C CA . ASP B 1 153 ? -1.568 -6.281 10.914 1 61.81 153 ASP B CA 1
ATOM 2968 C C . ASP B 1 153 ? -1.908 -4.926 10.297 1 61.81 153 ASP B C 1
ATOM 2970 O O . ASP B 1 153 ? -2.119 -3.945 11.008 1 61.81 153 ASP B O 1
ATOM 2974 N N . ILE B 1 154 ? -1.794 -4.844 9.008 1 64.31 154 ILE B N 1
ATOM 2975 C CA . ILE B 1 154 ? -2.088 -3.576 8.352 1 64.31 154 ILE B CA 1
ATOM 2976 C C . ILE B 1 154 ? -3.334 -3.723 7.48 1 64.31 154 ILE B C 1
ATOM 2978 O O . ILE B 1 154 ? -4.32 -3.01 7.672 1 64.31 154 ILE B O 1
ATOM 2982 N N . VAL B 1 155 ? -3.258 -4.559 6.617 1 69.56 155 VAL B N 1
ATOM 2983 C CA . VAL B 1 155 ? -4.383 -4.672 5.691 1 69.56 155 VAL B CA 1
ATOM 2984 C C . VAL B 1 155 ? -4.461 -6.094 5.141 1 69.56 155 VAL B C 1
ATOM 2986 O O . VAL B 1 155 ? -3.43 -6.715 4.863 1 69.56 155 VAL B O 1
ATOM 2989 N N . THR B 1 156 ? -5.648 -6.648 5.188 1 81.31 156 THR B N 1
ATOM 2990 C CA . THR B 1 156 ? -5.973 -7.82 4.379 1 81.31 156 THR B CA 1
ATOM 2991 C C . THR B 1 156 ? -7.266 -7.594 3.6 1 81.31 156 THR B C 1
ATOM 2993 O O . THR B 1 156 ? -8.32 -7.352 4.191 1 81.31 156 THR B O 1
ATOM 2996 N N . GLU B 1 157 ? -7.078 -7.508 2.359 1 79.56 157 GLU B N 1
ATOM 2997 C CA . GLU B 1 157 ? -8.211 -7.316 1.463 1 79.56 157 GLU B CA 1
ATOM 2998 C C . GLU B 1 157 ? -8.266 -8.406 0.395 1 79.56 157 GLU B C 1
ATOM 3000 O O . GLU B 1 157 ? -7.297 -8.602 -0.345 1 79.56 157 GLU B O 1
ATOM 3005 N N . TYR B 1 158 ? -9.375 -9.125 0.452 1 88.25 158 TYR B N 1
ATOM 3006 C CA . TYR B 1 158 ? -9.609 -10.133 -0.577 1 88.25 158 TYR B CA 1
ATOM 3007 C C . TYR B 1 158 ? -10.281 -9.516 -1.799 1 88.25 158 TYR B C 1
ATOM 3009 O O . TYR B 1 158 ? -11.492 -9.266 -1.789 1 88.25 158 TYR B O 1
ATOM 3017 N N . VAL B 1 159 ? -9.492 -9.367 -2.844 1 81.75 159 VAL B N 1
ATOM 3018 C CA . VAL B 1 159 ? -9.953 -8.625 -4.016 1 81.75 159 VAL B CA 1
ATOM 3019 C C . VAL B 1 159 ? -10.914 -9.484 -4.828 1 81.75 159 VAL B C 1
ATOM 3021 O O . VAL B 1 159 ? -12.008 -9.039 -5.188 1 81.75 159 VAL B O 1
ATOM 30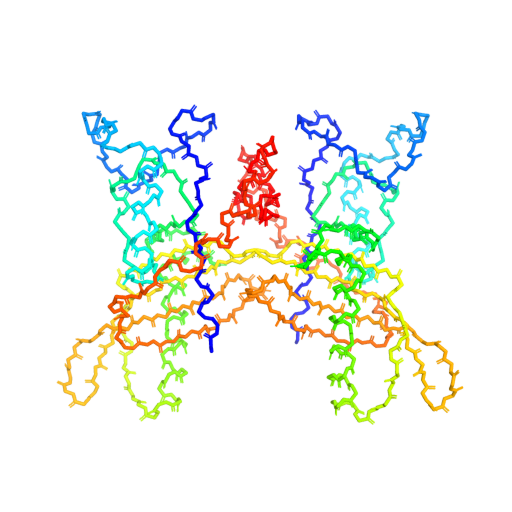24 N N . PHE B 1 160 ? -10.461 -10.68 -5.148 1 84.62 160 PHE B N 1
ATOM 3025 C CA . PHE B 1 160 ? -11.375 -11.617 -5.789 1 84.62 160 PHE B CA 1
ATOM 3026 C C . PHE B 1 160 ? -10.914 -13.055 -5.574 1 84.62 160 PHE B C 1
ATOM 3028 O O . PHE B 1 160 ? -9.781 -13.289 -5.137 1 84.62 160 PHE B O 1
ATOM 3035 N N . CYS B 1 161 ? -11.734 -13.961 -5.785 1 93.19 161 CYS B N 1
ATOM 3036 C CA . CYS B 1 161 ? -11.5 -15.398 -5.906 1 93.19 161 CYS B CA 1
ATOM 3037 C C . CYS B 1 161 ? -12.273 -15.977 -7.086 1 93.19 161 CYS B C 1
ATOM 3039 O O . CYS B 1 161 ? -13.477 -15.734 -7.223 1 93.19 161 CYS B O 1
ATOM 3041 N N . ARG B 1 162 ? -11.484 -16.641 -7.957 1 91.62 162 ARG B N 1
ATOM 3042 C CA . ARG B 1 162 ? -12.172 -17.094 -9.156 1 91.62 162 ARG B CA 1
ATOM 3043 C C . ARG B 1 162 ? -11.695 -18.469 -9.578 1 91.62 162 ARG B C 1
ATOM 3045 O O . ARG B 1 162 ? -10.578 -18.875 -9.242 1 91.62 162 ARG B O 1
ATOM 3052 N N . ARG B 1 163 ? -12.477 -19.297 -10.156 1 83.81 163 ARG B N 1
ATOM 3053 C CA . ARG B 1 163 ? -12.156 -20.625 -10.664 1 83.81 163 ARG B CA 1
ATOM 3054 C C . ARG B 1 163 ? -11.211 -20.547 -11.859 1 83.81 163 ARG B C 1
ATOM 3056 O O . ARG B 1 163 ? -10.297 -21.359 -11.992 1 83.81 163 ARG B O 1
ATOM 3063 N N . ASN B 1 164 ? -11.547 -19.75 -13.117 1 62.31 164 ASN B N 1
ATOM 3064 C CA . ASN B 1 164 ? -10.922 -19.891 -14.43 1 62.31 164 ASN B CA 1
ATOM 3065 C C . ASN B 1 164 ? -10.156 -18.641 -14.82 1 62.31 164 ASN B C 1
ATOM 3067 O O . ASN B 1 164 ? -10.742 -17.562 -14.969 1 62.31 164 ASN B O 1
ATOM 3071 N N . PRO B 1 165 ? -8.758 -18.656 -14.742 1 57.41 165 PRO B N 1
ATOM 3072 C CA . PRO B 1 165 ? -7.898 -17.562 -15.203 1 57.41 165 PRO B CA 1
ATOM 3073 C C . PRO B 1 165 ? -8.375 -16.938 -16.516 1 57.41 165 PRO B C 1
ATOM 3075 O O . PRO B 1 165 ? -8.938 -17.641 -17.359 1 57.41 165 PRO B O 1
ATOM 3078 N N . ILE B 1 166 ? -8.602 -15.523 -16.547 1 52.66 166 ILE B N 1
ATOM 3079 C CA . ILE B 1 166 ? -9.016 -14.672 -17.656 1 52.66 166 ILE B CA 1
ATOM 3080 C C . ILE B 1 166 ? -8.109 -14.914 -18.859 1 52.66 166 ILE B C 1
ATOM 3082 O O . ILE B 1 166 ? -6.887 -15 -18.703 1 52.66 166 ILE B O 1
ATOM 3086 N N . LYS B 1 167 ? -8.625 -15.438 -20.109 1 46.44 167 LYS B N 1
ATOM 3087 C CA . LYS B 1 167 ? -7.965 -15.281 -21.391 1 46.44 167 LYS B CA 1
ATOM 3088 C C . LYS B 1 167 ? -7.508 -13.836 -21.609 1 46.44 167 LYS B C 1
ATOM 3090 O O . LYS B 1 167 ? -7.586 -13.016 -20.703 1 46.44 167 LYS B O 1
ATOM 3095 N N . LYS B 1 168 ? -8.016 -13.07 -22.734 1 37 168 LYS B N 1
ATOM 3096 C CA . LYS B 1 168 ? -7.465 -11.992 -23.562 1 37 168 LYS B CA 1
ATOM 3097 C C . LYS B 1 168 ? -7.645 -10.641 -22.891 1 37 168 LYS B C 1
ATOM 3099 O O . LYS B 1 168 ? -8.758 -10.109 -22.828 1 37 168 LYS B O 1
ATOM 3104 N N . TRP B 1 169 ? -7.117 -10.422 -21.844 1 33.62 169 TRP B N 1
ATOM 3105 C CA . TRP B 1 169 ? -7.469 -9.102 -21.328 1 33.62 169 TRP B CA 1
ATOM 3106 C C . TRP B 1 169 ? -6.734 -8.008 -22.109 1 33.62 169 TRP B C 1
ATOM 3108 O O . TRP B 1 169 ? -5.578 -8.18 -22.5 1 33.62 169 TRP B O 1
ATOM 3118 N N . ASN B 1 170 ? -7.445 -7.137 -22.703 1 30.17 170 ASN B N 1
ATOM 3119 C CA . ASN B 1 170 ? -6.934 -5.93 -23.344 1 30.17 170 ASN B CA 1
ATOM 3120 C C . ASN B 1 170 ? -6.07 -5.109 -22.391 1 30.17 170 ASN B C 1
ATOM 3122 O O . ASN B 1 170 ? -6.582 -4.488 -21.453 1 30.17 170 ASN B O 1
ATOM 3126 N N . ALA B 1 171 ? -4.891 -5.477 -22.062 1 30 171 ALA B N 1
ATOM 3127 C CA . ALA B 1 171 ? -3.711 -5.082 -21.312 1 30 171 ALA B CA 1
ATOM 3128 C C . ALA B 1 171 ? -3.387 -3.605 -21.516 1 30 171 ALA B C 1
ATOM 3130 O O . ALA B 1 171 ? -2.658 -3 -20.734 1 30 171 ALA B O 1
ATOM 3131 N N . LEU B 1 172 ? -3.67 -3.043 -22.609 1 28.91 172 LEU B N 1
ATOM 3132 C CA . LEU B 1 172 ? -3.074 -1.812 -23.109 1 28.91 172 LEU B CA 1
ATOM 3133 C C . LEU B 1 172 ? -3.402 -0.633 -22.203 1 28.91 172 LEU B C 1
ATOM 3135 O O . LEU B 1 172 ? -2.551 0.224 -21.969 1 28.91 172 LEU B O 1
ATOM 3139 N N . GLU B 1 173 ? -4.602 -0.493 -21.828 1 31.59 173 GLU B N 1
ATOM 3140 C CA . GLU B 1 173 ? -4.957 0.835 -21.344 1 31.59 173 GLU B CA 1
ATOM 3141 C C . GLU B 1 173 ? -4.305 1.117 -20 1 31.59 173 GLU B C 1
ATOM 3143 O O . GLU B 1 173 ? -3.863 2.238 -19.734 1 31.59 173 GLU B O 1
ATOM 3148 N N . LEU B 1 174 ? -4.168 0.181 -19.172 1 29.12 174 LEU B N 1
ATOM 3149 C CA . LEU B 1 174 ? -3.717 0.476 -17.812 1 29.12 174 LEU B CA 1
ATOM 3150 C C . LEU B 1 174 ? -2.213 0.725 -17.781 1 29.12 174 LEU B C 1
ATOM 3152 O O . LEU B 1 174 ? -1.735 1.571 -17.031 1 29.12 174 LEU B O 1
ATOM 3156 N N . SER B 1 175 ? -1.435 0.016 -18.625 1 31.05 175 SER B N 1
ATOM 3157 C CA . SER B 1 175 ? 0.008 0.213 -18.719 1 31.05 175 SER B CA 1
ATOM 3158 C C . SER B 1 175 ? 0.351 1.679 -18.953 1 31.05 175 SER B C 1
ATOM 3160 O O . SER B 1 175 ? 1.335 2.191 -18.422 1 31.05 175 SER B O 1
ATOM 3162 N N . ARG B 1 176 ? -0.439 2.248 -19.891 1 30.59 176 ARG B N 1
ATOM 3163 C CA . ARG B 1 176 ? -0.101 3.607 -20.312 1 30.59 176 ARG B CA 1
ATOM 3164 C C . ARG B 1 176 ? -0.094 4.555 -19.109 1 30.59 176 ARG B C 1
ATOM 3166 O O . ARG B 1 176 ? 0.725 5.473 -19.047 1 30.59 176 ARG B O 1
ATOM 3173 N N . LYS B 1 177 ? -1.027 4.391 -18.328 1 31.47 177 LYS B N 1
ATOM 3174 C CA . LYS B 1 177 ? -1.126 5.434 -17.312 1 31.47 177 LYS B CA 1
ATOM 3175 C C . LYS B 1 177 ? 0.008 5.324 -16.297 1 31.47 177 LYS B C 1
ATOM 3177 O O . LYS B 1 177 ? 0.561 6.336 -15.867 1 31.47 177 LYS B O 1
ATOM 3182 N N . MET B 1 178 ? 0.412 4.129 -16.016 1 29.7 178 MET B N 1
ATOM 3183 C CA . MET B 1 178 ? 1.473 3.984 -15.016 1 29.7 178 MET B CA 1
ATOM 3184 C C . MET B 1 178 ? 2.822 4.391 -15.602 1 29.7 178 MET B C 1
ATOM 3186 O O . MET B 1 178 ? 3.652 4.98 -14.906 1 29.7 178 MET B O 1
ATOM 3190 N N . SER B 1 179 ? 3.051 4.105 -16.953 1 31.53 179 SER B N 1
ATOM 3191 C CA . SER B 1 179 ? 4.301 4.516 -17.594 1 31.53 179 SER B CA 1
ATOM 3192 C C . SER B 1 179 ? 4.473 6.031 -17.547 1 31.53 179 SER B C 1
ATOM 3194 O O . SER B 1 179 ? 5.594 6.527 -17.422 1 31.53 179 SER B O 1
ATOM 3196 N N . ARG B 1 180 ? 3.465 6.738 -17.922 1 31.09 180 ARG B N 1
ATOM 3197 C CA . ARG B 1 180 ? 3.619 8.188 -17.984 1 31.09 180 ARG B CA 1
ATOM 3198 C C . ARG B 1 180 ? 4.09 8.742 -16.641 1 31.09 180 ARG B C 1
ATOM 3200 O O . ARG B 1 180 ? 4.859 9.703 -16.594 1 31.09 180 ARG B O 1
ATOM 3207 N N . LYS B 1 181 ? 3.498 8.18 -15.727 1 30.12 181 LYS B N 1
ATOM 3208 C CA . LYS B 1 181 ? 3.912 8.75 -14.445 1 30.12 181 LYS B CA 1
ATOM 3209 C C . LYS B 1 181 ? 5.379 8.438 -14.148 1 30.12 181 LYS B C 1
ATOM 3211 O O . LYS B 1 181 ? 6.094 9.266 -13.586 1 30.12 181 LYS B O 1
ATOM 3216 N N . ILE B 1 182 ? 5.875 7.23 -14.672 1 29.67 182 ILE B N 1
ATOM 3217 C CA . ILE B 1 182 ? 7.281 6.918 -14.438 1 29.67 182 ILE B CA 1
ATOM 3218 C C . ILE B 1 182 ? 8.164 7.812 -15.305 1 29.67 182 ILE B C 1
ATOM 3220 O O . ILE B 1 182 ? 9.242 8.227 -14.891 1 29.67 182 ILE B O 1
ATOM 3224 N N . SER B 1 183 ? 7.812 8.094 -16.609 1 27.08 183 SER B N 1
ATOM 3225 C CA . SER B 1 183 ? 8.695 8.852 -17.484 1 27.08 183 SER B CA 1
ATOM 3226 C C . SER B 1 183 ? 8.977 10.242 -16.922 1 27.08 183 SER B C 1
ATOM 3228 O O . SER B 1 183 ? 10.016 10.836 -17.203 1 27.08 183 SER B O 1
ATOM 3230 N N . ARG B 1 184 ? 8.039 10.914 -16.531 1 29.06 184 ARG B N 1
ATOM 3231 C CA . ARG B 1 184 ? 8.414 12.289 -16.219 1 29.06 184 ARG B CA 1
ATOM 3232 C C . ARG B 1 184 ? 9.523 12.328 -15.164 1 29.06 184 ARG B C 1
ATOM 3234 O O . ARG B 1 184 ? 10.125 13.375 -14.93 1 29.06 184 ARG B O 1
ATOM 3241 N N . ASN B 1 185 ? 9.461 11.516 -14.164 1 26.55 185 ASN B N 1
ATOM 3242 C CA . ASN B 1 185 ? 10.555 11.711 -13.219 1 26.55 185 ASN B CA 1
ATOM 3243 C C . ASN B 1 185 ? 11.836 11.016 -13.688 1 26.55 185 ASN B C 1
ATOM 3245 O O . ASN B 1 185 ? 11.969 9.797 -13.555 1 26.55 185 ASN B O 1
ATOM 3249 N N . LYS B 1 186 ? 12.562 11.383 -14.82 1 29.44 186 LYS B N 1
ATOM 3250 C CA . LYS B 1 186 ? 13.922 11.086 -15.258 1 29.44 186 LYS B CA 1
ATOM 3251 C C . LYS B 1 186 ? 14.805 10.695 -14.078 1 29.44 186 LYS B C 1
ATOM 3253 O O . LYS B 1 186 ? 15.516 9.688 -14.133 1 29.44 186 LYS B O 1
ATOM 3258 N N . GLY B 1 187 ? 15.5 11.688 -13.422 1 25.36 187 GLY B N 1
ATOM 3259 C CA . GLY B 1 187 ? 16.656 11.625 -12.547 1 25.36 187 GLY B CA 1
ATOM 3260 C C . GLY B 1 187 ? 16.438 10.75 -11.328 1 25.36 187 GLY B C 1
ATOM 3261 O O . GLY B 1 187 ? 17.344 10.594 -10.5 1 25.36 187 GLY B O 1
ATOM 3262 N N . THR B 1 188 ? 15.266 10.773 -10.734 1 26.8 188 THR B N 1
ATOM 3263 C CA . THR B 1 188 ? 15.172 10.258 -9.367 1 26.8 188 THR B CA 1
ATOM 3264 C C . THR B 1 188 ? 15.039 8.734 -9.367 1 26.8 188 THR B C 1
ATOM 3266 O O . THR B 1 188 ? 14.336 8.172 -10.211 1 26.8 188 THR B O 1
ATOM 3269 N N . ASP B 1 189 ? 16.125 8 -9 1 26.06 189 ASP B N 1
ATOM 3270 C CA . ASP B 1 189 ? 16.359 6.598 -8.672 1 26.06 189 ASP B CA 1
ATOM 3271 C C . ASP B 1 189 ? 15.102 5.957 -8.078 1 26.06 189 ASP B C 1
ATOM 3273 O O . ASP B 1 189 ? 14.461 6.539 -7.199 1 26.06 189 ASP B O 1
ATOM 3277 N N . ILE B 1 190 ? 14.438 5.379 -8.867 1 26.22 190 ILE B N 1
ATOM 3278 C CA . ILE B 1 190 ? 13.32 4.52 -8.484 1 26.22 190 ILE B CA 1
ATOM 3279 C C . ILE B 1 190 ? 13.695 3.705 -7.25 1 26.22 190 ILE B C 1
ATOM 3281 O O . ILE B 1 190 ? 14.625 2.895 -7.289 1 26.22 190 ILE B O 1
ATOM 3285 N N . TYR B 1 191 ? 13.898 4.309 -6.191 1 26.5 191 TYR B N 1
ATOM 3286 C CA . TYR B 1 191 ? 14.102 3.52 -4.984 1 26.5 191 TYR B CA 1
ATOM 3287 C C . TYR B 1 191 ? 12.891 2.629 -4.707 1 26.5 191 TYR B C 1
ATOM 3289 O O . TYR B 1 191 ? 11.766 3.111 -4.621 1 26.5 191 TYR B O 1
ATOM 3297 N N . ILE B 1 192 ? 12.719 1.64 -5.469 1 26.39 192 ILE B N 1
ATOM 3298 C CA . ILE B 1 192 ? 11.805 0.532 -5.215 1 26.39 192 ILE B CA 1
ATOM 3299 C C . ILE B 1 192 ? 11.766 0.229 -3.717 1 26.39 192 ILE B C 1
ATOM 3301 O O . ILE B 1 192 ? 12.789 0.316 -3.033 1 26.39 192 ILE B O 1
ATOM 3305 N N . CYS B 1 193 ? 10.422 0.169 -3.242 1 26.08 193 CYS B N 1
ATOM 3306 C CA . CYS B 1 193 ? 10.016 -0.163 -1.881 1 26.08 193 CYS B CA 1
ATOM 3307 C C . CYS B 1 193 ? 10.719 -1.425 -1.394 1 26.08 193 CYS B C 1
ATOM 3309 O O . CYS B 1 193 ? 10.32 -2.537 -1.74 1 26.08 193 CYS B O 1
ATOM 3311 N N . LYS B 1 194 ? 11.844 -1.801 -1.687 1 26.09 194 LYS B N 1
ATOM 3312 C CA . LYS B 1 194 ? 12.453 -2.92 -0.974 1 26.09 194 LYS B CA 1
ATOM 3313 C C . LYS B 1 194 ? 12.203 -2.816 0.528 1 26.09 194 LYS B C 1
ATOM 3315 O O . LYS B 1 194 ? 12.188 -3.828 1.232 1 26.09 194 LYS B O 1
ATOM 3320 N N . GLY B 1 195 ? 12.297 -1.648 1.108 1 25.3 195 GLY B N 1
ATOM 3321 C CA . GLY B 1 195 ? 12.445 -1.521 2.549 1 25.3 195 GLY B CA 1
ATOM 3322 C C . GLY B 1 195 ? 11.188 -1.886 3.314 1 25.3 195 GLY B C 1
ATOM 3323 O O . GLY B 1 195 ? 11.117 -1.691 4.527 1 25.3 195 GLY B O 1
ATOM 3324 N N . PHE B 1 196 ? 10 -2.027 2.711 1 24.48 196 PHE B N 1
ATOM 3325 C CA . PHE B 1 196 ? 8.953 -2.355 3.674 1 24.48 196 PHE B CA 1
ATOM 3326 C C . PHE B 1 196 ? 9.141 -3.768 4.219 1 24.48 196 PHE B C 1
ATOM 3328 O O . PHE B 1 196 ? 8.289 -4.277 4.949 1 24.48 196 PHE B O 1
ATOM 3335 N N . TYR B 1 197 ? 10.008 -4.676 3.707 1 21.94 197 TYR B N 1
ATOM 3336 C CA . TYR B 1 197 ? 10.125 -5.977 4.359 1 21.94 197 TYR B CA 1
ATOM 3337 C C . TYR B 1 197 ? 10.57 -5.82 5.809 1 21.94 197 TYR B C 1
ATOM 3339 O O . TYR B 1 197 ? 10.414 -6.742 6.613 1 21.94 197 TYR B O 1
ATOM 3347 N N . ILE B 1 198 ? 11.273 -4.875 6.441 1 18.28 198 ILE B N 1
ATOM 3348 C CA . ILE B 1 198 ? 11.625 -5.484 7.723 1 18.28 198 ILE B CA 1
ATOM 3349 C C . ILE B 1 198 ? 10.359 -5.836 8.492 1 18.28 198 ILE B C 1
ATOM 3351 O O . ILE B 1 198 ? 9.43 -5.035 8.57 1 18.28 198 ILE B O 1
#